Protein AF-A0AAW6KG32-F1 (afdb_monomer_lite)

Structure (mmCIF, N/CA/C/O backbone):
data_AF-A0AAW6KG32-F1
#
_entry.id   AF-A0AAW6KG32-F1
#
loop_
_atom_site.group_PDB
_atom_site.id
_atom_site.type_symbol
_atom_site.label_atom_id
_atom_site.label_alt_id
_atom_site.label_comp_id
_atom_site.label_asym_id
_atom_site.label_entity_id
_atom_site.label_seq_id
_atom_site.pdbx_PDB_ins_code
_atom_site.Cartn_x
_atom_site.Cartn_y
_atom_site.Cartn_z
_atom_site.occupancy
_atom_site.B_iso_or_equiv
_atom_site.auth_seq_id
_atom_site.auth_comp_id
_atom_site.auth_asym_id
_atom_site.auth_atom_id
_atom_site.pdbx_PDB_model_num
ATOM 1 N N . MET A 1 1 ? -22.708 -51.590 -48.659 1.00 38.69 1 MET A N 1
ATOM 2 C CA . MET A 1 1 ? -21.687 -51.242 -47.642 1.00 38.69 1 MET A CA 1
ATOM 3 C C . MET A 1 1 ? -20.781 -50.125 -48.157 1.00 38.69 1 MET A C 1
ATOM 5 O O . MET A 1 1 ? -19.859 -50.415 -48.900 1.00 38.69 1 MET A O 1
ATOM 9 N N . LYS A 1 2 ? -21.022 -48.860 -47.787 1.00 40.50 2 LYS A N 1
ATOM 10 C CA . LYS A 1 2 ? -20.031 -47.768 -47.893 1.00 40.50 2 LYS A CA 1
ATOM 11 C C . LYS A 1 2 ? -20.277 -46.773 -46.752 1.00 40.50 2 LYS A C 1
ATOM 13 O O . LYS A 1 2 ? -21.034 -45.826 -46.895 1.00 40.50 2 LYS A O 1
ATOM 18 N N . LYS A 1 3 ? -19.679 -47.039 -45.588 1.00 47.19 3 LYS A N 1
ATOM 19 C CA . LYS A 1 3 ? -19.593 -46.106 -44.452 1.00 47.19 3 LYS A CA 1
ATOM 20 C C . LYS A 1 3 ? -18.122 -45.948 -44.081 1.00 47.19 3 LYS A C 1
ATOM 22 O O . LYS A 1 3 ? -17.658 -46.616 -43.168 1.00 47.19 3 LYS A O 1
ATOM 27 N N . LYS A 1 4 ? -17.383 -45.109 -44.805 1.00 51.03 4 LYS A N 1
ATOM 28 C CA . LYS A 1 4 ? -16.089 -44.560 -44.365 1.00 51.03 4 LYS A CA 1
ATOM 29 C C . LYS A 1 4 ? -15.915 -43.202 -45.041 1.00 51.03 4 LYS A C 1
ATOM 31 O O . LYS A 1 4 ? -15.812 -43.150 -46.258 1.00 51.03 4 LYS A O 1
ATOM 36 N N . GLY A 1 5 ? -15.962 -42.122 -44.264 1.00 51.72 5 GLY A N 1
ATOM 37 C CA . GLY A 1 5 ? -15.728 -40.770 -44.785 1.00 51.72 5 GLY A CA 1
ATOM 38 C C . GLY A 1 5 ? -15.953 -39.631 -43.788 1.00 51.72 5 GLY A C 1
ATOM 39 O O . GLY A 1 5 ? -15.260 -38.630 -43.865 1.00 51.72 5 GLY A O 1
ATOM 40 N N . PHE A 1 6 ? -16.845 -39.781 -42.803 1.00 50.47 6 PHE A N 1
ATOM 41 C CA . PHE A 1 6 ? -17.232 -38.644 -41.947 1.00 50.47 6 PHE A CA 1
ATOM 42 C C . PHE A 1 6 ? -16.493 -38.516 -40.607 1.00 50.47 6 PHE A C 1
ATOM 44 O O . PHE A 1 6 ? -16.562 -37.469 -39.975 1.00 50.47 6 PHE A O 1
ATOM 51 N N . ILE A 1 7 ? -15.744 -39.535 -40.176 1.00 52.91 7 ILE A N 1
ATOM 52 C CA . ILE A 1 7 ? -15.055 -39.504 -38.870 1.00 52.91 7 ILE A CA 1
ATOM 53 C C . ILE A 1 7 ? -13.770 -38.652 -38.927 1.00 52.91 7 ILE A C 1
ATOM 55 O O . ILE A 1 7 ? -13.349 -38.106 -37.913 1.00 52.91 7 ILE A O 1
ATOM 59 N N . SER A 1 8 ? -13.181 -38.457 -40.113 1.00 58.06 8 SER A N 1
ATOM 60 C CA . SER A 1 8 ? -11.889 -37.768 -40.252 1.00 58.06 8 SER A CA 1
ATOM 61 C C . SER A 1 8 ? -11.980 -36.247 -40.114 1.00 58.06 8 SER A C 1
ATOM 63 O O . SER A 1 8 ? -11.050 -35.638 -39.602 1.00 58.06 8 SER A O 1
ATOM 65 N N . ILE A 1 9 ? -13.080 -35.625 -40.551 1.00 59.12 9 ILE A N 1
ATOM 66 C CA . ILE A 1 9 ? -13.212 -34.157 -40.536 1.00 59.12 9 ILE A CA 1
ATOM 67 C C . ILE A 1 9 ? -13.591 -33.666 -39.138 1.00 59.12 9 ILE A C 1
ATOM 69 O O . ILE A 1 9 ? -13.054 -32.663 -38.685 1.00 59.12 9 ILE A O 1
ATOM 73 N N . PHE A 1 10 ? -14.447 -34.399 -38.418 1.00 66.62 10 PHE A N 1
ATOM 74 C CA . PHE A 1 10 ? -14.830 -34.031 -37.053 1.00 66.62 10 PHE A CA 1
ATOM 75 C C . PHE A 1 10 ? -13.641 -34.117 -36.089 1.00 66.62 10 PHE A C 1
ATOM 77 O O . PHE A 1 10 ? -13.417 -33.191 -35.320 1.00 66.62 10 PHE A O 1
ATOM 84 N N . PHE A 1 11 ? -12.819 -35.170 -36.183 1.00 64.44 11 PHE A N 1
ATOM 85 C CA . PHE A 1 11 ? -11.591 -35.261 -35.388 1.00 64.44 11 PHE A CA 1
ATOM 86 C C . PHE A 1 11 ? -10.569 -34.188 -35.768 1.00 64.44 11 PHE A C 1
ATOM 88 O O . PHE A 1 11 ? -9.970 -33.615 -34.869 1.00 64.44 11 PHE A O 1
ATOM 95 N N . LEU A 1 12 ? -10.411 -33.856 -37.055 1.00 66.31 12 LEU A N 1
ATOM 96 C CA . LEU A 1 12 ? -9.517 -32.776 -37.487 1.00 66.31 12 LEU A CA 1
ATOM 97 C C . LEU A 1 12 ? -9.996 -31.407 -36.979 1.00 66.31 12 LEU A C 1
ATOM 99 O O . LEU A 1 12 ? -9.187 -30.610 -36.526 1.00 66.31 12 LEU A O 1
ATOM 103 N N . MET A 1 13 ? -11.307 -31.152 -37.000 1.00 64.25 13 MET A N 1
ATOM 104 C CA . MET A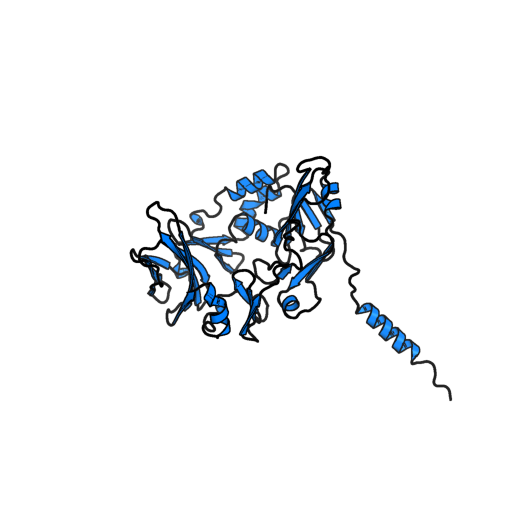 1 13 ? -11.908 -29.899 -36.535 1.00 64.25 13 MET A CA 1
ATOM 105 C C . MET A 1 13 ? -11.858 -29.777 -35.008 1.00 64.25 13 MET A C 1
ATOM 107 O O . MET A 1 13 ? -11.565 -28.701 -34.506 1.00 64.25 13 MET A O 1
ATOM 111 N N . VAL A 1 14 ? -12.059 -30.877 -34.271 1.00 65.31 14 VAL A N 1
ATOM 112 C CA . VAL A 1 14 ? -11.865 -30.936 -32.811 1.00 65.31 14 VAL A CA 1
ATOM 113 C C . VAL A 1 14 ? -10.386 -30.783 -32.448 1.00 65.31 14 VAL A C 1
ATOM 115 O O . VAL A 1 14 ? -10.084 -30.090 -31.486 1.00 65.31 14 VAL A O 1
ATOM 118 N N . PHE A 1 15 ? -9.458 -31.347 -33.228 1.00 62.41 15 PHE A N 1
ATOM 119 C CA . PHE A 1 15 ? -8.017 -31.158 -33.025 1.00 62.41 15 PHE A CA 1
ATOM 120 C C . PHE A 1 15 ? -7.590 -29.712 -33.322 1.00 62.41 15 PHE A C 1
ATOM 122 O O . PHE A 1 15 ? -6.852 -29.132 -32.536 1.00 62.41 15 PHE A O 1
ATOM 129 N N . LEU A 1 16 ? -8.126 -29.093 -34.383 1.00 57.62 16 LEU A N 1
ATOM 130 C CA . LEU A 1 16 ? -7.923 -27.673 -34.697 1.00 57.62 16 LEU A CA 1
ATOM 131 C C . LEU A 1 16 ? -8.527 -26.754 -33.622 1.00 57.62 16 LEU A C 1
ATOM 133 O O . LEU A 1 16 ? -7.872 -25.813 -33.187 1.00 57.62 16 LEU A O 1
ATOM 137 N N . LEU A 1 17 ? -9.730 -27.051 -33.123 1.00 55.00 17 LEU A N 1
ATOM 138 C CA . LEU A 1 17 ? -10.344 -26.330 -32.001 1.00 55.00 17 LEU A CA 1
ATOM 139 C C . LEU A 1 17 ? -9.541 -26.500 -30.704 1.00 55.00 17 LEU A C 1
ATOM 141 O O . LEU A 1 17 ? -9.362 -25.522 -29.983 1.00 55.00 17 LEU A O 1
ATOM 145 N N . LEU A 1 18 ? -8.987 -27.690 -30.446 1.00 51.44 18 LEU A N 1
ATOM 146 C CA . LEU A 1 18 ? -8.108 -27.944 -29.302 1.00 51.44 18 LEU A CA 1
ATOM 147 C C . LEU A 1 18 ? -6.772 -27.194 -29.420 1.00 51.44 18 LEU A C 1
ATOM 149 O O . LEU A 1 18 ? -6.292 -26.677 -28.411 1.00 51.44 18 LEU A O 1
ATOM 153 N N . THR A 1 19 ? -6.215 -27.046 -30.630 1.00 47.06 19 THR A N 1
ATOM 154 C CA . THR A 1 19 ? -5.021 -26.213 -30.864 1.00 47.06 19 THR A CA 1
ATOM 155 C C . THR A 1 19 ? -5.290 -24.712 -30.744 1.00 47.06 19 THR A C 1
ATOM 157 O O . THR A 1 19 ? -4.368 -23.973 -30.433 1.00 47.06 19 THR A O 1
ATOM 160 N N . ILE A 1 20 ? -6.536 -24.252 -30.920 1.00 47.09 20 ILE A N 1
ATOM 161 C CA . ILE A 1 20 ? -6.901 -22.834 -30.731 1.00 47.09 20 ILE A CA 1
ATOM 162 C C . ILE A 1 20 ? -7.258 -22.539 -29.259 1.00 47.09 20 ILE A C 1
ATOM 164 O O . ILE A 1 20 ? -7.124 -21.408 -28.803 1.00 47.09 20 ILE A O 1
ATOM 168 N N . THR A 1 21 ? -7.658 -23.545 -28.472 1.00 42.72 21 THR A N 1
ATOM 169 C CA . THR A 1 21 ? -7.872 -23.392 -27.016 1.00 42.72 21 THR A CA 1
ATOM 170 C C . THR A 1 21 ? -6.605 -23.546 -26.174 1.00 42.72 21 THR A C 1
ATOM 172 O O . THR A 1 21 ? -6.631 -23.286 -24.973 1.00 42.72 21 THR A O 1
ATOM 175 N N . GLY A 1 22 ? -5.485 -23.922 -26.790 1.00 38.38 22 GLY A N 1
ATOM 176 C CA . GLY A 1 22 ? -4.162 -23.756 -26.207 1.00 38.38 22 GLY A CA 1
ATOM 177 C C . GLY A 1 22 ? -3.624 -22.365 -26.525 1.00 38.38 22 GLY A C 1
ATOM 178 O O . GLY A 1 22 ? -2.759 -22.250 -27.384 1.00 38.38 22 GLY A O 1
ATOM 179 N N . CYS A 1 23 ? -4.102 -21.317 -25.838 1.00 41.09 23 CYS A N 1
ATOM 180 C CA . CYS A 1 23 ? -3.338 -20.067 -25.715 1.00 41.09 23 CYS A CA 1
ATOM 181 C C . CYS A 1 23 ? -2.065 -20.404 -24.930 1.00 41.09 23 CYS A C 1
ATOM 183 O O . CYS A 1 23 ? -2.020 -20.340 -23.701 1.00 41.09 23 CYS A O 1
ATOM 185 N N . GLY A 1 24 ? -1.094 -20.928 -25.672 1.00 37.75 24 GLY A N 1
ATOM 186 C CA . GLY A 1 24 ? 0.169 -21.435 -25.190 1.00 37.75 24 GLY A CA 1
ATOM 187 C C . GLY A 1 24 ? 1.051 -20.312 -24.674 1.00 37.75 24 GLY A C 1
ATOM 188 O O . GLY A 1 24 ? 0.866 -19.136 -24.977 1.00 37.75 24 GLY A O 1
ATOM 189 N N . LYS A 1 25 ? 2.058 -20.725 -23.914 1.00 44.81 25 LYS A N 1
ATOM 190 C CA . LYS A 1 25 ? 3.146 -19.932 -23.330 1.00 44.81 25 LYS A CA 1
ATOM 191 C C . LYS A 1 25 ? 3.986 -19.120 -24.344 1.00 44.81 25 LYS A C 1
ATOM 193 O O . LYS A 1 25 ? 4.990 -18.546 -23.935 1.00 44.81 25 LYS A O 1
ATOM 198 N N . ASP A 1 26 ? 3.582 -19.049 -25.611 1.00 45.59 26 ASP A N 1
ATOM 199 C CA . ASP A 1 26 ? 4.409 -18.632 -26.748 1.00 45.59 26 ASP A CA 1
ATOM 200 C C . ASP A 1 26 ? 4.090 -17.220 -27.287 1.00 45.59 26 ASP A C 1
ATOM 202 O O . ASP A 1 26 ? 4.834 -16.721 -28.123 1.00 45.59 26 ASP A O 1
ATOM 206 N N . ASP A 1 27 ? 3.065 -16.529 -26.770 1.00 59.22 27 ASP A N 1
ATOM 207 C CA . ASP A 1 27 ? 2.730 -15.136 -27.145 1.00 59.22 27 ASP A CA 1
ATOM 208 C C . ASP A 1 27 ? 3.297 -14.083 -26.165 1.00 59.22 27 ASP A C 1
ATOM 210 O O . ASP A 1 27 ? 2.778 -12.971 -26.035 1.00 59.22 27 ASP A O 1
ATOM 214 N N . VAL A 1 28 ? 4.369 -14.411 -25.434 1.00 73.25 28 VAL A N 1
ATOM 215 C CA . VAL A 1 28 ? 5.030 -13.433 -24.554 1.00 73.25 28 VAL A CA 1
ATOM 216 C C . VAL A 1 28 ? 5.885 -12.498 -25.399 1.00 73.25 28 VAL A C 1
ATOM 218 O O . VAL A 1 28 ? 6.949 -12.883 -25.885 1.00 73.25 28 VAL A O 1
ATOM 221 N N . GLN A 1 29 ? 5.430 -11.259 -25.561 1.00 81.25 29 GLN A N 1
ATOM 222 C CA . GLN A 1 29 ? 6.139 -10.266 -26.358 1.00 81.25 29 GLN A CA 1
ATOM 223 C C . GLN A 1 29 ? 7.149 -9.478 -25.518 1.00 81.25 29 GLN A C 1
ATOM 225 O O . GLN A 1 29 ? 7.024 -9.327 -24.296 1.00 81.25 29 GLN A O 1
ATOM 230 N N . GLU A 1 30 ? 8.181 -8.986 -26.198 1.00 84.25 30 GLU A N 1
ATOM 231 C CA . GLU A 1 30 ? 9.169 -8.090 -25.606 1.00 84.25 30 GLU A CA 1
ATOM 232 C C . GLU A 1 30 ? 8.570 -6.711 -25.334 1.00 84.25 30 GLU A C 1
ATOM 234 O O . GLU A 1 30 ? 7.717 -6.205 -26.069 1.00 84.25 30 GLU A O 1
ATOM 239 N N . VAL A 1 31 ? 9.028 -6.110 -24.242 1.00 90.62 31 VAL A N 1
ATOM 240 C CA . VAL A 1 31 ? 8.611 -4.779 -23.810 1.00 90.62 31 VAL A CA 1
ATOM 241 C C . VAL A 1 31 ? 9.150 -3.714 -24.770 1.00 90.62 31 VAL A C 1
ATOM 243 O O . VAL A 1 31 ? 10.300 -3.759 -25.202 1.00 90.62 31 VAL A O 1
ATOM 246 N N . ASN A 1 32 ? 8.334 -2.702 -25.066 1.00 92.56 32 ASN A N 1
ATOM 247 C CA . ASN A 1 32 ? 8.753 -1.561 -25.877 1.00 92.56 32 ASN A CA 1
ATOM 248 C C . ASN A 1 32 ? 9.467 -0.512 -25.011 1.00 92.56 32 ASN A C 1
ATOM 250 O O . ASN A 1 32 ? 8.817 0.202 -24.246 1.00 92.56 32 ASN A O 1
ATOM 254 N N . TYR A 1 33 ? 10.787 -0.383 -25.147 1.00 95.06 33 TYR A N 1
ATOM 255 C CA . TYR A 1 33 ? 11.586 0.566 -24.364 1.00 95.06 33 TYR A CA 1
ATOM 256 C C . TYR A 1 33 ? 11.552 1.994 -24.930 1.00 95.06 33 TYR A C 1
ATOM 258 O O . TYR A 1 33 ? 11.668 2.213 -26.136 1.00 95.06 33 TYR A O 1
ATOM 266 N N . LYS A 1 34 ? 11.411 2.991 -24.049 1.00 95.06 34 LYS A N 1
ATOM 267 C CA . LYS A 1 34 ? 11.476 4.425 -24.374 1.00 95.06 34 LYS A CA 1
ATOM 268 C C . LYS A 1 34 ? 12.279 5.171 -23.314 1.00 95.06 34 LYS A C 1
ATOM 270 O O . LYS A 1 34 ? 12.064 4.959 -22.131 1.00 95.06 34 LYS A O 1
ATOM 275 N N . LYS A 1 35 ? 13.163 6.087 -23.715 1.00 93.56 35 LYS A N 1
ATOM 276 C CA . LYS A 1 35 ? 13.900 6.952 -22.774 1.00 93.56 35 LYS A CA 1
ATOM 277 C C . LYS A 1 35 ? 13.017 8.084 -22.235 1.00 93.56 35 LYS A C 1
ATOM 279 O O . LYS A 1 35 ? 12.265 8.694 -22.997 1.00 93.56 35 LYS A O 1
ATOM 284 N N . GLY A 1 36 ? 13.201 8.425 -20.962 1.00 92.31 36 GLY A N 1
ATOM 285 C CA . GLY A 1 36 ? 12.527 9.532 -20.281 1.00 92.31 36 GLY A CA 1
ATOM 286 C C . GLY A 1 36 ? 11.231 9.124 -19.583 1.00 92.31 36 GLY A C 1
ATOM 287 O O . GLY A 1 36 ? 10.932 7.944 -19.462 1.00 92.31 36 GLY A O 1
ATOM 288 N N . LEU A 1 37 ? 10.480 10.116 -19.103 1.00 92.44 37 LEU A N 1
ATOM 289 C CA . LEU A 1 37 ? 9.181 9.930 -18.447 1.00 92.44 37 LEU A CA 1
ATOM 290 C C . LEU A 1 37 ? 8.060 9.600 -19.455 1.00 92.44 37 LEU A C 1
ATOM 292 O O . LEU A 1 37 ? 8.190 9.916 -20.646 1.00 92.44 37 LEU A O 1
ATOM 296 N N . PRO A 1 38 ? 6.935 9.013 -18.997 1.00 90.81 38 PRO A N 1
ATOM 297 C CA . PRO A 1 38 ? 5.703 8.994 -19.780 1.00 90.81 38 PRO A CA 1
ATOM 298 C C . PRO A 1 38 ? 5.288 10.418 -20.185 1.00 90.81 38 PRO A C 1
ATOM 300 O O . PRO A 1 38 ? 5.487 11.377 -19.444 1.00 90.81 38 PRO A O 1
ATOM 303 N N . LYS A 1 39 ? 4.745 10.562 -21.402 1.00 81.38 39 LYS A N 1
ATOM 304 C CA . LYS A 1 39 ? 4.376 11.873 -21.976 1.00 81.38 39 LYS A CA 1
ATOM 305 C C . LYS A 1 39 ? 3.005 12.378 -21.536 1.00 81.38 39 LYS A C 1
ATOM 307 O O . LYS A 1 39 ? 2.755 13.576 -21.609 1.00 81.38 39 LYS A O 1
ATOM 312 N N . GLU A 1 40 ? 2.120 11.460 -21.183 1.00 80.94 40 GLU A N 1
ATOM 313 C CA . GLU A 1 40 ? 0.745 11.732 -20.781 1.00 80.94 40 GLU A CA 1
ATOM 314 C C . GLU A 1 40 ? 0.599 11.293 -19.333 1.00 80.94 40 GLU A C 1
ATOM 316 O O . GLU A 1 40 ? 1.193 10.285 -18.933 1.00 80.94 40 GLU A O 1
ATOM 321 N N . ASP A 1 41 ? -0.186 12.049 -18.572 1.00 82.81 41 ASP A N 1
ATOM 322 C CA . ASP A 1 41 ? -0.613 11.574 -17.271 1.00 82.81 41 ASP A CA 1
ATOM 323 C C . ASP A 1 41 ? -1.549 10.364 -17.416 1.00 82.81 41 ASP A C 1
ATOM 325 O O . ASP A 1 41 ? -2.179 10.147 -18.456 1.00 82.81 41 ASP A O 1
ATOM 329 N N . SER A 1 42 ? -1.614 9.545 -16.372 1.00 87.88 42 SER A N 1
ATOM 330 C CA . SER A 1 42 ? -2.562 8.448 -16.303 1.00 87.88 42 SER A CA 1
ATOM 331 C C . SER A 1 42 ? -2.937 8.130 -14.857 1.00 87.88 42 SER A C 1
ATOM 333 O O . SER A 1 42 ? -2.105 8.295 -13.964 1.00 87.88 42 SER A O 1
ATOM 335 N N . PRO A 1 43 ? -4.130 7.559 -14.606 1.00 89.25 43 PRO A N 1
ATOM 336 C CA . PRO A 1 43 ? -4.524 7.148 -13.258 1.00 89.25 43 PRO A CA 1
ATOM 337 C C . PRO A 1 43 ? -3.496 6.230 -12.579 1.00 89.25 43 PRO A C 1
ATOM 339 O O . PRO A 1 43 ? -3.267 6.317 -11.376 1.00 89.25 43 PRO A O 1
ATOM 342 N N . ALA A 1 44 ? -2.838 5.365 -13.356 1.00 90.06 44 ALA A N 1
ATOM 343 C CA . ALA A 1 44 ? -1.813 4.463 -12.848 1.00 90.06 44 ALA A CA 1
ATOM 344 C C . ALA A 1 44 ? -0.536 5.206 -12.409 1.00 90.06 44 ALA A C 1
ATOM 346 O O . ALA A 1 44 ? 0.076 4.837 -11.405 1.00 90.06 44 ALA A O 1
ATOM 347 N N . PHE A 1 45 ? -0.169 6.271 -13.127 1.00 91.75 45 PHE A N 1
ATOM 348 C CA . PHE A 1 45 ? 0.934 7.152 -12.757 1.00 91.75 45 PHE A CA 1
ATOM 349 C C . PHE A 1 45 ? 0.592 8.006 -11.530 1.00 91.75 45 PHE A C 1
ATOM 351 O O . PHE A 1 45 ? 1.421 8.123 -10.633 1.00 91.75 45 PHE A O 1
ATOM 358 N N . GLY A 1 46 ? -0.639 8.517 -11.434 1.00 92.75 46 GLY A N 1
ATOM 359 C CA . GLY A 1 46 ? -1.130 9.217 -10.245 1.00 92.75 46 GLY A CA 1
ATOM 360 C C . GLY A 1 46 ? -1.022 8.366 -8.974 1.00 92.75 46 GLY A C 1
ATOM 361 O O . GLY A 1 46 ? -0.496 8.831 -7.966 1.00 92.75 46 GLY A O 1
ATOM 362 N N . GLU A 1 47 ? -1.418 7.089 -9.028 1.00 91.88 47 GLU A N 1
ATOM 363 C CA . GLU A 1 47 ? -1.253 6.158 -7.899 1.00 91.88 47 GLU A CA 1
ATOM 364 C C . GLU A 1 47 ? 0.221 5.906 -7.542 1.00 91.88 47 GLU A C 1
ATOM 366 O O . GLU A 1 47 ? 0.571 5.871 -6.362 1.00 91.88 47 GLU A O 1
ATOM 371 N N . PHE A 1 48 ? 1.102 5.788 -8.540 1.00 93.19 48 PHE A N 1
ATOM 372 C CA . PHE A 1 48 ? 2.547 5.731 -8.302 1.00 93.19 48 PHE A CA 1
ATOM 373 C C . PHE A 1 48 ? 3.054 7.012 -7.620 1.00 93.19 48 PHE A C 1
ATOM 375 O O . PHE A 1 48 ? 3.787 6.935 -6.638 1.00 93.19 48 PHE A O 1
ATOM 382 N N . MET A 1 49 ? 2.610 8.192 -8.058 1.00 93.88 49 MET A N 1
ATOM 383 C CA . MET A 1 49 ? 2.982 9.453 -7.414 1.00 93.88 49 MET A CA 1
ATOM 384 C C . MET A 1 49 ? 2.464 9.542 -5.973 1.00 93.88 49 MET A C 1
ATOM 386 O O . MET A 1 49 ? 3.174 10.053 -5.112 1.00 93.88 49 MET A O 1
ATOM 390 N N . ARG A 1 50 ? 1.280 8.998 -5.656 1.00 93.44 50 ARG A N 1
ATOM 391 C CA . ARG A 1 50 ? 0.808 8.903 -4.258 1.00 93.44 50 ARG A CA 1
ATOM 392 C C . ARG A 1 50 ? 1.739 8.061 -3.394 1.00 93.44 50 ARG A C 1
ATOM 394 O O . ARG A 1 50 ? 1.979 8.431 -2.245 1.00 93.44 50 ARG A O 1
ATOM 401 N N . HIS A 1 51 ? 2.258 6.960 -3.933 1.00 91.94 51 HIS A N 1
ATOM 402 C CA . HIS A 1 51 ? 3.267 6.150 -3.256 1.00 91.94 51 HIS A CA 1
ATOM 403 C C . HIS A 1 51 ? 4.559 6.949 -3.037 1.00 91.94 51 HIS A C 1
ATOM 405 O O . HIS A 1 51 ? 5.019 7.072 -1.904 1.00 91.94 51 HIS A O 1
ATOM 411 N N . GLU A 1 52 ? 5.091 7.583 -4.086 1.00 91.88 52 GLU A N 1
ATOM 412 C CA . GLU A 1 52 ? 6.339 8.352 -3.998 1.00 91.88 52 GLU A CA 1
ATOM 413 C C . GLU A 1 52 ? 6.271 9.542 -3.038 1.00 91.88 52 GLU A C 1
ATOM 415 O O . GLU A 1 52 ? 7.272 9.882 -2.408 1.00 91.88 52 GLU A O 1
ATOM 420 N N . LEU A 1 53 ? 5.109 10.184 -2.929 1.00 91.69 53 LEU A N 1
ATOM 421 C CA . LEU A 1 53 ? 4.890 11.361 -2.087 1.00 91.69 53 LEU A CA 1
ATOM 422 C C . LEU A 1 53 ? 4.496 11.011 -0.644 1.00 91.69 53 LEU A C 1
ATOM 424 O O . LEU A 1 53 ? 4.073 11.898 0.098 1.00 91.69 53 LEU A O 1
ATOM 428 N N . ASP A 1 54 ? 4.621 9.740 -0.243 1.00 87.19 54 ASP A N 1
ATOM 429 C CA . ASP A 1 54 ? 4.275 9.268 1.105 1.00 87.19 54 ASP A CA 1
ATOM 430 C C . ASP A 1 54 ? 2.793 9.540 1.456 1.00 87.19 54 ASP A C 1
ATOM 432 O O . ASP A 1 54 ? 2.427 9.782 2.605 1.00 87.19 54 ASP A O 1
ATOM 436 N N . LEU A 1 55 ? 1.918 9.538 0.440 1.00 86.69 55 LEU A N 1
ATOM 437 C CA . LEU A 1 55 ? 0.470 9.747 0.580 1.00 86.69 55 LEU A CA 1
ATOM 438 C C . LEU A 1 55 ? -0.316 8.426 0.628 1.00 86.69 55 LEU A C 1
ATOM 440 O O . LEU A 1 55 ? -1.505 8.434 0.959 1.00 86.69 55 LEU A O 1
ATOM 444 N N . ALA A 1 56 ? 0.327 7.315 0.247 1.00 70.50 56 ALA A N 1
ATOM 445 C CA . ALA A 1 56 ? -0.229 5.957 0.259 1.00 70.50 56 ALA A CA 1
ATOM 446 C C . ALA A 1 56 ? 0.274 5.097 1.437 1.00 70.50 56 ALA A C 1
ATOM 448 O O . ALA A 1 56 ? -0.380 4.128 1.823 1.00 70.50 56 ALA A O 1
ATOM 449 N N . THR A 1 57 ? 1.423 5.454 2.012 1.00 59.59 57 THR A N 1
ATOM 450 C CA . THR A 1 57 ? 2.000 4.893 3.249 1.00 59.59 57 THR A CA 1
ATOM 451 C C . THR A 1 57 ? 1.199 5.298 4.486 1.00 59.59 57 THR A C 1
ATOM 453 O O . THR A 1 57 ? 1.041 4.504 5.416 1.00 59.59 57 THR A O 1
ATOM 456 N N . ASP A 1 58 ? 0.635 6.506 4.466 1.00 60.84 58 ASP A N 1
ATOM 457 C CA . ASP A 1 58 ? -0.433 6.935 5.360 1.00 60.84 58 ASP A CA 1
ATOM 458 C C . ASP A 1 58 ? -1.735 6.178 5.040 1.00 60.84 58 ASP A C 1
ATOM 460 O O . ASP A 1 58 ? -2.075 5.915 3.883 1.00 60.84 58 ASP A O 1
ATOM 464 N N . ALA A 1 59 ? -2.498 5.812 6.073 1.00 74.44 59 ALA A N 1
ATOM 465 C CA . ALA A 1 59 ? -3.710 5.022 5.887 1.00 74.44 59 ALA A CA 1
ATOM 466 C C . ALA A 1 59 ? -4.730 5.794 5.033 1.00 74.44 59 ALA A C 1
ATOM 468 O O . ALA A 1 59 ? -5.358 6.750 5.502 1.00 74.44 59 ALA A O 1
ATOM 469 N N . THR A 1 60 ? -4.923 5.359 3.783 1.00 88.00 60 THR A N 1
ATOM 470 C CA . THR A 1 60 ? -6.039 5.818 2.950 1.00 88.00 60 THR A CA 1
ATOM 471 C C . THR A 1 60 ? -7.331 5.275 3.550 1.00 88.00 60 THR A C 1
ATOM 473 O O . THR A 1 60 ? -7.642 4.091 3.426 1.00 88.00 60 THR A O 1
ATOM 476 N N . LEU A 1 61 ? -8.077 6.143 4.231 1.00 91.44 61 LEU A N 1
ATOM 477 C CA . LEU A 1 61 ? -9.308 5.781 4.929 1.00 91.44 61 LEU A CA 1
ATOM 478 C C . LEU A 1 61 ? -10.478 5.620 3.960 1.00 91.44 61 LEU A C 1
ATOM 480 O O . LEU A 1 61 ? -11.325 4.749 4.151 1.00 91.44 61 LEU A O 1
ATOM 484 N N . SER A 1 62 ? -10.525 6.453 2.920 1.00 90.25 62 SER A N 1
ATOM 485 C CA . SER A 1 62 ? -11.510 6.344 1.847 1.00 90.25 62 SER A CA 1
ATOM 486 C C . SER A 1 62 ? -11.034 7.014 0.564 1.00 90.25 62 SER A C 1
ATOM 488 O O . SER A 1 62 ? -10.306 8.003 0.605 1.00 90.25 62 SER A O 1
ATOM 490 N N . TYR A 1 63 ? -11.528 6.508 -0.563 1.00 91.50 63 TYR A N 1
ATOM 491 C CA . TYR A 1 63 ? -11.468 7.159 -1.867 1.00 91.50 63 TYR A CA 1
ATOM 492 C C . TYR A 1 63 ? -12.875 7.154 -2.469 1.00 91.50 63 TYR A C 1
ATOM 494 O O . TYR A 1 63 ? -13.450 6.086 -2.697 1.00 91.50 63 TYR A O 1
ATOM 502 N N . GLN A 1 64 ? -13.468 8.335 -2.631 1.00 91.00 64 GLN A N 1
ATOM 503 C CA . GLN A 1 64 ? -14.834 8.511 -3.132 1.00 91.00 64 GLN A CA 1
ATOM 504 C C . GLN A 1 64 ? -14.895 9.769 -3.988 1.00 91.00 64 GLN A C 1
ATOM 506 O O . GLN A 1 64 ? -14.347 10.791 -3.593 1.00 91.00 64 GLN A O 1
ATOM 511 N N . ASN A 1 65 ? -15.578 9.702 -5.135 1.00 92.88 65 ASN A N 1
ATOM 512 C CA . ASN A 1 65 ? -15.746 10.837 -6.052 1.00 92.88 65 ASN A CA 1
ATOM 513 C C . ASN A 1 65 ? -14.412 11.549 -6.348 1.00 92.88 65 ASN A C 1
ATOM 515 O O . ASN A 1 65 ? -14.294 12.756 -6.147 1.00 92.88 65 ASN A O 1
ATOM 519 N N . SER A 1 66 ? -13.389 10.779 -6.735 1.00 94.00 66 SER A N 1
ATOM 520 C CA . SER A 1 66 ? -12.046 11.300 -7.032 1.00 94.00 66 SER A CA 1
ATOM 521 C C . SER A 1 66 ? -11.391 12.080 -5.890 1.00 94.00 66 SER A C 1
ATOM 523 O O . SER A 1 66 ? -10.585 12.974 -6.118 1.00 94.00 66 SER A O 1
ATOM 525 N N . THR A 1 67 ? -11.758 11.762 -4.647 1.00 95.06 67 THR A N 1
ATOM 526 C CA . THR A 1 67 ? -11.248 12.431 -3.453 1.00 95.06 67 THR A CA 1
ATOM 527 C C . THR A 1 67 ? -10.741 11.419 -2.440 1.00 95.06 67 THR A C 1
ATOM 529 O O . THR A 1 67 ? -11.467 10.507 -2.029 1.00 95.06 67 THR A O 1
ATOM 532 N N . TYR A 1 68 ? -9.501 11.605 -2.000 1.00 94.25 68 TYR A N 1
ATOM 533 C CA . TYR A 1 68 ? -8.881 10.833 -0.936 1.00 94.25 68 TYR A CA 1
ATOM 534 C C . TYR A 1 68 ? -9.168 11.452 0.416 1.00 94.25 68 TYR A C 1
ATOM 536 O O . TYR A 1 68 ? -9.124 12.664 0.594 1.00 94.25 68 TYR A O 1
ATOM 544 N N . THR A 1 69 ? -9.407 10.596 1.400 1.00 94.31 69 THR A N 1
ATOM 545 C CA . THR A 1 69 ? -9.299 10.938 2.815 1.00 94.31 69 THR A CA 1
ATOM 546 C C . THR A 1 69 ? -8.219 10.064 3.418 1.00 94.31 69 THR A C 1
ATOM 548 O O . THR A 1 69 ? -8.329 8.836 3.395 1.00 94.31 69 THR A O 1
ATOM 551 N N . ILE A 1 70 ? -7.180 10.693 3.952 1.00 93.44 70 ILE A N 1
ATOM 552 C CA . ILE A 1 70 ? -6.030 10.000 4.534 1.00 93.44 70 ILE A CA 1
ATOM 553 C C . ILE A 1 70 ? -5.847 10.396 5.997 1.00 93.44 70 ILE A C 1
ATOM 555 O O . ILE A 1 70 ? -6.281 11.469 6.429 1.00 93.44 70 ILE A O 1
ATOM 559 N N . MET A 1 71 ? -5.190 9.531 6.762 1.00 91.44 71 MET A N 1
ATOM 560 C CA . MET A 1 71 ? -4.760 9.817 8.126 1.00 91.44 71 MET A CA 1
ATOM 561 C C . MET A 1 71 ? -3.243 9.891 8.191 1.00 91.44 71 MET A C 1
ATOM 563 O O . MET A 1 71 ? -2.581 8.949 7.774 1.00 91.44 71 MET A O 1
ATOM 567 N N . ARG A 1 72 ? -2.727 10.961 8.803 1.00 87.75 72 ARG A N 1
ATOM 568 C CA . ARG A 1 72 ? -1.316 11.097 9.168 1.00 87.75 72 ARG A CA 1
ATOM 569 C C . ARG A 1 72 ? -1.176 11.154 10.684 1.00 87.75 72 ARG A C 1
ATOM 571 O O . ARG A 1 72 ? -1.874 11.919 11.360 1.00 87.75 72 ARG A O 1
ATOM 578 N N . SER A 1 73 ? -0.258 10.355 11.217 1.00 80.88 73 SER A N 1
ATOM 579 C CA . SER A 1 73 ? 0.113 10.375 12.632 1.00 80.88 73 SER A CA 1
ATOM 580 C C . SER A 1 73 ? 1.462 11.061 12.803 1.00 80.88 73 SER A C 1
ATOM 582 O O . SER A 1 73 ? 2.476 10.571 12.315 1.00 80.88 73 SER A O 1
ATOM 584 N N . ASP A 1 74 ? 1.500 12.170 13.540 1.00 69.31 74 ASP A N 1
ATOM 585 C CA . ASP A 1 74 ? 2.740 12.876 13.863 1.00 69.31 74 ASP A CA 1
ATOM 586 C C . ASP A 1 74 ? 2.930 13.047 15.384 1.00 69.31 74 ASP A C 1
ATOM 588 O O . ASP A 1 74 ? 2.124 12.606 16.207 1.00 69.31 74 ASP A O 1
ATOM 592 N N . LYS A 1 75 ? 4.020 13.713 15.793 1.00 62.50 75 LYS A N 1
ATOM 593 C CA . LYS A 1 75 ? 4.306 14.006 17.213 1.00 62.50 75 LYS A CA 1
ATOM 594 C C . LYS A 1 75 ? 3.218 14.850 17.899 1.00 62.50 75 LYS A C 1
ATOM 596 O O . LYS A 1 75 ? 3.165 14.875 19.126 1.00 62.50 75 LYS A O 1
ATOM 601 N N . LYS A 1 76 ? 2.407 15.584 17.132 1.00 61.12 76 LYS A N 1
ATOM 602 C CA . LYS A 1 76 ? 1.307 16.439 17.601 1.00 61.12 76 LYS A CA 1
ATOM 603 C C . LYS A 1 76 ? -0.032 15.686 17.615 1.00 61.12 76 LYS A C 1
ATOM 605 O O . LYS A 1 76 ? -1.001 16.221 18.150 1.00 61.12 76 LYS A O 1
ATOM 610 N N . GLY A 1 77 ? -0.082 14.462 17.087 1.00 73.81 77 GLY A N 1
ATOM 611 C CA . GLY A 1 77 ? -1.220 13.553 17.148 1.00 73.81 77 GLY A CA 1
ATOM 612 C C . GLY A 1 77 ? -1.753 13.163 15.772 1.00 73.81 77 GLY A C 1
ATOM 613 O O . GLY A 1 77 ? -1.064 13.247 14.759 1.00 73.81 77 GLY A O 1
ATOM 614 N N . LEU A 1 78 ? -3.009 12.719 15.752 1.00 86.88 78 LEU A N 1
ATOM 615 C CA . LEU A 1 78 ? -3.683 12.244 14.548 1.00 86.88 78 LEU A CA 1
ATOM 616 C C . LEU A 1 78 ? -4.357 13.390 13.794 1.00 86.88 78 LEU A C 1
ATOM 618 O O . LEU A 1 78 ? -5.168 14.144 14.355 1.00 86.88 78 LEU A O 1
ATOM 622 N N . ARG A 1 79 ? -4.050 13.478 12.503 1.00 90.81 79 ARG A N 1
ATOM 623 C CA . ARG A 1 79 ? -4.604 14.448 11.563 1.00 90.81 79 ARG A CA 1
ATOM 624 C C . ARG A 1 79 ? -5.222 13.729 10.384 1.00 90.81 79 ARG A C 1
ATOM 626 O O . ARG A 1 79 ? -4.744 12.678 9.971 1.00 90.81 79 ARG A O 1
ATOM 633 N N . TYR A 1 80 ? -6.273 14.329 9.849 1.00 93.88 80 TYR A N 1
ATOM 634 C CA . TYR A 1 80 ? -6.950 13.825 8.668 1.00 93.88 80 TYR A CA 1
ATOM 635 C C . TYR A 1 80 ? -6.888 14.886 7.589 1.00 93.88 80 TYR A C 1
ATOM 637 O O . TYR A 1 80 ? -7.111 16.064 7.879 1.00 93.88 80 TYR A O 1
ATOM 645 N N . TYR A 1 81 ? -6.586 14.454 6.376 1.00 94.88 81 TYR A N 1
ATOM 646 C CA . TYR A 1 81 ? -6.472 15.324 5.220 1.00 94.88 81 TYR A CA 1
ATOM 647 C C . TYR A 1 81 ? -7.402 14.847 4.118 1.00 94.88 81 TYR A C 1
ATOM 649 O O . TYR A 1 81 ? -7.673 13.647 4.009 1.00 94.88 81 TYR A O 1
ATOM 657 N N . GLN A 1 82 ? -7.856 15.793 3.305 1.00 95.31 82 GLN A N 1
ATOM 658 C CA . GLN A 1 82 ? -8.640 15.531 2.111 1.00 95.31 82 GLN A CA 1
ATOM 659 C C . GLN A 1 82 ? -7.987 16.211 0.908 1.00 95.31 82 GLN A C 1
ATOM 661 O O . GLN A 1 82 ? -7.565 17.359 1.018 1.00 95.31 82 GLN A O 1
ATOM 666 N N . TYR A 1 83 ? -7.883 15.493 -0.210 1.00 95.62 83 TYR A N 1
ATOM 667 C CA . TYR A 1 83 ? -7.416 16.048 -1.483 1.00 95.62 83 TYR A CA 1
ATOM 668 C C . TYR A 1 83 ? -8.004 15.284 -2.671 1.00 95.62 83 TYR A C 1
ATOM 670 O O . TYR A 1 83 ? -8.325 14.097 -2.540 1.00 95.62 83 TYR A O 1
ATOM 678 N N . SER A 1 84 ? -8.157 15.948 -3.814 1.00 95.81 84 SER A N 1
ATOM 679 C CA . SER A 1 84 ? -8.671 15.339 -5.045 1.00 95.81 84 SER A CA 1
ATOM 680 C C . SER A 1 84 ? -7.572 14.768 -5.949 1.00 95.81 84 SER A C 1
ATOM 682 O O . SER A 1 84 ? -6.391 15.089 -5.799 1.00 95.81 84 SER A O 1
ATOM 684 N N . ASP A 1 85 ? -7.974 13.928 -6.908 1.00 94.88 85 ASP A N 1
ATOM 685 C CA . ASP A 1 85 ? -7.105 13.482 -8.007 1.00 94.88 85 ASP A CA 1
ATOM 686 C C . ASP A 1 85 ? -6.527 14.690 -8.775 1.00 94.88 85 ASP A C 1
ATOM 688 O O . ASP A 1 85 ? -5.336 14.712 -9.068 1.00 94.88 85 ASP A O 1
ATOM 692 N N . GLU A 1 86 ? -7.345 15.719 -9.031 1.00 95.56 86 GLU A N 1
ATOM 693 C CA . GLU A 1 86 ? -6.954 16.943 -9.750 1.00 95.56 86 GLU A CA 1
ATOM 694 C C . GLU A 1 86 ? -5.902 17.756 -8.981 1.00 95.56 86 GLU A C 1
ATOM 696 O O . GLU A 1 86 ? -4.890 18.150 -9.553 1.00 95.56 86 GLU A O 1
ATOM 701 N N . GLU A 1 87 ? -6.082 17.952 -7.669 1.00 96.38 87 GLU A N 1
ATOM 702 C CA . GLU A 1 87 ? -5.097 18.660 -6.839 1.00 96.38 87 GLU A CA 1
ATOM 703 C C . GLU A 1 87 ? -3.748 17.934 -6.803 1.00 96.38 87 GLU A C 1
ATOM 705 O O . GLU A 1 87 ? -2.693 18.571 -6.770 1.00 96.38 87 GLU A O 1
ATOM 710 N N . LEU A 1 88 ? -3.779 16.600 -6.772 1.00 95.19 88 LEU A N 1
ATOM 711 C CA . LEU A 1 88 ? -2.575 15.783 -6.827 1.00 95.19 88 LEU A CA 1
ATOM 712 C C . LEU A 1 88 ? -1.906 15.892 -8.202 1.00 95.19 88 LEU A C 1
ATOM 714 O O . LEU A 1 88 ? -0.694 16.095 -8.267 1.00 95.19 88 LEU A O 1
ATOM 718 N N . GLU A 1 89 ? -2.681 15.767 -9.280 1.00 95.06 89 GLU A N 1
ATOM 719 C CA . GLU A 1 89 ? -2.186 15.897 -10.649 1.00 95.06 89 GLU A CA 1
ATOM 720 C C . GLU A 1 89 ? -1.516 17.251 -10.862 1.00 95.06 89 GLU A C 1
ATOM 722 O O . GLU A 1 89 ? -0.358 17.304 -11.274 1.00 95.06 89 GLU A O 1
ATOM 727 N N . ASP A 1 90 ? -2.186 18.345 -10.506 1.00 94.75 90 ASP A N 1
ATOM 728 C CA . ASP A 1 90 ? -1.638 19.695 -10.621 1.00 94.75 90 ASP A CA 1
ATOM 729 C C . ASP A 1 90 ? -0.324 19.856 -9.842 1.00 94.75 90 ASP A C 1
ATOM 731 O O . ASP A 1 90 ? 0.589 20.553 -10.299 1.00 94.75 90 ASP A O 1
ATOM 735 N N . PHE A 1 91 ? -0.186 19.172 -8.702 1.00 95.06 91 PHE A N 1
ATOM 736 C CA . PHE A 1 91 ? 1.030 19.205 -7.898 1.00 95.06 91 PHE A CA 1
ATOM 737 C C . PHE A 1 91 ? 2.225 18.539 -8.593 1.00 95.06 91 PHE A C 1
ATOM 739 O O . PHE A 1 91 ? 3.313 19.119 -8.614 1.00 95.06 91 PHE A O 1
ATOM 746 N N . TYR A 1 92 ? 2.054 17.351 -9.189 1.00 94.38 92 TYR A N 1
ATOM 747 C CA . TYR A 1 92 ? 3.168 16.648 -9.843 1.00 94.38 92 TYR A CA 1
ATOM 748 C C . TYR A 1 92 ? 3.295 16.922 -11.346 1.00 94.38 92 TYR A C 1
ATOM 750 O O . TYR A 1 92 ? 4.328 16.591 -11.929 1.00 94.38 92 TYR A O 1
ATOM 758 N N . ARG A 1 93 ? 2.316 17.551 -12.006 1.00 92.00 93 ARG A N 1
ATOM 759 C CA . ARG A 1 93 ? 2.353 17.839 -13.453 1.00 92.00 93 ARG A CA 1
ATOM 760 C C . ARG A 1 93 ? 3.663 18.497 -13.924 1.00 92.00 93 ARG A C 1
ATOM 762 O O . ARG A 1 93 ? 4.170 18.097 -14.978 1.00 92.00 93 ARG A O 1
ATOM 769 N N . PRO A 1 94 ? 4.293 19.434 -13.178 1.00 88.94 94 PRO A N 1
ATOM 770 C CA . PRO A 1 94 ? 5.589 19.989 -13.572 1.00 88.94 94 PRO A CA 1
ATOM 771 C C . PRO A 1 94 ? 6.692 18.932 -13.744 1.00 88.94 94 PRO A C 1
ATOM 773 O O . PRO A 1 94 ? 7.548 19.085 -14.618 1.00 88.94 94 PRO A O 1
ATOM 776 N N . PHE A 1 95 ? 6.661 17.845 -12.968 1.00 91.44 95 PHE A N 1
ATOM 777 C CA . PHE A 1 95 ? 7.622 16.746 -13.064 1.00 91.44 95 PHE A CA 1
ATOM 778 C C . PHE A 1 95 ? 7.477 15.950 -14.365 1.00 91.44 95 PHE A C 1
ATOM 780 O O . PHE A 1 95 ? 8.493 15.680 -15.001 1.00 91.44 95 PHE A O 1
ATOM 787 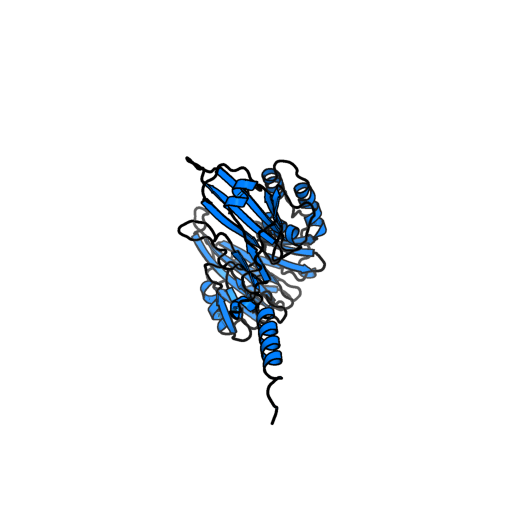N N . LEU A 1 96 ? 6.255 15.681 -14.840 1.00 87.56 96 LEU A N 1
ATOM 788 C CA . LEU A 1 96 ? 6.029 15.022 -16.139 1.00 87.56 96 LEU A CA 1
ATOM 789 C C . LEU A 1 96 ? 6.623 15.810 -17.315 1.00 87.56 96 LEU A C 1
ATOM 791 O O . LEU A 1 96 ? 7.087 15.237 -18.299 1.00 87.56 96 LEU A O 1
ATOM 795 N N . SER A 1 97 ? 6.661 17.138 -17.200 1.00 83.94 97 SER A N 1
ATOM 796 C CA . SER A 1 97 ? 7.244 18.017 -18.220 1.00 83.94 97 SER A CA 1
ATOM 797 C C . SER A 1 97 ? 8.771 18.183 -18.119 1.00 83.94 97 SER A C 1
ATOM 799 O O . SER A 1 97 ? 9.382 18.869 -18.949 1.00 83.94 97 SER A O 1
ATOM 801 N N . ALA A 1 98 ? 9.416 17.573 -17.117 1.00 83.38 98 ALA A N 1
ATOM 802 C CA . ALA A 1 98 ? 10.832 17.768 -16.841 1.00 83.38 98 ALA A CA 1
ATOM 803 C C . ALA A 1 98 ? 11.719 17.109 -17.910 1.00 83.38 98 ALA A C 1
ATOM 805 O O . ALA A 1 98 ? 11.848 15.891 -18.000 1.00 83.38 98 ALA A O 1
ATOM 806 N N . LYS A 1 99 ? 12.410 17.938 -18.701 1.00 79.81 99 LYS A N 1
ATOM 807 C CA . LYS A 1 99 ? 13.380 17.471 -19.711 1.00 79.81 99 LYS A CA 1
ATOM 808 C C . LYS A 1 99 ? 14.769 17.174 -19.143 1.00 79.81 99 LYS A C 1
ATOM 810 O O . LYS A 1 99 ? 15.580 16.550 -19.820 1.00 79.81 99 LYS A O 1
ATOM 815 N N . LYS A 1 100 ? 15.082 17.683 -17.948 1.00 86.50 100 LYS A N 1
ATOM 816 C CA . LYS A 1 100 ? 16.396 17.559 -17.302 1.00 86.50 100 LYS A CA 1
ATOM 817 C C . LYS A 1 100 ? 16.226 17.267 -15.814 1.00 86.50 100 LYS A C 1
ATOM 819 O O . LYS A 1 100 ? 15.335 17.829 -15.185 1.00 86.50 100 LYS A O 1
ATOM 824 N N . TYR A 1 101 ? 17.124 16.439 -15.285 1.00 89.44 101 TYR A N 1
ATOM 825 C CA . TYR A 1 101 ? 17.228 16.069 -13.868 1.00 89.44 101 TYR A CA 1
ATOM 826 C C . TYR A 1 101 ? 15.921 15.557 -13.218 1.00 89.44 101 TYR A C 1
ATOM 828 O O . TYR A 1 101 ? 15.495 16.118 -12.206 1.00 89.44 101 TYR A O 1
ATOM 836 N N . PRO A 1 102 ? 15.276 14.497 -13.756 1.00 92.12 102 PRO A N 1
ATOM 837 C CA . PRO A 1 102 ? 14.053 13.940 -13.168 1.00 92.12 102 PRO A CA 1
ATOM 838 C C . PRO A 1 102 ? 14.218 13.551 -11.694 1.00 92.12 102 PRO A C 1
ATOM 840 O O . PRO A 1 102 ? 13.356 13.890 -10.892 1.00 92.12 102 PRO A O 1
ATOM 843 N N . ALA A 1 103 ? 15.350 12.948 -11.316 1.00 92.62 103 ALA A N 1
ATOM 844 C CA . ALA A 1 103 ? 15.664 12.619 -9.925 1.00 92.62 103 ALA A CA 1
ATOM 845 C C . ALA A 1 103 ? 15.579 13.827 -8.976 1.00 92.62 103 ALA A C 1
ATOM 847 O O . ALA A 1 103 ? 14.888 13.781 -7.960 1.00 92.62 103 ALA A O 1
ATOM 848 N N . THR A 1 104 ? 16.219 14.948 -9.329 1.00 93.19 104 THR A N 1
ATOM 849 C CA . THR A 1 104 ? 16.153 16.183 -8.530 1.00 93.19 104 THR A CA 1
ATOM 850 C C . THR A 1 104 ? 14.728 16.718 -8.457 1.00 93.19 104 THR A C 1
ATOM 852 O O . THR A 1 104 ? 14.277 17.106 -7.389 1.00 93.19 104 THR A O 1
ATOM 855 N N . LYS A 1 105 ? 13.981 16.689 -9.566 1.00 93.50 105 LYS A N 1
ATOM 856 C CA . LYS A 1 105 ? 12.588 17.153 -9.585 1.00 93.50 105 LYS A CA 1
ATOM 857 C C . LYS A 1 105 ? 11.654 16.291 -8.744 1.00 93.50 105 LYS A C 1
ATOM 859 O O . LYS A 1 105 ? 10.788 16.837 -8.068 1.00 93.50 105 LYS A O 1
ATOM 864 N N . LEU A 1 106 ? 11.843 14.976 -8.745 1.00 94.38 106 LEU A N 1
ATOM 865 C CA . LEU A 1 106 ? 11.099 14.091 -7.858 1.00 94.38 106 LEU A CA 1
ATOM 866 C C . LEU A 1 106 ? 11.467 14.349 -6.391 1.00 94.38 106 LEU A C 1
ATOM 868 O O . LEU A 1 106 ? 10.582 14.403 -5.544 1.00 94.38 106 LEU A O 1
ATOM 872 N N . HIS A 1 107 ? 12.750 14.557 -6.088 1.00 93.38 107 HIS A N 1
ATOM 873 C CA . HIS A 1 107 ? 13.194 14.921 -4.742 1.00 93.38 107 HIS A CA 1
ATOM 874 C C . HIS A 1 107 ? 12.576 16.246 -4.260 1.00 93.38 107 HIS A C 1
ATOM 876 O O . HIS A 1 107 ? 12.083 16.317 -3.132 1.00 93.38 107 HIS A O 1
ATOM 882 N N . ASP A 1 108 ? 12.533 17.267 -5.120 1.00 93.69 108 ASP A N 1
ATOM 883 C CA . ASP A 1 108 ? 11.870 18.544 -4.829 1.00 93.69 108 ASP A CA 1
ATOM 884 C C . ASP A 1 108 ? 10.383 18.320 -4.489 1.00 93.69 108 ASP A C 1
ATOM 886 O O . ASP A 1 108 ? 9.879 18.868 -3.510 1.00 93.69 108 ASP A O 1
ATOM 890 N N . LEU A 1 109 ? 9.675 17.464 -5.241 1.00 93.94 109 LEU A N 1
ATOM 891 C CA . LEU A 1 109 ? 8.276 17.126 -4.951 1.00 93.94 109 LEU A CA 1
ATOM 892 C C . LEU A 1 109 ? 8.114 16.408 -3.605 1.00 93.94 109 LEU A C 1
ATOM 894 O O . LEU A 1 109 ? 7.249 16.786 -2.820 1.00 93.94 109 LEU A O 1
ATOM 898 N N . LYS A 1 110 ? 8.962 15.415 -3.314 1.00 92.31 110 LYS A N 1
ATOM 899 C CA . LYS A 1 110 ? 8.938 14.657 -2.049 1.00 92.31 110 LYS A CA 1
ATOM 900 C C . LYS A 1 110 ? 9.197 15.533 -0.821 1.00 92.31 110 LYS A C 1
ATOM 902 O O . LYS A 1 110 ? 8.732 15.221 0.272 1.00 92.31 110 LYS A O 1
ATOM 907 N N . THR A 1 111 ? 9.961 16.610 -0.987 1.00 91.44 111 THR A N 1
ATOM 908 C CA . THR A 1 111 ? 10.315 17.541 0.097 1.00 91.44 111 THR A CA 1
ATOM 909 C C . THR A 1 111 ? 9.377 18.745 0.189 1.00 91.44 111 THR A C 1
ATOM 911 O O . THR A 1 111 ? 9.369 19.436 1.210 1.00 91.44 111 THR A O 1
ATOM 914 N N . THR A 1 112 ? 8.550 18.979 -0.832 1.00 92.94 112 THR A N 1
ATOM 915 C CA . THR A 1 112 ? 7.538 20.038 -0.833 1.00 92.94 112 THR A CA 1
ATOM 916 C C . THR A 1 112 ? 6.287 19.581 -0.079 1.00 92.94 112 THR A C 1
ATOM 918 O O . THR A 1 112 ? 5.767 18.487 -0.290 1.00 92.94 112 THR A O 1
ATOM 921 N N . GLU A 1 113 ? 5.764 20.430 0.808 1.00 90.25 113 GLU A N 1
ATOM 922 C CA . GLU A 1 113 ? 4.571 20.119 1.603 1.00 90.25 113 GLU A CA 1
ATOM 923 C C . GLU A 1 113 ? 3.296 20.137 0.738 1.00 90.25 113 GLU A C 1
ATOM 925 O O . GLU A 1 113 ? 2.707 21.188 0.498 1.00 90.25 113 GLU A O 1
ATOM 930 N N . PHE A 1 114 ? 2.840 18.961 0.294 1.00 92.62 114 PHE A N 1
ATOM 931 C CA . PHE A 1 114 ? 1.552 18.811 -0.400 1.00 92.62 114 PHE A CA 1
ATOM 932 C C . PHE A 1 114 ? 0.344 18.921 0.551 1.00 92.62 114 PHE A C 1
ATOM 934 O O . PHE A 1 114 ? -0.672 19.546 0.229 1.00 92.62 114 PHE A O 1
ATOM 941 N N . LEU A 1 115 ? 0.454 18.313 1.739 1.00 91.31 115 LEU A N 1
ATOM 942 C CA . LEU A 1 115 ? -0.602 18.244 2.757 1.00 91.31 115 LEU A CA 1
ATOM 943 C C . LEU A 1 115 ? -0.627 19.500 3.637 1.00 91.31 115 LEU A C 1
ATOM 945 O O . LEU A 1 115 ? -0.272 19.469 4.818 1.00 91.31 115 LEU A O 1
ATOM 949 N N . THR A 1 116 ? -1.061 20.608 3.046 1.00 91.50 116 THR A N 1
ATOM 950 C CA . THR A 1 116 ? -1.134 21.917 3.702 1.00 91.50 116 THR A CA 1
ATOM 951 C C . THR A 1 116 ? -2.289 22.020 4.712 1.00 91.50 116 THR A C 1
ATOM 953 O O . THR A 1 116 ? -3.113 21.113 4.863 1.00 91.50 116 THR A O 1
ATOM 956 N N . LYS A 1 117 ? -2.369 23.142 5.444 1.00 89.25 117 LYS A N 1
ATOM 957 C CA . LYS A 1 117 ? -3.418 23.372 6.458 1.00 89.25 117 LYS A CA 1
ATOM 958 C C . LYS A 1 117 ? -4.818 23.449 5.857 1.00 89.25 117 LYS A C 1
ATOM 960 O O . LYS A 1 117 ? -5.767 23.046 6.516 1.00 89.25 117 LYS A O 1
ATOM 965 N N . GLU A 1 118 ? -4.938 23.946 4.634 1.00 92.06 118 GLU A N 1
ATOM 966 C CA . GLU A 1 118 ? -6.201 24.096 3.908 1.00 92.06 118 GLU A CA 1
ATOM 967 C C . GLU A 1 118 ? -6.834 22.734 3.596 1.00 92.06 118 GLU A C 1
ATOM 969 O O . GLU A 1 118 ? -8.054 22.616 3.552 1.00 92.06 118 GLU A O 1
ATOM 974 N N . LYS A 1 119 ? -6.006 21.691 3.454 1.00 94.00 119 LYS A N 1
ATOM 975 C CA . LYS A 1 119 ? -6.439 20.306 3.230 1.00 94.00 119 LYS A CA 1
ATOM 976 C C . LYS A 1 119 ? -6.811 19.567 4.521 1.00 94.00 119 LYS A C 1
ATOM 978 O O . LYS A 1 119 ? -7.203 18.402 4.469 1.00 94.00 119 LYS A O 1
ATOM 983 N N . LEU A 1 120 ? -6.648 20.191 5.692 1.00 94.25 120 LEU A N 1
ATOM 984 C CA . LEU A 1 120 ? -6.916 19.558 6.981 1.00 94.25 120 LEU A CA 1
ATOM 985 C C . LEU A 1 120 ? -8.425 19.472 7.245 1.00 94.25 120 LEU A C 1
ATOM 987 O O . LEU A 1 120 ? -9.140 20.472 7.238 1.00 94.25 120 LEU A O 1
ATOM 991 N N . ILE A 1 121 ? -8.907 18.282 7.599 1.00 94.50 121 ILE A N 1
ATOM 992 C CA . ILE A 1 121 ? -10.295 18.100 8.028 1.00 94.50 121 ILE A CA 1
ATOM 993 C C . ILE A 1 121 ? -10.434 18.577 9.477 1.00 94.50 121 ILE A C 1
ATOM 995 O O . ILE A 1 121 ? -10.007 17.910 10.427 1.00 94.50 121 ILE A O 1
ATOM 999 N N . HIS A 1 122 ? -11.067 19.736 9.654 1.00 91.69 122 HIS A N 1
ATOM 1000 C CA . HIS A 1 122 ? -11.343 20.302 10.973 1.00 91.69 122 HIS A CA 1
ATOM 1001 C C . HIS A 1 122 ? -12.548 19.640 11.654 1.00 91.69 122 HIS A C 1
ATOM 1003 O O . HIS A 1 122 ? -12.458 19.260 12.824 1.00 91.69 122 HIS A O 1
ATOM 1009 N N . ASN A 1 123 ? -13.655 19.446 10.929 1.00 91.88 123 ASN A N 1
ATOM 1010 C CA . ASN A 1 123 ? -14.874 18.850 11.475 1.00 91.88 123 ASN A CA 1
ATOM 1011 C C . ASN A 1 123 ? -14.901 17.329 11.272 1.00 91.88 123 ASN A C 1
ATOM 1013 O O . ASN A 1 123 ? -15.631 16.781 10.452 1.00 91.88 123 ASN A O 1
ATOM 1017 N N . LYS A 1 124 ? -14.055 16.631 12.031 1.00 93.19 124 LYS A N 1
ATOM 1018 C CA . LYS A 1 124 ? -13.826 15.179 11.910 1.00 93.19 124 LYS A CA 1
ATOM 1019 C C . LYS A 1 124 ? -15.123 14.375 11.970 1.00 93.19 124 LYS A C 1
ATOM 1021 O O . LYS A 1 124 ? -15.339 13.473 11.162 1.00 93.19 124 LYS A O 1
ATOM 1026 N N . LEU A 1 125 ? -15.997 14.732 12.910 1.00 91.88 125 LEU A N 1
ATOM 1027 C CA . LEU A 1 125 ? -17.238 14.010 13.128 1.00 91.88 125 LEU A CA 1
ATOM 1028 C C . LEU A 1 125 ? -18.154 14.112 11.918 1.00 91.88 125 LEU A C 1
ATOM 1030 O O . LEU A 1 125 ? -18.660 13.076 11.521 1.00 91.88 125 LEU A O 1
ATOM 1034 N N . GLU A 1 126 ? -18.330 15.275 11.284 1.00 90.44 126 GLU A N 1
ATOM 1035 C CA . GLU A 1 126 ? -19.176 15.408 10.083 1.00 90.44 126 GLU A CA 1
ATOM 1036 C C . GLU A 1 126 ? -18.767 14.444 8.962 1.00 90.44 126 GLU A C 1
ATOM 1038 O O . GLU A 1 126 ? -19.638 13.794 8.376 1.00 90.44 126 GLU A O 1
ATOM 1043 N N . HIS A 1 127 ? -17.459 14.230 8.798 1.00 89.62 127 HIS A N 1
ATOM 1044 C CA . HIS A 1 127 ? -16.853 13.299 7.840 1.00 89.62 127 HIS A CA 1
ATOM 1045 C C . HIS A 1 127 ? -16.868 11.823 8.293 1.00 89.62 127 HIS A C 1
ATOM 1047 O O . HIS A 1 127 ? -16.246 10.975 7.661 1.00 89.62 127 HIS A O 1
ATOM 1053 N N . ASN A 1 128 ? -17.581 11.484 9.374 1.00 89.25 128 ASN A N 1
ATOM 1054 C CA . ASN A 1 128 ? -17.609 10.146 9.986 1.00 89.25 128 ASN A CA 1
ATOM 1055 C C . ASN A 1 128 ? -16.224 9.644 10.446 1.00 89.25 128 ASN A C 1
ATOM 1057 O O . ASN A 1 128 ? -16.001 8.438 10.548 1.00 89.25 128 ASN A O 1
ATOM 1061 N N . LEU A 1 129 ? -15.303 10.559 10.754 1.00 93.12 129 LEU A N 1
ATOM 1062 C CA . LEU A 1 129 ? -13.977 10.240 11.274 1.00 93.12 129 LEU A CA 1
ATOM 1063 C C . LEU A 1 129 ? -13.961 10.355 12.804 1.00 93.12 129 LEU A C 1
ATOM 1065 O O . LEU A 1 129 ? -14.565 11.278 13.360 1.00 93.12 129 LEU A O 1
ATOM 1069 N N . PRO A 1 130 ? -13.262 9.454 13.514 1.00 93.94 130 PRO A N 1
ATOM 1070 C CA . PRO A 1 130 ? -13.181 9.519 14.962 1.00 93.94 130 PRO A CA 1
ATOM 1071 C C . PRO A 1 130 ? -12.223 10.623 15.428 1.00 93.94 130 PRO A C 1
ATOM 1073 O O . PRO A 1 130 ? -11.136 10.837 14.881 1.00 93.94 130 PRO A O 1
ATOM 1076 N N . GLU A 1 131 ? -12.587 11.280 16.522 1.00 93.94 131 GLU A N 1
ATOM 1077 C CA . GLU A 1 131 ? -11.652 12.034 17.351 1.00 93.94 131 GLU A CA 1
ATOM 1078 C C . GLU A 1 131 ? -10.968 11.075 18.328 1.00 93.94 131 GLU A C 1
ATOM 1080 O O . GLU A 1 131 ? -11.635 10.306 19.020 1.00 93.94 131 GLU A O 1
ATOM 1085 N N . MET A 1 132 ? -9.637 11.117 18.394 1.00 91.81 132 MET A N 1
ATOM 1086 C CA . MET A 1 132 ? -8.850 10.233 19.251 1.00 91.81 132 MET A CA 1
ATOM 1087 C C . MET A 1 132 ? -7.808 11.017 20.035 1.00 91.81 132 MET A C 1
ATOM 1089 O O . MET A 1 132 ? -7.041 11.790 19.458 1.00 91.81 132 MET A O 1
ATOM 1093 N N . THR A 1 133 ? -7.772 10.802 21.347 1.00 91.06 133 THR A N 1
ATOM 1094 C CA . THR A 1 133 ? -6.773 11.389 22.244 1.00 91.06 133 THR A CA 1
ATOM 1095 C C . THR A 1 133 ? -6.331 10.382 23.299 1.00 91.06 133 THR A C 1
ATOM 1097 O O . THR A 1 133 ? -7.106 9.533 23.734 1.00 91.06 133 THR A O 1
ATOM 1100 N N . LEU A 1 134 ? -5.069 10.478 23.715 1.00 89.12 134 LEU A N 1
ATOM 1101 C CA . LEU A 1 134 ? -4.535 9.729 24.851 1.00 89.12 134 LEU A CA 1
ATOM 1102 C C . LEU A 1 134 ? -4.453 10.649 26.062 1.00 89.12 134 LEU A C 1
ATOM 1104 O O . LEU A 1 134 ? -3.974 11.780 25.958 1.00 89.12 134 LEU A O 1
ATOM 1108 N N . ASP A 1 135 ? -4.899 10.158 27.214 1.00 88.88 135 ASP A N 1
ATOM 1109 C CA . ASP A 1 135 ? -4.642 10.839 28.477 1.00 88.88 135 ASP A CA 1
ATOM 1110 C C . ASP A 1 135 ? -3.223 10.547 29.008 1.00 88.88 135 ASP A C 1
ATOM 1112 O O . ASP A 1 135 ? -2.453 9.766 28.447 1.00 88.88 135 ASP A O 1
ATOM 1116 N N . LYS A 1 136 ? -2.863 11.162 30.142 1.00 85.69 136 LYS A N 1
ATOM 1117 C CA . LYS A 1 136 ? -1.541 10.990 30.775 1.00 85.69 136 LYS A CA 1
ATOM 1118 C C . LYS A 1 136 ? -1.258 9.558 31.258 1.00 85.69 136 LYS A C 1
ATOM 1120 O O . LYS A 1 136 ? -0.119 9.252 31.599 1.00 85.69 136 LYS A O 1
ATOM 1125 N N . LYS A 1 137 ? -2.278 8.702 31.351 1.00 86.94 137 LYS A N 1
ATOM 1126 C CA . LYS A 1 137 ? -2.173 7.288 31.729 1.00 86.94 137 LYS A CA 1
ATOM 1127 C C . LYS A 1 137 ? -2.223 6.365 30.503 1.00 86.94 137 LYS A C 1
ATOM 1129 O O . LYS A 1 137 ? -2.227 5.151 30.688 1.00 86.94 137 LYS A O 1
ATOM 1134 N N . ASN A 1 138 ? -2.204 6.924 29.289 1.00 89.06 138 ASN A N 1
ATOM 1135 C CA . ASN A 1 138 ? -2.382 6.225 28.016 1.00 89.06 138 ASN A CA 1
ATOM 1136 C C . ASN A 1 138 ? -3.737 5.513 27.884 1.00 89.06 138 ASN A C 1
ATOM 1138 O O . ASN A 1 138 ? -3.843 4.491 27.206 1.00 89.06 138 ASN A O 1
ATOM 1142 N N . VAL A 1 139 ? -4.781 6.062 28.507 1.00 92.44 139 VAL A N 1
ATOM 1143 C CA . VAL A 1 139 ? -6.161 5.670 28.217 1.00 92.44 139 VAL A CA 1
ATOM 1144 C C . VAL A 1 139 ? -6.588 6.379 26.940 1.00 92.44 139 VAL A C 1
ATOM 1146 O O . VAL A 1 139 ? -6.554 7.610 26.858 1.00 92.44 139 VAL A O 1
ATOM 1149 N N . LEU A 1 140 ? -6.987 5.602 25.936 1.00 93.56 140 LEU A N 1
ATOM 1150 C CA . LEU A 1 140 ? -7.489 6.124 24.674 1.00 93.56 140 LEU A CA 1
ATOM 1151 C C . LEU A 1 140 ? -8.940 6.549 24.838 1.00 93.56 140 LEU A C 1
ATOM 1153 O O . LEU A 1 140 ? -9.807 5.742 25.165 1.00 93.56 140 LEU A O 1
ATOM 1157 N N . LYS A 1 141 ? -9.205 7.817 24.555 1.00 95.25 141 LYS A N 1
ATOM 1158 C CA . LYS A 1 141 ? -10.540 8.373 24.392 1.00 95.25 141 LYS A CA 1
ATOM 1159 C C . LYS A 1 141 ? -10.852 8.441 22.899 1.00 95.25 141 LYS A C 1
ATOM 1161 O O . LYS A 1 141 ? -10.161 9.140 22.162 1.00 95.25 141 LYS A O 1
ATOM 1166 N N . VAL A 1 142 ? -11.887 7.721 22.474 1.00 95.31 142 VAL A N 1
ATOM 1167 C CA . VAL A 1 142 ? -12.419 7.737 21.105 1.00 95.31 142 VAL A CA 1
ATOM 1168 C C . VAL A 1 142 ? -13.790 8.392 21.128 1.00 95.31 142 VAL A C 1
ATOM 1170 O O . VAL A 1 142 ? -14.650 7.983 21.907 1.00 95.31 142 VAL A O 1
ATOM 1173 N N . LYS A 1 143 ? -14.010 9.384 20.270 1.00 95.62 143 LYS A N 1
ATOM 1174 C CA . LYS A 1 143 ? -15.304 10.045 20.094 1.00 95.62 143 LYS A CA 1
ATOM 1175 C C . LYS A 1 143 ? -15.754 9.935 18.639 1.00 95.62 143 LYS A C 1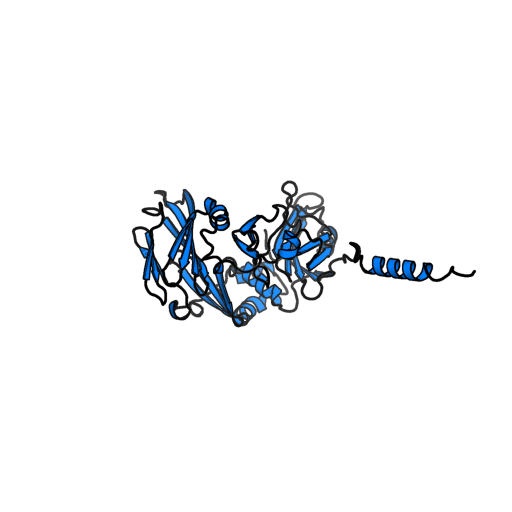
ATOM 1177 O O . LYS A 1 143 ? -14.982 10.202 17.721 1.00 95.62 143 LYS A O 1
ATOM 1182 N N . THR A 1 144 ? -17.003 9.530 18.446 1.00 94.50 144 THR A N 1
ATOM 1183 C CA . THR A 1 144 ? -17.685 9.402 17.149 1.00 94.50 144 THR A CA 1
ATOM 1184 C C . THR A 1 144 ? -18.996 10.190 17.189 1.00 94.50 144 THR A C 1
ATOM 1186 O O . THR A 1 144 ? -19.337 10.790 18.210 1.00 94.50 144 THR A O 1
ATOM 1189 N N . LYS A 1 145 ? -19.775 10.169 16.097 1.00 92.69 145 LYS A N 1
ATOM 1190 C CA . LYS A 1 145 ? -21.151 10.703 16.105 1.00 92.69 145 LYS A CA 1
ATOM 1191 C C . LYS A 1 145 ? -22.047 10.014 17.148 1.00 92.69 145 LYS A C 1
ATOM 1193 O O . LYS A 1 145 ? -23.003 10.623 17.609 1.00 92.69 145 LYS A O 1
ATOM 1198 N N . SER A 1 146 ? -21.729 8.777 17.531 1.00 93.00 146 SER A N 1
ATOM 1199 C CA . SER A 1 146 ? -22.523 7.969 18.465 1.00 93.00 146 SER A CA 1
ATOM 1200 C C . SER A 1 146 ? -22.206 8.237 19.941 1.00 93.00 146 SER A C 1
ATOM 1202 O O . SER A 1 146 ? -22.915 7.741 20.811 1.00 93.00 146 SER A O 1
ATOM 1204 N N . GLY A 1 147 ? -21.146 8.995 20.247 1.00 94.69 147 GLY A N 1
ATOM 1205 C CA . GLY A 1 147 ? -20.763 9.338 21.617 1.00 94.69 147 GLY A CA 1
ATOM 1206 C C . GLY A 1 147 ? -19.262 9.229 21.862 1.00 94.69 147 GLY A C 1
ATOM 1207 O O . GLY A 1 147 ? -18.450 9.498 20.978 1.00 94.69 147 GLY A O 1
ATOM 1208 N N . GLU A 1 148 ? -18.885 8.809 23.068 1.00 96.44 148 GLU A N 1
ATOM 1209 C CA . GLU A 1 148 ? -17.493 8.702 23.501 1.00 96.44 148 GLU A CA 1
ATOM 1210 C C . GLU A 1 148 ? -17.239 7.409 24.285 1.00 96.44 148 GLU A C 1
ATOM 1212 O O . GLU A 1 148 ? -18.038 7.013 25.135 1.00 96.44 148 GLU A O 1
ATOM 1217 N N . LYS A 1 149 ? -16.083 6.781 24.047 1.00 96.31 149 LYS A N 1
ATOM 1218 C CA . LYS A 1 149 ? -15.614 5.595 24.766 1.00 96.31 149 LYS A CA 1
ATOM 1219 C C . LYS A 1 149 ? -14.170 5.776 25.222 1.00 96.31 149 LYS A C 1
ATOM 1221 O O . LYS A 1 149 ? -13.331 6.292 24.487 1.00 96.31 149 LYS A O 1
ATOM 1226 N N . LYS A 1 150 ? -13.875 5.308 26.436 1.00 96.06 150 LYS A N 1
ATOM 1227 C CA . LYS A 1 150 ? -12.513 5.194 26.973 1.00 96.06 150 LYS A CA 1
ATOM 1228 C C . LYS A 1 150 ? -12.067 3.738 26.946 1.00 96.06 150 LYS A C 1
ATOM 1230 O O . LYS A 1 150 ? -12.847 2.859 27.312 1.00 96.06 150 LYS A O 1
ATOM 1235 N N . ILE A 1 151 ? -10.841 3.500 26.497 1.00 95.06 151 ILE A N 1
ATOM 1236 C CA . ILE A 1 151 ? -10.269 2.171 26.286 1.00 95.06 151 ILE A CA 1
ATOM 1237 C C . ILE A 1 151 ? -8.853 2.158 26.856 1.00 95.06 151 ILE A C 1
ATOM 1239 O O . ILE A 1 151 ? -8.022 3.000 26.516 1.00 95.06 151 ILE A O 1
ATOM 1243 N N . GLU A 1 152 ? -8.584 1.196 27.731 1.00 92.94 152 GLU A N 1
ATOM 1244 C CA . GLU A 1 152 ? -7.255 0.958 28.288 1.00 92.94 152 GLU A CA 1
ATOM 1245 C C . GLU A 1 152 ? -6.559 -0.153 27.503 1.00 92.94 152 GLU A C 1
ATOM 1247 O O . GLU A 1 152 ? -7.168 -1.178 27.188 1.00 92.94 152 GLU A O 1
ATOM 1252 N N . PHE A 1 153 ? -5.277 0.044 27.199 1.00 88.00 153 PHE A N 1
ATOM 1253 C CA . PHE A 1 153 ? -4.468 -0.955 26.509 1.00 88.00 153 PHE A CA 1
ATOM 1254 C C . PHE A 1 153 ? -3.609 -1.747 27.494 1.00 88.00 153 PHE A C 1
ATOM 1256 O O . PHE A 1 153 ? -3.006 -1.148 28.397 1.00 88.00 153 PHE A O 1
ATOM 1263 N N . PRO A 1 154 ? -3.488 -3.076 27.309 1.00 85.44 154 PRO A N 1
ATOM 1264 C CA . PRO A 1 154 ? -2.551 -3.879 28.079 1.00 85.44 154 PRO A CA 1
ATOM 1265 C C . PRO A 1 154 ? -1.140 -3.290 28.008 1.00 85.44 154 PRO A C 1
ATOM 1267 O O . PRO A 1 154 ? -0.668 -2.904 26.941 1.00 85.44 154 PRO A O 1
ATOM 1270 N N . SER A 1 155 ? -0.464 -3.211 29.154 1.00 82.06 155 SER A N 1
ATOM 1271 C CA . SER A 1 155 ? 0.943 -2.790 29.254 1.00 82.06 155 SER A CA 1
ATOM 1272 C C . SER A 1 155 ? 1.268 -1.369 28.758 1.00 82.06 155 SER A C 1
ATOM 1274 O O . SER A 1 155 ? 2.443 -1.018 28.680 1.00 82.06 155 SER A O 1
ATOM 1276 N N . ALA A 1 156 ? 0.275 -0.520 28.468 1.00 85.94 156 ALA A N 1
ATOM 1277 C CA . ALA A 1 156 ? 0.507 0.843 27.981 1.00 85.94 156 ALA A CA 1
ATOM 1278 C C . ALA A 1 156 ? 0.876 1.844 29.088 1.00 85.94 156 ALA A C 1
ATOM 1280 O O . ALA A 1 156 ? 1.486 2.878 28.815 1.00 85.94 156 ALA A O 1
ATOM 1281 N N . LYS A 1 157 ? 0.519 1.576 30.349 1.00 84.94 157 LYS A N 1
ATOM 1282 C CA . LYS A 1 157 ? 0.728 2.516 31.462 1.00 84.94 157 LYS A CA 1
ATOM 1283 C C . LYS A 1 157 ? 2.215 2.844 31.647 1.00 84.94 157 LYS A C 1
ATOM 1285 O O . LYS A 1 157 ? 3.032 1.954 31.853 1.00 84.94 157 LYS A O 1
ATOM 1290 N N . GLY A 1 158 ? 2.556 4.134 31.610 1.00 81.69 158 GLY A N 1
ATOM 1291 C CA . GLY A 1 158 ? 3.936 4.617 31.774 1.00 81.69 158 GLY A CA 1
ATOM 1292 C C . GLY A 1 158 ? 4.844 4.412 30.554 1.00 81.69 158 GLY A C 1
ATOM 1293 O O . GLY A 1 158 ? 6.001 4.828 30.589 1.00 81.69 158 GLY A O 1
ATOM 1294 N N . LYS A 1 159 ? 4.327 3.817 29.473 1.00 86.75 159 LYS A N 1
ATOM 1295 C CA . LYS A 1 159 ? 5.032 3.619 28.201 1.00 86.75 159 LYS A CA 1
ATOM 1296 C C . LYS A 1 159 ? 4.724 4.749 27.215 1.00 86.75 159 LYS A C 1
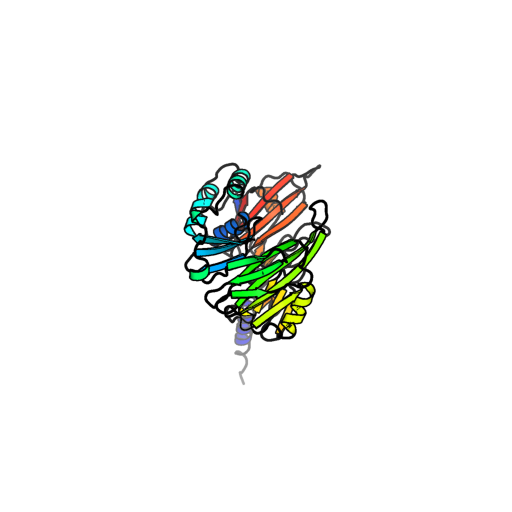ATOM 1298 O O . LYS A 1 159 ? 3.876 5.603 27.481 1.00 86.75 159 LYS A O 1
ATOM 1303 N N . LYS A 1 160 ? 5.429 4.797 26.084 1.00 87.06 160 LYS A N 1
ATOM 1304 C CA . LYS A 1 160 ? 5.056 5.694 24.982 1.00 87.06 160 LYS A CA 1
ATOM 1305 C C . LYS A 1 160 ? 4.112 4.951 24.045 1.00 87.06 160 LYS A C 1
ATOM 1307 O O . LYS A 1 160 ? 4.375 3.802 23.712 1.00 87.06 160 LYS A O 1
ATOM 1312 N N . VAL A 1 161 ? 3.036 5.609 23.629 1.00 88.25 161 VAL A N 1
ATOM 1313 C CA . VAL A 1 161 ? 2.034 5.022 22.736 1.00 88.25 161 VAL A CA 1
ATOM 1314 C C . VAL A 1 161 ? 1.924 5.865 21.476 1.00 88.25 161 VAL A C 1
ATOM 1316 O O . VAL A 1 161 ? 1.764 7.083 21.565 1.00 88.25 161 VAL A O 1
ATOM 1319 N N . HIS A 1 162 ? 2.017 5.222 20.317 1.00 88.62 162 HIS A N 1
ATOM 1320 C CA . HIS A 1 162 ? 1.623 5.807 19.039 1.00 88.62 162 HIS A CA 1
ATOM 1321 C C . HIS A 1 162 ? 0.335 5.145 18.556 1.00 88.62 162 HIS A C 1
ATOM 1323 O O . HIS A 1 162 ? 0.105 3.960 18.791 1.00 88.62 162 HIS A O 1
ATOM 1329 N N . LEU A 1 163 ? -0.505 5.930 17.894 1.00 89.50 163 LEU A N 1
ATOM 1330 C CA . LEU A 1 163 ? -1.779 5.481 17.355 1.00 89.50 163 LEU A CA 1
ATOM 1331 C C . LEU A 1 163 ? -1.770 5.685 15.851 1.00 89.50 163 LEU A C 1
ATOM 1333 O O . LEU A 1 163 ? -1.226 6.675 15.376 1.00 89.50 163 LEU A O 1
ATOM 1337 N N . ALA A 1 164 ? -2.439 4.802 15.128 1.00 90.38 164 ALA A N 1
ATOM 1338 C CA . ALA A 1 164 ? -2.755 4.991 13.725 1.00 90.38 164 ALA A CA 1
ATOM 1339 C C . ALA A 1 164 ? -4.172 4.480 13.470 1.00 90.38 164 ALA A C 1
ATOM 1341 O O . ALA A 1 164 ? -4.506 3.348 13.819 1.00 90.38 164 ALA A O 1
ATOM 1342 N N . LEU A 1 165 ? -5.024 5.309 12.865 1.00 92.94 165 LEU A N 1
ATOM 1343 C CA . LEU A 1 165 ? -6.302 4.834 12.342 1.00 92.94 165 LEU A CA 1
ATOM 1344 C C . LEU A 1 165 ? -6.045 4.116 11.020 1.00 92.94 165 LEU A C 1
ATOM 1346 O O . LEU A 1 165 ? -5.861 4.762 9.998 1.00 92.94 165 LEU A O 1
ATOM 1350 N N . THR A 1 166 ? -6.006 2.792 11.044 1.00 91.81 166 THR A N 1
ATOM 1351 C CA . THR A 1 166 ? -5.670 1.988 9.865 1.00 91.81 166 THR A CA 1
ATOM 1352 C C . THR A 1 166 ? -6.829 1.913 8.877 1.00 91.81 166 THR A C 1
ATOM 1354 O O . THR A 1 166 ? -6.604 1.887 7.672 1.00 91.81 166 THR A O 1
ATOM 1357 N N . ALA A 1 167 ? -8.069 1.847 9.369 1.00 92.44 167 ALA A N 1
ATOM 1358 C CA . ALA A 1 167 ? -9.247 1.767 8.512 1.00 92.44 167 ALA A CA 1
ATOM 1359 C C . ALA A 1 167 ? -10.515 2.248 9.222 1.00 92.44 167 ALA A C 1
ATOM 1361 O O . ALA A 1 167 ? -10.677 2.077 10.435 1.00 92.44 167 ALA A O 1
ATOM 1362 N N . VAL A 1 168 ? -11.449 2.783 8.435 1.00 92.12 168 VAL A N 1
ATOM 1363 C CA . VAL A 1 168 ? -12.810 3.125 8.859 1.00 92.12 168 VAL A CA 1
ATOM 1364 C C . VAL A 1 168 ? -13.792 2.551 7.848 1.00 92.12 168 VAL A C 1
ATOM 1366 O O . VAL A 1 168 ? -13.648 2.718 6.644 1.00 92.12 168 VAL A O 1
ATOM 1369 N N . SER A 1 169 ? -14.809 1.869 8.351 1.00 90.56 169 SER A N 1
ATOM 1370 C CA . SER A 1 169 ? -15.988 1.444 7.601 1.00 90.56 169 SER A CA 1
ATOM 1371 C C . SER A 1 169 ? -17.228 2.082 8.227 1.00 90.56 169 SER A C 1
ATOM 1373 O O . SER A 1 169 ? -17.139 2.700 9.287 1.00 90.56 169 SER A O 1
ATOM 1375 N N . LYS A 1 170 ? -18.398 1.901 7.605 1.00 86.12 170 LYS A N 1
ATOM 1376 C CA . LYS A 1 170 ? -19.666 2.440 8.122 1.00 86.12 170 LYS A CA 1
ATOM 1377 C C . LYS A 1 170 ? -19.929 2.056 9.587 1.00 86.12 170 LYS A C 1
ATOM 1379 O O . LYS A 1 170 ? -20.387 2.892 10.357 1.00 86.12 170 LYS A O 1
ATOM 1384 N N . ASP A 1 171 ? -19.593 0.819 9.959 1.00 90.75 171 ASP A N 1
ATOM 1385 C CA . ASP A 1 171 ? -19.984 0.245 11.253 1.00 90.75 171 ASP A CA 1
ATOM 1386 C C . ASP A 1 171 ? -18.799 -0.033 12.184 1.00 90.75 171 ASP A C 1
ATOM 1388 O O . ASP A 1 171 ? -18.993 -0.259 13.376 1.00 90.75 171 ASP A O 1
ATOM 1392 N N . SER A 1 172 ? -17.574 -0.064 11.658 1.00 95.50 172 SER A N 1
ATOM 1393 C CA . SER A 1 172 ? -16.382 -0.482 12.405 1.00 95.50 172 SER A CA 1
ATOM 1394 C C . SER A 1 172 ? -15.156 0.329 12.020 1.00 95.50 172 SER A C 1
ATOM 1396 O O . SER A 1 172 ? -15.020 0.740 10.870 1.00 95.50 172 SER A O 1
ATOM 1398 N N . MET A 1 173 ? -14.218 0.462 12.949 1.00 95.31 173 MET A N 1
ATOM 1399 C CA . MET A 1 173 ? -12.893 1.025 12.718 1.00 95.31 173 MET A CA 1
ATOM 1400 C C . MET A 1 173 ? -11.800 0.107 13.263 1.00 95.31 173 MET A C 1
ATOM 1402 O O . MET A 1 173 ? -12.031 -0.682 14.184 1.00 95.31 173 MET A O 1
ATOM 1406 N N . LEU A 1 174 ? -10.615 0.231 12.673 1.00 95.62 174 LEU A N 1
ATOM 1407 C CA . LEU A 1 174 ? -9.405 -0.480 13.059 1.00 95.62 174 LEU A CA 1
ATOM 1408 C C . LEU A 1 174 ? -8.329 0.532 13.427 1.00 95.62 174 LEU A C 1
ATOM 1410 O O . LEU A 1 174 ? -7.937 1.355 12.601 1.00 95.62 174 LEU A O 1
ATOM 1414 N N . ILE A 1 175 ? -7.862 0.457 14.667 1.00 94.56 175 ILE A N 1
ATOM 1415 C CA . ILE A 1 175 ? -6.824 1.332 15.203 1.00 94.56 175 ILE A CA 1
ATOM 1416 C C . ILE A 1 175 ? -5.617 0.464 15.552 1.00 94.56 175 ILE A C 1
ATOM 1418 O O . ILE A 1 175 ? -5.731 -0.458 16.361 1.00 94.56 175 ILE A O 1
ATOM 1422 N N . GLN A 1 176 ? -4.467 0.763 14.958 1.00 93.62 176 GLN A N 1
ATOM 1423 C CA . GLN A 1 176 ? -3.187 0.209 15.373 1.00 93.62 176 GLN A CA 1
ATOM 1424 C C . GLN A 1 176 ? -2.624 1.036 16.530 1.00 93.62 176 GLN A C 1
ATOM 1426 O O . GLN A 1 176 ? -2.680 2.269 16.527 1.00 93.62 176 GLN A O 1
ATOM 1431 N N . VAL A 1 177 ? -2.090 0.340 17.526 1.00 92.31 177 VAL A N 1
ATOM 1432 C CA . VAL A 1 177 ? -1.534 0.911 18.747 1.00 92.31 177 VAL A CA 1
ATOM 1433 C C . VAL A 1 177 ? -0.156 0.322 18.977 1.00 92.31 177 VAL A C 1
ATOM 1435 O O . VAL A 1 177 ? -0.019 -0.841 19.356 1.00 92.31 177 VAL A O 1
ATOM 1438 N N . ASP A 1 178 ? 0.860 1.151 18.781 1.00 91.44 178 ASP A N 1
ATOM 1439 C CA . ASP A 1 178 ? 2.245 0.785 19.030 1.00 91.44 178 ASP A CA 1
ATOM 1440 C C . ASP A 1 178 ? 2.630 1.236 20.440 1.00 91.44 178 ASP A C 1
ATOM 1442 O O . ASP A 1 178 ? 2.637 2.432 20.749 1.00 91.44 178 ASP A O 1
ATOM 1446 N N . VAL A 1 179 ? 2.977 0.283 21.297 1.00 90.62 179 VAL A N 1
ATOM 1447 C CA . VAL A 1 179 ? 3.434 0.522 22.665 1.00 90.62 179 VAL A CA 1
ATOM 1448 C C . VAL A 1 179 ? 4.941 0.307 22.719 1.00 90.62 179 VAL A C 1
ATOM 1450 O O . VAL A 1 179 ? 5.420 -0.812 22.552 1.00 90.62 179 VAL A O 1
ATOM 1453 N N . TYR A 1 180 ? 5.680 1.378 22.984 1.00 88.06 180 TYR A N 1
ATOM 1454 C CA . TYR A 1 180 ? 7.137 1.368 23.063 1.00 88.06 180 TYR A CA 1
ATOM 1455 C C . TYR A 1 180 ? 7.602 1.373 24.509 1.00 88.06 180 TYR A C 1
ATOM 1457 O O . TYR A 1 180 ? 7.126 2.169 25.333 1.00 88.06 180 TYR A O 1
ATOM 1465 N N . GLU A 1 181 ? 8.597 0.545 24.811 1.00 84.06 181 GLU A N 1
ATOM 1466 C CA . GLU A 1 181 ? 9.368 0.731 26.034 1.00 84.06 181 GLU A CA 1
ATOM 1467 C C . GLU A 1 181 ? 10.044 2.099 26.015 1.00 84.06 181 GLU A C 1
ATOM 1469 O O . GLU A 1 181 ? 10.622 2.521 25.013 1.00 84.06 181 GLU A O 1
ATOM 1474 N N . LYS A 1 182 ? 9.923 2.822 27.128 1.00 73.44 182 LYS A N 1
ATOM 1475 C CA . LYS A 1 182 ? 10.494 4.155 27.265 1.00 73.44 182 LYS A CA 1
ATOM 1476 C C . LYS A 1 182 ? 11.775 4.054 28.077 1.00 73.44 182 LYS A C 1
ATOM 1478 O O . LYS A 1 182 ? 11.714 3.847 29.290 1.00 73.44 182 LYS A O 1
ATOM 1483 N N . PHE A 1 183 ? 12.917 4.255 27.432 1.00 72.38 183 PHE A N 1
ATOM 1484 C CA . PHE A 1 183 ? 14.179 4.373 28.146 1.00 72.38 183 PHE A CA 1
ATOM 1485 C C . PHE A 1 183 ? 14.357 5.782 28.725 1.00 72.38 183 PHE A C 1
ATOM 1487 O O . PHE A 1 183 ? 13.790 6.768 28.245 1.00 72.38 183 PHE A O 1
ATOM 1494 N N . LYS A 1 184 ? 15.142 5.887 29.804 1.00 68.00 184 LYS A N 1
ATOM 1495 C CA . LYS A 1 184 ? 15.385 7.159 30.510 1.00 68.00 184 LYS A CA 1
ATOM 1496 C C . LYS A 1 184 ? 16.113 8.197 29.647 1.00 68.00 184 LYS A C 1
ATOM 1498 O O . LYS A 1 184 ? 15.968 9.386 29.904 1.00 68.00 184 LYS A O 1
ATOM 1503 N N . ASN A 1 185 ? 16.862 7.755 28.639 1.00 71.19 185 ASN A N 1
ATOM 1504 C CA . ASN A 1 185 ? 17.585 8.601 27.686 1.00 71.19 185 ASN A CA 1
ATOM 1505 C C . ASN A 1 185 ? 16.699 9.133 26.539 1.00 71.19 185 ASN A C 1
ATOM 1507 O O . ASN A 1 185 ? 17.169 9.939 25.745 1.00 71.19 185 ASN A O 1
ATOM 1511 N N . GLY A 1 186 ? 15.427 8.723 26.465 1.00 63.78 186 GLY A N 1
ATOM 1512 C CA . GLY A 1 186 ? 14.503 9.127 25.402 1.00 63.78 186 GLY A CA 1
ATOM 1513 C C . GLY A 1 186 ? 14.432 8.163 24.215 1.00 63.78 186 GLY A C 1
ATOM 1514 O O . GLY A 1 186 ? 13.554 8.358 23.371 1.00 63.78 186 GLY A O 1
ATOM 1515 N N . ASP A 1 187 ? 15.268 7.121 24.185 1.00 70.19 187 ASP A N 1
ATOM 1516 C CA . ASP A 1 187 ? 15.217 6.079 23.159 1.00 70.19 187 ASP A CA 1
ATOM 1517 C C . ASP A 1 187 ? 14.014 5.147 23.355 1.00 70.19 187 ASP A C 1
ATOM 1519 O O . ASP A 1 187 ? 13.449 5.014 24.453 1.00 70.19 187 ASP A O 1
ATOM 1523 N N . PHE A 1 188 ? 13.626 4.491 22.262 1.00 69.94 188 PHE A N 1
ATOM 1524 C CA . PHE A 1 188 ? 12.551 3.506 22.242 1.00 69.94 188 PHE A CA 1
ATOM 1525 C C . PHE A 1 188 ? 13.141 2.100 22.268 1.00 69.94 188 PHE A C 1
ATOM 1527 O O . PHE A 1 188 ? 14.006 1.775 21.458 1.00 69.94 188 PHE A O 1
ATOM 1534 N N . GLY A 1 189 ? 12.674 1.290 23.215 1.00 73.56 189 GLY A N 1
ATOM 1535 C CA . GLY A 1 189 ? 12.974 -0.139 23.256 1.00 73.56 189 GLY A CA 1
ATOM 1536 C C . GLY A 1 189 ? 11.957 -0.950 22.478 1.00 73.56 189 GLY A C 1
ATOM 1537 O O . GLY A 1 189 ? 11.385 -0.471 21.496 1.00 73.56 189 GLY A O 1
ATOM 1538 N N . ASP A 1 190 ? 11.717 -2.170 22.949 1.00 81.94 190 ASP A N 1
ATOM 1539 C CA . ASP A 1 190 ? 10.832 -3.116 22.281 1.00 81.94 190 ASP A CA 1
ATOM 1540 C C . ASP A 1 190 ? 9.454 -2.510 21.990 1.00 81.94 190 ASP A C 1
ATOM 1542 O O . ASP A 1 190 ? 8.828 -1.838 22.822 1.00 81.94 190 ASP A O 1
ATOM 1546 N N . ARG A 1 191 ? 8.988 -2.766 20.766 1.00 89.12 191 ARG A N 1
ATOM 1547 C CA . ARG A 1 191 ? 7.691 -2.327 20.260 1.00 89.12 191 ARG A CA 1
ATOM 1548 C C . ARG A 1 191 ? 6.704 -3.480 20.344 1.00 89.12 191 ARG A C 1
ATOM 1550 O O . ARG A 1 191 ? 6.912 -4.522 19.732 1.00 89.12 191 ARG A O 1
ATOM 1557 N N . GLN A 1 192 ? 5.598 -3.261 21.043 1.00 91.69 192 GLN A N 1
ATOM 1558 C CA . GLN A 1 192 ? 4.449 -4.163 21.032 1.00 91.69 192 GLN A CA 1
ATOM 1559 C C . GLN A 1 192 ? 3.322 -3.535 20.220 1.00 91.69 192 GLN A C 1
ATOM 1561 O O . GLN A 1 192 ? 2.902 -2.419 20.525 1.00 91.69 192 GLN A O 1
ATOM 1566 N N . ILE A 1 193 ? 2.828 -4.248 19.210 1.00 92.62 193 ILE A N 1
ATOM 1567 C CA . ILE A 1 193 ? 1.727 -3.782 18.363 1.00 92.62 193 ILE A CA 1
ATOM 1568 C C . ILE A 1 193 ? 0.424 -4.454 18.798 1.00 92.62 193 ILE A C 1
ATOM 1570 O O . ILE A 1 193 ? 0.330 -5.680 18.901 1.00 92.62 193 ILE A O 1
ATOM 1574 N N . TYR A 1 194 ? -0.592 -3.629 19.035 1.00 95.12 194 TYR A N 1
ATOM 1575 C CA . TYR A 1 194 ? -1.961 -4.044 19.308 1.00 95.12 194 TYR A CA 1
ATOM 1576 C C . TYR A 1 194 ? -2.902 -3.476 18.245 1.00 95.12 194 TYR A C 1
ATOM 1578 O O . TYR A 1 194 ? -2.766 -2.334 17.817 1.00 95.12 194 TYR A O 1
ATOM 1586 N N . TYR A 1 195 ? -3.915 -4.251 17.880 1.00 96.19 195 TYR A N 1
ATOM 1587 C CA . TYR A 1 195 ? -5.009 -3.843 17.013 1.00 96.19 195 TYR A CA 1
ATOM 1588 C C . TYR A 1 195 ? -6.299 -3.747 17.818 1.00 96.19 195 TYR A C 1
ATOM 1590 O O . TYR A 1 195 ? -6.768 -4.733 18.393 1.00 96.19 195 TYR A O 1
ATOM 1598 N N . LEU A 1 196 ? -6.881 -2.552 17.852 1.00 96.88 196 LEU A N 1
ATOM 1599 C CA . LEU A 1 196 ? -8.205 -2.296 18.395 1.00 96.88 196 LEU A CA 1
ATOM 1600 C C . LEU A 1 196 ? -9.231 -2.313 17.261 1.00 96.88 196 LEU A C 1
ATOM 1602 O O . LEU A 1 196 ? -9.267 -1.421 16.415 1.00 96.88 196 LEU A O 1
ATOM 1606 N N . PHE A 1 197 ? -10.101 -3.314 17.303 1.00 97.62 197 PHE A N 1
ATOM 1607 C CA . PHE A 1 197 ? -11.308 -3.404 16.496 1.00 97.62 197 PHE A CA 1
ATOM 1608 C C . PHE A 1 197 ? -12.469 -2.814 17.290 1.00 97.62 197 PHE A C 1
ATOM 1610 O O . PHE A 1 197 ? -12.747 -3.266 18.401 1.00 97.62 197 PHE A O 1
ATOM 1617 N N . LEU A 1 198 ? -13.138 -1.802 16.747 1.00 97.06 198 LEU A N 1
ATOM 1618 C CA . LEU A 1 198 ? -14.145 -1.030 17.475 1.00 97.06 198 LEU A CA 1
ATOM 1619 C C . LEU A 1 198 ? -15.371 -0.791 16.598 1.00 97.06 198 LEU A C 1
ATOM 1621 O O . LEU A 1 198 ? -15.230 -0.301 15.478 1.00 97.06 198 LEU A O 1
ATOM 1625 N N . LYS A 1 199 ? -16.573 -1.108 17.096 1.00 96.31 199 LYS A N 1
ATOM 1626 C CA . LYS A 1 199 ? -17.820 -0.700 16.436 1.00 96.31 199 LYS A CA 1
ATOM 1627 C C . LYS A 1 199 ? -18.013 0.810 16.594 1.00 96.31 199 LYS A C 1
ATOM 1629 O O . LYS A 1 199 ? -17.723 1.364 17.653 1.00 96.31 199 LYS A O 1
ATOM 1634 N N . GLY A 1 200 ? -18.520 1.477 15.559 1.00 92.56 200 GLY A N 1
ATOM 1635 C CA . GLY A 1 200 ? -18.705 2.935 15.538 1.00 92.56 200 GLY A CA 1
ATOM 1636 C C . GLY A 1 200 ? -19.697 3.464 16.581 1.00 92.56 200 GLY A C 1
ATOM 1637 O O . GLY A 1 200 ? -19.588 4.615 17.005 1.00 92.56 200 GLY A O 1
ATOM 1638 N N . ASP A 1 201 ? -20.628 2.616 17.022 1.00 94.69 201 ASP A N 1
ATOM 1639 C CA . ASP A 1 201 ? -21.589 2.864 18.105 1.00 94.69 201 ASP A CA 1
ATOM 1640 C C . ASP A 1 201 ? -21.073 2.469 19.501 1.00 94.69 201 ASP A C 1
ATOM 1642 O O . ASP A 1 201 ? -21.773 2.638 20.495 1.00 94.69 201 ASP A O 1
ATOM 1646 N N . PHE A 1 202 ? -19.850 1.940 19.579 1.00 95.44 202 PHE A N 1
ATOM 1647 C CA . PHE A 1 202 ? -19.209 1.427 20.790 1.00 95.44 202 PHE A CA 1
ATOM 1648 C C . PHE A 1 202 ? -19.920 0.253 21.482 1.00 95.44 202 PHE A C 1
ATOM 1650 O O . PHE A 1 202 ? -19.563 -0.076 22.618 1.00 95.44 202 PHE A O 1
ATOM 1657 N N . SER A 1 203 ? -20.869 -0.411 20.813 1.00 95.00 203 SER A N 1
ATOM 1658 C CA . SER A 1 203 ? -21.559 -1.604 21.330 1.00 95.00 203 SER A CA 1
ATOM 1659 C C . SER A 1 203 ? -20.590 -2.747 21.642 1.00 95.00 203 SER A C 1
ATOM 1661 O O . SER A 1 203 ? -20.772 -3.491 22.606 1.00 95.00 203 SER A O 1
ATOM 1663 N N . GLN A 1 204 ? -19.521 -2.860 20.851 1.00 95.38 204 GLN A N 1
ATOM 1664 C CA . GLN A 1 204 ? -18.510 -3.893 20.993 1.00 95.38 204 GLN A CA 1
ATOM 1665 C C . GLN A 1 204 ? -17.124 -3.372 20.598 1.00 95.38 204 GLN A C 1
ATOM 1667 O O . GLN A 1 204 ? -16.975 -2.539 19.699 1.00 95.38 204 GLN A O 1
ATOM 1672 N N . TYR A 1 205 ? -16.096 -3.899 21.263 1.00 96.44 205 TYR A N 1
ATOM 1673 C CA . TYR A 1 205 ? -14.709 -3.741 20.845 1.00 96.44 205 TYR A CA 1
ATOM 1674 C C . TYR A 1 205 ? -13.886 -4.990 21.154 1.00 96.44 205 TYR A C 1
ATOM 1676 O O . TYR A 1 205 ? -14.287 -5.835 21.961 1.00 96.44 205 TYR A O 1
ATOM 1684 N N . ARG A 1 206 ? -12.727 -5.115 20.508 1.00 97.06 206 ARG A N 1
ATOM 1685 C CA . ARG A 1 206 ? -11.754 -6.176 20.764 1.00 97.06 206 ARG A CA 1
ATOM 1686 C C . ARG A 1 206 ? -10.336 -5.660 20.562 1.00 97.06 206 ARG A C 1
ATOM 1688 O O . ARG A 1 206 ? -10.063 -5.004 19.566 1.00 97.06 206 ARG A O 1
ATOM 1695 N N . ILE A 1 207 ? -9.446 -5.989 21.491 1.00 96.94 207 ILE A N 1
ATOM 1696 C CA . ILE A 1 207 ? -8.007 -5.730 21.377 1.00 96.94 207 ILE A CA 1
ATOM 1697 C C . ILE A 1 207 ? -7.325 -7.062 21.075 1.00 96.94 207 ILE A C 1
ATOM 1699 O O . ILE A 1 207 ? -7.638 -8.066 21.717 1.00 96.94 207 ILE A O 1
ATOM 1703 N N . VAL A 1 208 ? -6.428 -7.072 20.095 1.00 96.75 208 VAL A N 1
ATOM 1704 C CA . VAL A 1 208 ? -5.692 -8.264 19.654 1.00 96.75 208 VAL A CA 1
ATOM 1705 C C . VAL A 1 208 ? -4.232 -7.880 19.452 1.00 96.75 208 VAL A C 1
ATOM 1707 O O . VAL A 1 208 ? -3.964 -6.831 18.873 1.00 96.75 208 VAL A O 1
ATOM 1710 N N . LYS A 1 209 ? -3.289 -8.687 19.936 1.00 95.69 209 LYS A N 1
ATOM 1711 C CA . LYS A 1 209 ? -1.866 -8.479 19.633 1.00 95.69 209 LYS A CA 1
ATOM 1712 C C . LYS A 1 209 ? -1.560 -8.872 18.188 1.00 95.69 209 LYS A C 1
ATOM 1714 O O . LYS A 1 209 ? -2.262 -9.702 17.615 1.00 95.69 209 LYS A O 1
ATOM 1719 N N . GLU A 1 210 ? -0.531 -8.278 17.593 1.00 94.00 210 GLU A N 1
ATOM 1720 C CA . GLU A 1 210 ? -0.144 -8.561 16.204 1.00 94.00 210 GLU A CA 1
ATOM 1721 C C . GLU A 1 210 ? 0.139 -10.052 15.941 1.00 94.00 210 GLU A C 1
ATOM 1723 O O . GLU A 1 210 ? -0.365 -10.610 14.966 1.00 94.00 210 GLU A O 1
ATOM 1728 N N . ASP A 1 211 ? 0.870 -10.717 16.834 1.00 93.94 211 ASP A N 1
ATOM 1729 C CA . ASP A 1 211 ? 1.220 -12.141 16.746 1.00 93.94 211 ASP A CA 1
ATOM 1730 C C . ASP A 1 211 ? 0.003 -13.077 16.875 1.00 93.94 211 ASP A C 1
ATOM 1732 O O . ASP A 1 211 ? -0.040 -14.151 16.274 1.00 93.94 211 ASP A O 1
ATOM 1736 N N . GLU A 1 212 ? -1.030 -12.645 17.597 1.00 96.12 212 GLU A N 1
ATOM 1737 C CA . GLU A 1 212 ? -2.286 -13.377 17.787 1.00 96.12 212 GLU A CA 1
ATOM 1738 C C . GLU A 1 212 ? -3.341 -13.074 16.705 1.00 96.12 212 GLU A C 1
ATOM 1740 O O . GLU A 1 212 ? -4.412 -13.702 16.682 1.00 96.12 212 GLU A O 1
ATOM 1745 N N . LEU A 1 213 ? -3.086 -12.107 15.816 1.00 95.31 213 LEU A N 1
ATOM 1746 C CA . LEU A 1 213 ? -4.100 -11.566 14.912 1.00 95.31 213 LEU A CA 1
ATOM 1747 C C . LEU A 1 213 ? -4.681 -12.633 13.985 1.00 95.31 213 LEU A C 1
ATOM 1749 O O . LEU A 1 213 ? -5.901 -12.802 13.931 1.00 95.31 213 LEU A O 1
ATOM 1753 N N . ASN A 1 214 ? -3.820 -13.375 13.286 1.00 95.19 214 ASN A N 1
ATOM 1754 C CA . ASN A 1 214 ? -4.254 -14.367 12.302 1.00 95.19 214 ASN A CA 1
ATOM 1755 C C . ASN A 1 214 ? -5.099 -15.467 12.956 1.00 95.19 214 ASN A C 1
ATOM 1757 O O . ASN A 1 214 ? -6.217 -15.723 12.514 1.00 95.19 214 ASN A O 1
ATOM 1761 N N . ALA A 1 215 ? -4.630 -16.035 14.070 1.00 96.44 215 ALA A N 1
ATOM 1762 C CA . ALA A 1 215 ? -5.377 -17.046 14.819 1.00 96.44 215 ALA A CA 1
ATOM 1763 C C . ALA A 1 215 ? -6.725 -16.505 15.331 1.00 96.44 215 ALA A C 1
ATOM 1765 O O . ALA A 1 215 ? -7.745 -17.201 15.318 1.00 96.44 215 ALA A O 1
ATOM 1766 N N . THR A 1 216 ? -6.768 -15.237 15.748 1.00 97.06 216 THR A N 1
ATOM 1767 C CA . THR A 1 216 ? -8.011 -14.601 16.196 1.00 97.06 216 THR A CA 1
ATOM 1768 C C . THR A 1 216 ? -8.999 -14.415 15.041 1.00 97.06 216 THR A C 1
ATOM 1770 O O . THR A 1 216 ? -10.190 -14.682 15.224 1.00 97.06 216 THR A O 1
ATOM 1773 N N . ILE A 1 217 ? -8.533 -14.025 13.850 1.00 96.12 217 ILE A N 1
ATOM 1774 C CA . ILE A 1 217 ? -9.361 -13.952 12.636 1.00 96.12 217 ILE A CA 1
ATOM 1775 C C . ILE A 1 217 ? -9.929 -15.338 12.300 1.00 96.12 217 ILE A C 1
ATOM 1777 O O . ILE A 1 217 ? -11.148 -15.485 12.204 1.00 96.12 217 ILE A O 1
ATOM 1781 N N . GLU A 1 218 ? -9.077 -16.362 12.206 1.00 96.75 218 GLU A N 1
ATOM 1782 C CA . GLU A 1 218 ? -9.478 -17.733 11.848 1.00 96.75 218 GLU A CA 1
ATOM 1783 C C . GLU A 1 218 ? -10.425 -18.370 12.870 1.00 96.75 218 GLU A C 1
ATOM 1785 O O . GLU A 1 218 ? -11.294 -19.159 12.514 1.00 96.75 218 GLU A O 1
ATOM 1790 N N . SER A 1 219 ? -10.344 -17.986 14.145 1.00 96.62 219 SER A N 1
ATOM 1791 C CA . SER A 1 219 ? -11.300 -18.450 15.161 1.00 96.62 219 SER A CA 1
ATOM 1792 C C . SER A 1 219 ? -12.712 -17.851 15.018 1.00 96.62 219 SER A C 1
ATOM 1794 O O . SER A 1 219 ? -13.609 -18.202 15.782 1.00 96.62 219 SER A O 1
ATOM 1796 N N . GLY A 1 220 ? -12.925 -16.900 14.098 1.00 95.56 220 GLY A N 1
ATOM 1797 C CA . GLY A 1 220 ? -14.205 -16.207 13.900 1.00 95.56 220 GLY A CA 1
ATOM 1798 C C . GLY A 1 220 ? -14.496 -15.109 14.932 1.00 95.56 220 GLY A C 1
ATOM 1799 O O . GLY A 1 220 ? -15.492 -14.392 14.824 1.00 95.56 220 GLY A O 1
ATOM 1800 N N . LYS A 1 221 ? -13.597 -14.906 15.901 1.00 96.12 221 LYS A N 1
ATOM 1801 C CA . LYS A 1 221 ? -13.694 -13.902 16.972 1.00 96.12 221 LYS A CA 1
ATOM 1802 C C . LYS A 1 221 ? -13.770 -12.450 16.477 1.00 96.12 221 LYS A C 1
ATOM 1804 O O . LYS A 1 221 ? -14.161 -11.579 17.259 1.00 96.12 221 LYS A O 1
ATOM 1809 N N . LEU A 1 222 ? -13.394 -12.195 15.222 1.00 95.81 222 LEU A N 1
ATOM 1810 C CA . LEU A 1 222 ? -13.416 -10.880 14.570 1.00 95.81 222 LEU A CA 1
ATOM 1811 C C . LEU A 1 222 ? -14.434 -10.771 13.423 1.00 95.81 222 LEU A C 1
ATOM 1813 O O . LEU A 1 222 ? -14.399 -9.793 12.680 1.00 95.81 222 LEU A O 1
ATOM 1817 N N . LYS A 1 223 ? -15.360 -11.734 13.280 1.00 93.62 223 LYS A N 1
ATOM 1818 C CA . LYS A 1 223 ? -16.352 -11.770 12.187 1.00 93.62 223 LYS A CA 1
ATOM 1819 C C . LYS A 1 223 ? -17.103 -10.444 12.010 1.00 93.62 223 LYS A C 1
ATOM 1821 O O . LYS A 1 223 ? -17.280 -9.982 10.887 1.00 93.62 223 LYS A O 1
ATOM 1826 N N . GLU A 1 224 ? -17.471 -9.819 13.125 1.00 93.69 224 GLU A N 1
ATOM 1827 C CA . GLU A 1 224 ? -18.200 -8.547 13.182 1.00 93.69 224 GLU A CA 1
ATOM 1828 C C . GLU A 1 224 ? -17.403 -7.325 12.703 1.00 93.69 224 GLU A C 1
ATOM 1830 O O . GLU A 1 224 ? -17.992 -6.275 12.449 1.00 93.69 224 GLU A O 1
ATOM 1835 N N . TYR A 1 225 ? -16.082 -7.444 12.568 1.00 95.62 225 TYR A N 1
ATOM 1836 C CA . TYR A 1 225 ? -15.193 -6.341 12.203 1.00 95.62 225 TYR A CA 1
ATOM 1837 C C . TYR A 1 225 ? -14.556 -6.512 10.828 1.00 95.62 225 TYR A C 1
ATOM 1839 O O . TYR A 1 225 ? -13.797 -5.649 10.406 1.00 95.62 225 TYR A O 1
ATOM 1847 N N . LEU A 1 226 ? -14.859 -7.590 10.095 1.00 92.62 226 LEU A N 1
ATOM 1848 C CA . LEU A 1 226 ? -14.218 -7.875 8.804 1.00 92.62 226 LEU A CA 1
ATOM 1849 C C . LEU A 1 226 ? -14.423 -6.771 7.752 1.00 92.62 226 LEU A C 1
ATOM 1851 O O . LEU A 1 226 ? -13.678 -6.725 6.776 1.00 92.62 226 LEU A O 1
ATOM 1855 N N . SER A 1 227 ? -15.399 -5.877 7.947 1.00 92.31 227 SER A N 1
ATOM 1856 C CA . SER A 1 227 ? -15.650 -4.718 7.084 1.00 92.31 227 SER A CA 1
ATOM 1857 C C . SER A 1 227 ? -14.494 -3.719 7.033 1.00 92.31 227 SER A C 1
ATOM 1859 O O . SER A 1 227 ? -14.411 -2.976 6.061 1.00 92.31 227 SER A O 1
ATOM 1861 N N . VAL A 1 228 ? -13.610 -3.699 8.038 1.00 93.44 228 VAL A N 1
ATOM 1862 C CA . VAL A 1 228 ? -12.430 -2.815 8.061 1.00 93.44 228 VAL A CA 1
ATOM 1863 C C . VAL A 1 228 ? -11.328 -3.276 7.105 1.00 93.44 228 VAL A C 1
ATOM 1865 O O . VAL A 1 228 ? -10.444 -2.498 6.772 1.00 93.44 228 VAL A O 1
ATOM 1868 N N . PHE A 1 229 ? -11.374 -4.533 6.658 1.00 93.31 229 PHE A N 1
ATOM 1869 C CA . PHE A 1 229 ? -10.427 -5.075 5.692 1.00 93.31 229 PHE A CA 1
ATOM 1870 C C . PHE A 1 229 ? -10.975 -4.938 4.275 1.00 93.31 229 PHE A C 1
ATOM 1872 O O . PHE A 1 229 ? -12.087 -5.397 3.983 1.00 93.31 229 PHE A O 1
ATOM 1879 N N . SER A 1 230 ? -10.174 -4.355 3.387 1.00 90.94 230 SER A N 1
ATOM 1880 C CA . SER A 1 230 ? -10.533 -4.127 1.988 1.00 90.94 230 SER A CA 1
ATOM 1881 C C . SER A 1 230 ? -10.828 -5.435 1.259 1.00 90.94 230 SER A C 1
ATOM 1883 O O . SER A 1 230 ? -10.080 -6.409 1.365 1.00 90.94 230 SER A O 1
ATOM 1885 N N . ASN A 1 231 ? -11.912 -5.452 0.481 1.00 93.50 231 ASN A N 1
ATOM 1886 C CA . ASN A 1 231 ? -12.195 -6.551 -0.438 1.00 93.50 231 ASN A CA 1
ATOM 1887 C C . ASN A 1 231 ? -11.142 -6.569 -1.548 1.00 93.50 231 ASN A C 1
ATOM 1889 O O . ASN A 1 231 ? -10.923 -5.549 -2.204 1.00 93.50 231 ASN A O 1
ATOM 1893 N N . VAL A 1 232 ? -10.551 -7.736 -1.807 1.00 92.81 232 VAL A N 1
ATOM 1894 C CA . VAL A 1 232 ? -9.591 -7.896 -2.915 1.00 92.81 232 VAL A CA 1
ATOM 1895 C C . VAL A 1 232 ? -10.224 -8.509 -4.165 1.00 92.81 232 VAL A C 1
ATOM 1897 O O . VAL A 1 232 ? -9.639 -8.525 -5.241 1.00 92.81 232 VAL A O 1
ATOM 1900 N N . THR A 1 233 ? -11.461 -8.981 -4.037 1.00 92.25 233 THR A N 1
ATOM 1901 C CA . THR A 1 233 ? -12.268 -9.572 -5.109 1.00 92.25 233 THR A CA 1
ATOM 1902 C C . THR A 1 233 ? -13.636 -8.905 -5.169 1.00 92.25 233 THR A C 1
ATOM 1904 O O . THR A 1 233 ? -14.149 -8.435 -4.152 1.00 92.25 233 THR A O 1
ATOM 1907 N N . LYS A 1 234 ? -14.230 -8.838 -6.370 1.00 88.12 234 LYS A N 1
ATOM 1908 C CA . LYS A 1 234 ? -15.522 -8.161 -6.599 1.00 88.12 234 LYS A CA 1
ATOM 1909 C C . LYS A 1 234 ? -16.664 -8.769 -5.778 1.00 88.12 234 LYS A C 1
ATOM 1911 O O . LYS A 1 234 ? -17.545 -8.045 -5.334 1.00 88.12 234 LYS A O 1
ATOM 1916 N N . ASP A 1 235 ? -16.632 -10.080 -5.567 1.00 90.88 235 ASP A N 1
ATOM 1917 C CA . ASP A 1 235 ? -17.610 -10.834 -4.776 1.00 90.88 235 ASP A CA 1
ATOM 1918 C C . ASP A 1 235 ? -17.340 -10.775 -3.256 1.00 90.88 235 ASP A C 1
ATOM 1920 O O . ASP A 1 235 ? -18.138 -11.267 -2.457 1.00 90.88 235 ASP A O 1
ATOM 1924 N N . GLY A 1 236 ? -16.223 -10.170 -2.834 1.00 91.31 236 GLY A N 1
ATOM 1925 C CA . GLY A 1 236 ? -15.818 -10.084 -1.433 1.00 91.31 236 GLY A CA 1
ATOM 1926 C C . GLY A 1 236 ? -15.432 -11.431 -0.815 1.00 91.31 236 GLY A C 1
ATOM 1927 O O . GLY A 1 236 ? -15.471 -11.562 0.415 1.00 91.31 236 GLY A O 1
ATOM 1928 N N . SER A 1 237 ? -15.078 -12.426 -1.637 1.00 93.31 237 SER A N 1
ATOM 1929 C CA . SER A 1 237 ? -14.617 -13.743 -1.177 1.00 93.31 237 SER A CA 1
ATOM 1930 C C . SER A 1 237 ? -13.285 -13.664 -0.432 1.00 93.31 237 SER A C 1
ATOM 1932 O O . SER A 1 237 ? -13.041 -14.446 0.491 1.00 93.31 237 SER A O 1
ATOM 1934 N N . TYR A 1 238 ? -12.456 -12.683 -0.786 1.00 96.31 238 TYR A N 1
ATOM 1935 C CA . TYR A 1 238 ? -11.143 -12.458 -0.196 1.00 96.31 238 TYR A CA 1
ATOM 1936 C C . TYR A 1 238 ? -11.000 -11.029 0.328 1.00 96.31 238 TYR A C 1
ATOM 1938 O O . TYR A 1 238 ? -11.493 -10.077 -0.289 1.00 96.31 238 TYR A O 1
ATOM 1946 N N . ARG A 1 239 ? -10.273 -10.872 1.439 1.00 95.31 239 ARG A N 1
ATOM 1947 C CA . ARG A 1 239 ? -9.959 -9.572 2.049 1.00 95.31 239 ARG A CA 1
ATOM 1948 C C . ARG A 1 239 ? -8.470 -9.423 2.325 1.00 95.31 239 ARG A C 1
ATOM 1950 O O . ARG A 1 239 ? -7.833 -10.380 2.763 1.00 95.31 239 ARG A O 1
ATOM 1957 N N . LYS A 1 240 ? -7.932 -8.224 2.105 1.00 94.31 240 LYS A N 1
ATOM 1958 C CA . LYS A 1 240 ? -6.531 -7.906 2.390 1.00 94.31 240 LYS A CA 1
ATOM 1959 C C . LYS A 1 240 ? -6.342 -7.761 3.898 1.00 94.31 240 LYS A C 1
ATOM 1961 O O . LYS A 1 240 ? -7.066 -6.991 4.525 1.00 94.31 240 LYS A O 1
ATOM 1966 N N . LEU A 1 241 ? -5.379 -8.481 4.463 1.00 93.25 241 LEU A N 1
ATOM 1967 C CA . LEU A 1 241 ? -4.901 -8.257 5.827 1.00 93.25 241 LEU A CA 1
ATOM 1968 C C . LEU A 1 241 ? -3.577 -7.473 5.789 1.00 93.25 241 LEU A C 1
ATOM 1970 O O . LEU A 1 241 ? -3.221 -6.864 4.780 1.00 93.25 241 LEU A O 1
ATOM 1974 N N . PHE A 1 242 ? -2.842 -7.459 6.896 1.00 89.06 242 PHE A N 1
ATOM 1975 C CA . PHE A 1 242 ? -1.527 -6.828 6.961 1.00 89.06 242 PHE A CA 1
ATOM 1976 C C . PHE A 1 242 ? -0.471 -7.627 6.190 1.00 89.06 242 PHE A C 1
ATOM 1978 O O . PHE A 1 242 ? -0.529 -8.857 6.113 1.00 89.06 242 PHE A O 1
ATOM 1985 N N . GLY A 1 243 ? 0.521 -6.927 5.635 1.00 88.69 243 GLY A N 1
ATOM 1986 C CA . GLY A 1 243 ? 1.643 -7.544 4.928 1.00 88.69 243 GLY A CA 1
ATOM 1987 C C . GLY A 1 243 ? 1.201 -8.456 3.778 1.00 88.69 243 GLY A C 1
ATOM 1988 O O . GLY A 1 243 ? 0.431 -8.053 2.911 1.00 88.69 243 GLY A O 1
ATOM 1989 N N . LYS A 1 244 ? 1.701 -9.698 3.779 1.00 92.12 244 LYS A N 1
ATOM 1990 C CA . LYS A 1 244 ? 1.476 -10.707 2.726 1.00 92.12 244 LYS A CA 1
ATOM 1991 C C . LYS A 1 244 ? 0.273 -11.628 2.990 1.00 92.12 244 LYS A C 1
ATOM 1993 O O . LYS A 1 244 ? 0.212 -12.721 2.424 1.00 92.12 244 LYS A O 1
ATOM 1998 N N . TYR A 1 245 ? -0.644 -11.247 3.879 1.00 95.25 245 TYR A N 1
ATOM 1999 C CA . TYR A 1 245 ? -1.753 -12.105 4.300 1.00 95.25 245 TYR A CA 1
ATOM 2000 C C . TYR A 1 245 ? -3.086 -11.704 3.651 1.00 95.25 245 TYR A C 1
ATOM 2002 O O . TYR A 1 245 ? -3.447 -10.530 3.586 1.00 95.25 245 TYR A O 1
ATOM 2010 N N . ILE A 1 246 ? -3.847 -12.707 3.213 1.00 97.00 246 ILE A N 1
ATOM 2011 C CA . ILE A 1 246 ? -5.192 -12.585 2.643 1.00 97.00 246 ILE A CA 1
ATOM 2012 C C . ILE A 1 246 ? -6.146 -13.470 3.444 1.00 97.00 246 ILE A C 1
ATOM 2014 O O . ILE A 1 246 ? -5.873 -14.646 3.668 1.00 97.00 246 ILE A O 1
ATOM 2018 N N . PHE A 1 247 ? -7.290 -12.933 3.849 1.00 96.88 247 PHE A N 1
ATOM 2019 C CA . PHE A 1 247 ? -8.358 -13.707 4.475 1.00 96.88 247 PHE A CA 1
ATOM 2020 C C . PHE A 1 247 ? -9.322 -14.262 3.421 1.00 96.88 247 PHE A C 1
ATOM 2022 O O . PHE A 1 247 ? -9.852 -13.506 2.608 1.00 96.88 247 PHE A O 1
ATOM 2029 N N . GLU A 1 248 ? -9.585 -15.567 3.463 1.00 96.06 248 GLU A N 1
ATOM 2030 C CA . GLU A 1 248 ? -10.547 -16.275 2.617 1.00 96.06 248 GLU A CA 1
ATOM 2031 C C . GLU A 1 248 ? -11.853 -16.509 3.390 1.00 96.06 248 GLU A C 1
ATOM 2033 O O . GLU A 1 248 ? -11.931 -17.347 4.291 1.00 96.06 248 GLU A O 1
ATOM 2038 N N . LYS A 1 249 ? -12.919 -15.794 3.012 1.00 93.75 249 LYS A N 1
ATOM 2039 C CA . LYS A 1 249 ? -14.199 -15.802 3.736 1.00 93.75 249 LYS A CA 1
ATOM 2040 C C . LYS A 1 249 ? -14.885 -17.169 3.726 1.00 93.75 249 LYS A C 1
ATOM 2042 O O . LYS A 1 249 ? -15.487 -17.550 4.724 1.00 93.75 249 LYS A O 1
ATOM 2047 N N . LYS A 1 250 ? -14.812 -17.898 2.606 1.00 92.38 250 LYS A N 1
ATOM 2048 C CA . LYS A 1 250 ? -15.498 -19.191 2.427 1.00 92.38 250 LYS A CA 1
ATOM 2049 C C . LYS A 1 250 ? -14.974 -20.261 3.384 1.00 92.38 250 LYS A C 1
ATOM 2051 O O . LYS A 1 250 ? -15.757 -21.031 3.928 1.00 92.38 250 LYS A O 1
ATOM 2056 N N . THR A 1 251 ? -13.658 -20.318 3.560 1.00 94.12 251 THR A N 1
ATOM 2057 C CA . THR A 1 251 ? -12.986 -21.320 4.399 1.00 94.12 251 THR A CA 1
ATOM 2058 C C . THR A 1 251 ? -12.670 -20.795 5.796 1.00 94.12 251 THR A C 1
ATOM 2060 O O . THR A 1 251 ? -12.291 -21.585 6.656 1.00 94.12 251 THR A O 1
ATOM 2063 N N . ASN A 1 252 ? -12.839 -19.486 6.023 1.00 94.81 252 ASN A N 1
ATOM 2064 C CA . ASN A 1 252 ? -12.465 -18.786 7.248 1.00 94.81 252 ASN A CA 1
ATOM 2065 C C . ASN A 1 252 ? -10.978 -18.986 7.601 1.00 94.81 252 ASN A C 1
ATOM 2067 O O . ASN A 1 252 ? -10.629 -19.193 8.761 1.00 94.81 252 ASN A O 1
ATOM 2071 N N . LYS A 1 253 ? -10.110 -18.958 6.582 1.00 96.12 253 LYS A N 1
ATOM 2072 C CA . LYS A 1 253 ? -8.660 -19.156 6.721 1.00 96.12 253 LYS A CA 1
ATOM 2073 C C . LYS A 1 253 ? -7.872 -17.932 6.290 1.00 96.12 253 LYS A C 1
ATOM 2075 O O . LYS A 1 253 ? -8.261 -17.221 5.363 1.00 96.12 253 LYS A O 1
ATOM 2080 N N . VAL A 1 254 ? -6.724 -17.737 6.920 1.00 96.81 254 VAL A N 1
ATOM 2081 C CA . VAL A 1 254 ? -5.715 -16.769 6.510 1.00 96.81 254 VAL A CA 1
ATOM 2082 C C . VAL A 1 254 ? -4.700 -17.471 5.609 1.00 96.81 254 VAL A C 1
ATOM 2084 O O . VAL A 1 254 ? -4.142 -18.517 5.932 1.00 96.81 254 VAL A O 1
ATOM 2087 N N . ARG A 1 255 ? -4.470 -16.903 4.428 1.00 96.06 255 ARG A N 1
ATOM 2088 C CA . ARG A 1 255 ? -3.520 -17.382 3.424 1.00 96.06 255 ARG A CA 1
ATOM 2089 C C . ARG A 1 255 ? -2.346 -16.419 3.357 1.00 96.06 255 ARG A C 1
ATOM 2091 O O . ARG A 1 255 ? -2.550 -15.212 3.273 1.00 96.06 255 ARG A O 1
ATOM 2098 N N . LYS A 1 256 ? -1.124 -16.947 3.369 1.00 95.75 256 LYS A N 1
ATOM 2099 C CA . LYS A 1 256 ? 0.096 -16.170 3.135 1.00 95.75 256 LYS A CA 1
ATOM 2100 C C . LYS A 1 256 ? 0.500 -16.304 1.665 1.00 95.75 256 LYS A C 1
ATOM 2102 O O . LYS A 1 256 ? 0.532 -17.418 1.143 1.00 95.75 256 LYS A O 1
ATOM 2107 N N . ILE A 1 257 ? 0.813 -15.191 1.010 1.00 96.00 257 ILE A N 1
ATOM 2108 C CA . ILE A 1 257 ? 1.481 -15.193 -0.299 1.00 96.00 257 ILE A CA 1
ATOM 2109 C C . ILE A 1 257 ? 2.919 -15.711 -0.130 1.00 96.00 257 ILE A C 1
ATOM 2111 O O . ILE A 1 257 ? 3.523 -15.522 0.930 1.00 96.00 257 ILE A O 1
ATOM 2115 N N . LYS A 1 258 ? 3.465 -16.397 -1.143 1.00 95.69 258 LYS A N 1
ATOM 2116 C CA . LYS A 1 258 ? 4.819 -16.964 -1.062 1.00 95.69 258 LYS A CA 1
ATOM 2117 C C . LYS A 1 258 ? 5.851 -15.858 -0.867 1.00 95.69 258 LYS A C 1
ATOM 2119 O O . LYS A 1 258 ? 5.666 -14.720 -1.293 1.00 95.69 258 LYS A O 1
ATOM 2124 N N . ASP A 1 259 ? 6.966 -16.198 -0.229 1.00 94.12 259 ASP A N 1
ATOM 2125 C CA . ASP A 1 259 ? 8.013 -15.213 0.044 1.00 94.12 259 ASP A CA 1
ATOM 2126 C C . ASP A 1 259 ? 8.740 -14.753 -1.232 1.00 94.12 259 ASP A C 1
ATOM 2128 O O . ASP A 1 259 ? 9.200 -13.614 -1.261 1.00 94.12 259 ASP A O 1
ATOM 2132 N N . THR A 1 260 ? 8.745 -15.587 -2.280 1.00 93.94 260 THR A N 1
ATOM 2133 C CA . THR A 1 260 ? 9.241 -15.285 -3.638 1.00 93.94 260 THR A CA 1
ATOM 2134 C C . THR A 1 260 ? 8.344 -14.325 -4.421 1.00 93.94 260 THR A C 1
ATOM 2136 O O . THR A 1 260 ? 8.781 -13.733 -5.403 1.00 93.94 260 THR A O 1
ATOM 2139 N N . ASP A 1 261 ? 7.097 -14.153 -3.988 1.00 96.12 261 ASP A N 1
ATOM 2140 C CA . ASP A 1 261 ? 6.095 -13.353 -4.680 1.00 96.12 261 ASP A CA 1
ATOM 2141 C C . ASP A 1 261 ? 5.854 -12.030 -3.934 1.00 96.12 261 ASP A C 1
ATOM 2143 O O . ASP A 1 261 ? 6.152 -11.883 -2.733 1.00 96.12 261 ASP A O 1
ATOM 2147 N N . ILE A 1 262 ? 5.282 -11.055 -4.643 1.00 95.62 262 ILE A N 1
ATOM 2148 C CA . ILE A 1 262 ? 4.935 -9.740 -4.089 1.00 95.62 262 ILE A CA 1
ATOM 2149 C C . ILE A 1 262 ? 3.432 -9.504 -4.236 1.00 95.62 262 ILE A C 1
ATOM 2151 O O . ILE A 1 262 ? 2.855 -9.764 -5.285 1.00 95.62 262 ILE A O 1
ATOM 2155 N N . LEU A 1 263 ? 2.790 -9.026 -3.171 1.00 95.75 263 LEU A N 1
ATOM 2156 C CA . LEU A 1 263 ? 1.380 -8.636 -3.155 1.00 95.75 263 LEU A CA 1
ATOM 2157 C C . LEU A 1 263 ? 1.265 -7.129 -3.428 1.00 95.75 263 LEU A C 1
ATOM 2159 O O . LEU A 1 263 ? 2.019 -6.359 -2.836 1.00 95.75 263 LEU A O 1
ATOM 2163 N N . SER A 1 264 ? 0.324 -6.715 -4.280 1.00 94.19 264 SER A N 1
ATOM 2164 C CA . SER A 1 264 ? 0.095 -5.299 -4.588 1.00 94.19 264 SER A CA 1
ATOM 2165 C C . SER A 1 264 ? -0.378 -4.534 -3.352 1.00 94.19 264 SER A C 1
ATOM 2167 O O . SER A 1 264 ? -0.949 -5.109 -2.418 1.00 94.19 264 SER A O 1
ATOM 2169 N N . GLU A 1 265 ? -0.205 -3.214 -3.349 1.00 89.25 265 GLU A N 1
ATOM 2170 C CA . GLU A 1 265 ? -0.628 -2.377 -2.220 1.00 89.25 265 GLU A CA 1
ATOM 2171 C C . GLU A 1 265 ? -2.131 -2.458 -1.939 1.00 89.25 265 GLU A C 1
ATOM 2173 O O . GLU A 1 265 ? -2.546 -2.438 -0.785 1.00 89.25 265 GLU A O 1
ATOM 2178 N N . ASP A 1 266 ? -2.972 -2.632 -2.955 1.00 89.69 266 ASP A N 1
ATOM 2179 C CA . ASP A 1 266 ? -4.411 -2.837 -2.762 1.00 89.69 266 ASP A CA 1
ATOM 2180 C C . ASP A 1 266 ? -4.783 -4.298 -2.439 1.00 89.69 266 ASP A C 1
ATOM 2182 O O . ASP A 1 266 ? -5.939 -4.605 -2.141 1.00 89.69 266 ASP A O 1
ATOM 2186 N N . GLY A 1 267 ? -3.801 -5.204 -2.467 1.00 93.25 267 GLY A N 1
ATOM 2187 C CA . GLY A 1 267 ? -3.956 -6.624 -2.186 1.00 93.25 267 GLY A CA 1
ATOM 2188 C C . GLY A 1 267 ? -4.680 -7.416 -3.268 1.00 93.25 267 GLY A C 1
ATOM 2189 O O . GLY A 1 267 ? -5.058 -8.552 -3.003 1.00 93.25 267 GLY A O 1
ATOM 2190 N N . LYS A 1 268 ? -4.934 -6.844 -4.450 1.00 95.69 268 LYS A N 1
ATOM 2191 C CA . LYS A 1 268 ? -5.724 -7.494 -5.510 1.00 95.69 268 LYS A CA 1
ATOM 2192 C C . LYS A 1 268 ? -4.895 -8.324 -6.479 1.00 95.69 268 LYS A C 1
ATOM 2194 O O . LYS A 1 268 ? -5.457 -9.206 -7.135 1.00 95.69 268 LYS A O 1
ATOM 2199 N N . TYR A 1 269 ? -3.591 -8.076 -6.556 1.00 96.94 269 TYR A N 1
ATOM 2200 C CA . TYR A 1 269 ? -2.705 -8.691 -7.537 1.00 96.94 269 TYR A CA 1
ATOM 2201 C C . TYR A 1 269 ? -1.450 -9.252 -6.881 1.00 96.94 269 TYR A C 1
ATOM 2203 O O . TYR A 1 269 ? -0.963 -8.724 -5.884 1.00 96.94 269 TYR A O 1
ATOM 2211 N N . VAL A 1 270 ? -0.928 -10.328 -7.459 1.00 97.75 270 VAL A N 1
ATOM 2212 C CA . VAL A 1 270 ? 0.316 -10.972 -7.044 1.00 97.75 270 VAL A CA 1
ATOM 2213 C C . VAL A 1 270 ? 1.282 -10.951 -8.216 1.00 97.75 270 VAL A C 1
ATOM 2215 O O . VAL A 1 270 ? 0.948 -11.437 -9.298 1.00 97.75 270 VAL A O 1
ATOM 2218 N N . TYR A 1 271 ? 2.466 -10.396 -7.991 1.00 97.44 271 TYR A N 1
ATOM 2219 C CA . TYR A 1 271 ? 3.596 -10.502 -8.899 1.00 97.44 271 TYR A CA 1
ATOM 2220 C C . TYR A 1 271 ? 4.353 -11.795 -8.598 1.00 97.44 271 TYR A C 1
ATOM 2222 O O . TYR A 1 271 ? 4.875 -11.974 -7.493 1.00 97.44 271 TYR A O 1
ATOM 2230 N N . ILE A 1 272 ? 4.384 -12.698 -9.572 1.00 96.12 272 ILE A N 1
ATOM 2231 C CA . ILE A 1 272 ? 4.950 -14.040 -9.424 1.00 96.12 272 ILE A CA 1
ATOM 2232 C C . ILE A 1 272 ? 6.470 -13.967 -9.555 1.00 96.12 272 ILE A C 1
ATOM 2234 O O . ILE A 1 272 ? 6.967 -13.378 -10.510 1.00 96.12 272 ILE A O 1
ATOM 2238 N N . ASN A 1 273 ? 7.200 -14.556 -8.605 1.00 93.25 273 ASN A N 1
ATOM 2239 C CA . ASN A 1 273 ? 8.668 -14.541 -8.536 1.00 93.25 273 ASN A CA 1
ATOM 2240 C C . ASN A 1 273 ? 9.285 -13.129 -8.622 1.00 93.25 273 ASN A C 1
ATOM 2242 O O . ASN A 1 273 ? 10.404 -12.956 -9.099 1.00 93.25 273 ASN A O 1
ATOM 2246 N N . GLY A 1 274 ? 8.548 -12.109 -8.172 1.00 90.06 274 GLY A N 1
ATOM 2247 C CA . GLY A 1 274 ? 8.993 -10.715 -8.224 1.00 90.06 274 GLY A CA 1
ATOM 2248 C C . GLY A 1 274 ? 9.952 -10.319 -7.099 1.00 90.06 274 GLY A C 1
ATOM 2249 O O . GLY A 1 274 ? 10.577 -9.262 -7.171 1.00 90.06 274 GLY A O 1
ATOM 2250 N N . ALA A 1 275 ? 10.056 -11.123 -6.035 1.00 90.62 275 ALA A N 1
ATOM 2251 C CA . ALA A 1 275 ? 10.973 -10.838 -4.939 1.00 90.62 275 ALA A CA 1
ATOM 2252 C C . ALA A 1 275 ? 12.423 -11.111 -5.359 1.00 90.62 275 ALA A C 1
ATOM 2254 O O . ALA A 1 275 ? 12.708 -12.087 -6.049 1.00 90.62 275 ALA A O 1
ATOM 2255 N N . LYS A 1 276 ? 13.348 -10.269 -4.887 1.00 89.69 276 LYS A N 1
ATOM 2256 C CA . LYS A 1 276 ? 14.782 -10.480 -5.095 1.00 89.69 276 LYS A CA 1
ATOM 2257 C C . LYS A 1 276 ? 15.248 -11.792 -4.465 1.00 89.69 276 LYS A C 1
ATOM 2259 O O . LYS A 1 276 ? 14.869 -12.115 -3.334 1.00 89.69 276 LYS A O 1
ATOM 2264 N N . GLU A 1 277 ? 16.112 -12.508 -5.171 1.00 87.19 277 GLU A N 1
ATOM 2265 C CA . GLU A 1 277 ? 16.820 -13.655 -4.609 1.00 87.19 277 GLU A CA 1
ATOM 2266 C C . GLU A 1 277 ? 17.787 -13.181 -3.518 1.00 87.19 277 GLU A C 1
ATOM 2268 O O . GLU A 1 277 ? 18.376 -12.099 -3.609 1.00 87.19 277 GLU A O 1
ATOM 2273 N N . LYS A 1 278 ? 17.954 -13.973 -2.456 1.00 85.81 278 LYS A N 1
ATOM 2274 C CA . LYS A 1 278 ? 18.774 -13.564 -1.302 1.00 85.81 278 LYS A CA 1
ATOM 2275 C C . LYS A 1 278 ? 20.258 -13.520 -1.647 1.00 85.81 278 LYS A C 1
ATOM 2277 O O . LYS A 1 278 ? 20.997 -12.716 -1.089 1.00 85.81 278 LYS A O 1
ATOM 2282 N N . GLU A 1 279 ? 20.676 -14.403 -2.542 1.00 85.56 279 GLU A N 1
ATOM 2283 C CA . GLU A 1 279 ? 22.059 -14.635 -2.927 1.00 85.56 279 GLU A CA 1
ATOM 2284 C C . GLU A 1 279 ? 22.547 -13.565 -3.906 1.00 85.56 279 GLU A C 1
ATOM 2286 O O . GLU A 1 279 ? 23.671 -13.081 -3.786 1.00 85.56 279 GLU A O 1
ATOM 2291 N N . THR A 1 280 ? 21.693 -13.175 -4.855 1.00 85.75 280 THR A N 1
ATOM 2292 C CA . THR A 1 280 ? 22.054 -12.257 -5.944 1.00 85.75 280 THR A CA 1
ATOM 2293 C C . THR A 1 280 ? 21.542 -10.835 -5.722 1.00 85.75 280 THR A C 1
ATOM 2295 O O . THR A 1 280 ? 22.091 -9.906 -6.300 1.00 85.75 280 THR A O 1
ATOM 2298 N N . ASN A 1 281 ? 20.537 -10.631 -4.859 1.00 88.38 281 ASN A N 1
ATOM 2299 C CA . ASN A 1 281 ? 19.774 -9.379 -4.732 1.00 88.38 281 ASN A CA 1
ATOM 2300 C C . ASN A 1 281 ? 19.088 -8.929 -6.035 1.00 88.38 281 ASN A C 1
ATOM 2302 O O . ASN A 1 281 ? 18.762 -7.750 -6.199 1.00 88.38 281 ASN A O 1
ATOM 2306 N N . VAL A 1 282 ? 18.841 -9.868 -6.945 1.00 91.19 282 VAL A N 1
ATOM 2307 C CA . VAL A 1 282 ? 18.259 -9.628 -8.265 1.00 91.19 282 VAL A CA 1
ATOM 2308 C C . VAL A 1 282 ? 16.962 -10.433 -8.370 1.00 91.19 282 VAL A C 1
ATOM 2310 O O . VAL A 1 282 ? 16.896 -11.584 -7.943 1.00 91.19 282 VAL A O 1
ATOM 2313 N N . MET A 1 283 ? 15.892 -9.803 -8.852 1.00 92.50 283 MET A N 1
ATOM 2314 C CA . MET A 1 283 ? 14.668 -10.499 -9.262 1.00 92.50 283 MET A CA 1
ATOM 2315 C C . MET A 1 283 ? 14.887 -11.233 -10.591 1.00 92.50 283 MET A C 1
ATOM 2317 O O . MET A 1 283 ? 15.763 -10.853 -11.366 1.00 92.50 283 MET A O 1
ATOM 2321 N N . ALA A 1 284 ? 14.071 -12.245 -10.879 1.00 87.88 284 ALA A N 1
ATOM 2322 C CA . ALA A 1 284 ? 14.217 -13.034 -12.099 1.00 87.88 284 ALA A CA 1
ATOM 2323 C C . ALA A 1 284 ? 14.123 -12.168 -13.375 1.00 87.88 284 ALA A C 1
ATOM 2325 O O . ALA A 1 284 ? 13.162 -11.418 -13.561 1.00 87.88 284 ALA A O 1
ATOM 2326 N N . ASP A 1 285 ? 15.110 -12.306 -14.264 1.00 88.69 285 ASP A N 1
ATOM 2327 C CA . ASP A 1 285 ? 15.091 -11.729 -15.615 1.00 88.69 285 ASP A CA 1
ATOM 2328 C C . ASP A 1 285 ? 14.165 -12.540 -16.547 1.00 88.69 285 ASP A C 1
ATOM 2330 O O . ASP A 1 285 ? 13.834 -13.700 -16.278 1.00 88.69 285 ASP A O 1
ATOM 2334 N N . GLY A 1 286 ? 13.744 -11.950 -17.668 1.00 92.44 286 GLY A N 1
ATOM 2335 C CA . GLY A 1 286 ? 12.902 -12.616 -18.660 1.00 92.44 286 GLY A CA 1
ATOM 2336 C C . GLY A 1 286 ? 11.403 -12.454 -18.403 1.00 92.44 286 GLY A C 1
ATOM 2337 O O . GLY A 1 286 ? 10.899 -11.337 -18.272 1.00 92.44 286 GLY A O 1
ATOM 2338 N N . ILE A 1 287 ? 10.662 -13.567 -18.421 1.00 94.56 287 ILE A N 1
ATOM 2339 C CA . ILE A 1 287 ? 9.191 -13.562 -18.389 1.00 94.56 287 ILE A CA 1
ATOM 2340 C C . ILE A 1 287 ? 8.686 -13.125 -17.013 1.00 94.56 287 ILE A C 1
ATOM 2342 O O . ILE A 1 287 ? 8.884 -13.811 -16.014 1.00 94.56 287 ILE A O 1
ATOM 2346 N N . GLN A 1 288 ? 7.944 -12.027 -17.006 1.00 94.81 288 GLN A N 1
ATOM 2347 C CA . GLN A 1 288 ? 7.280 -11.459 -15.844 1.00 94.81 288 GLN A CA 1
ATOM 2348 C C . GLN A 1 288 ? 5.790 -11.783 -15.868 1.00 94.81 288 GLN A C 1
ATOM 2350 O O . GLN A 1 288 ? 5.176 -11.830 -16.937 1.00 94.81 288 GLN A O 1
ATOM 2355 N N . GLN A 1 289 ? 5.201 -12.010 -14.694 1.00 95.75 289 GLN A N 1
ATOM 2356 C CA . GLN A 1 289 ? 3.825 -12.487 -14.571 1.00 95.75 289 GLN A CA 1
ATOM 2357 C C . GLN A 1 289 ? 3.098 -11.834 -13.398 1.00 95.75 289 GLN A C 1
ATOM 2359 O O . GLN A 1 289 ? 3.573 -11.844 -12.262 1.00 95.75 289 GLN A O 1
ATOM 2364 N N . ILE A 1 290 ? 1.892 -11.333 -13.666 1.00 96.94 290 ILE A N 1
ATOM 2365 C CA . ILE A 1 290 ? 0.989 -10.785 -12.651 1.00 96.94 290 ILE A CA 1
ATOM 2366 C C . ILE A 1 290 ? -0.321 -11.562 -12.695 1.00 96.94 290 ILE A C 1
ATOM 2368 O O . ILE A 1 290 ? -0.915 -11.736 -13.759 1.00 96.94 290 ILE A O 1
ATOM 2372 N N . GLN A 1 291 ? -0.798 -12.014 -11.539 1.00 96.50 291 GLN A N 1
ATOM 2373 C CA . GLN A 1 291 ? -2.093 -12.677 -11.386 1.00 96.50 291 GLN A CA 1
ATOM 2374 C C . GLN A 1 291 ? -3.019 -11.866 -10.486 1.00 96.50 291 GLN A C 1
ATOM 2376 O O . GLN A 1 291 ? -2.573 -11.129 -9.610 1.00 96.50 291 GLN A O 1
ATOM 2381 N N . THR A 1 292 ? -4.327 -12.048 -10.649 1.00 96.56 292 THR A N 1
ATOM 2382 C CA . THR A 1 292 ? -5.270 -11.667 -9.593 1.00 96.56 292 THR A CA 1
ATOM 2383 C C . THR A 1 292 ? -5.084 -12.592 -8.390 1.00 96.56 292 THR A C 1
ATOM 2385 O O . THR A 1 292 ? -4.770 -13.774 -8.549 1.00 96.56 292 THR A O 1
ATOM 2388 N N . VAL A 1 293 ? -5.341 -12.092 -7.179 1.00 96.19 293 VAL A N 1
ATOM 2389 C CA . VAL A 1 293 ? -5.293 -12.921 -5.961 1.00 96.19 293 VAL A CA 1
ATOM 2390 C C . VAL A 1 293 ? -6.249 -14.114 -6.037 1.00 96.19 293 VAL A C 1
ATOM 2392 O O . VAL A 1 293 ? -5.922 -15.185 -5.536 1.00 96.19 293 VAL A O 1
ATOM 2395 N N . ASP A 1 294 ? -7.399 -13.964 -6.700 1.00 95.25 294 ASP A N 1
ATOM 2396 C CA . ASP A 1 294 ? -8.351 -15.063 -6.897 1.00 95.25 294 ASP A CA 1
ATOM 2397 C C . ASP A 1 294 ? -7.741 -16.226 -7.694 1.00 95.25 294 ASP A C 1
ATOM 2399 O O . ASP A 1 294 ? -7.793 -17.373 -7.252 1.00 95.25 294 ASP A O 1
ATOM 2403 N N . ASN A 1 295 ? -7.122 -15.935 -8.846 1.00 95.75 295 ASN A N 1
ATOM 2404 C CA . ASN A 1 295 ? -6.470 -16.963 -9.660 1.00 95.75 295 ASN A CA 1
ATOM 2405 C C . ASN A 1 295 ? -5.273 -17.571 -8.930 1.00 95.75 295 ASN A C 1
ATOM 2407 O O . ASN A 1 295 ? -5.146 -18.794 -8.895 1.00 95.75 295 ASN A O 1
ATOM 2411 N N . TYR A 1 296 ? -4.463 -16.729 -8.286 1.00 96.75 296 TYR A N 1
ATOM 2412 C CA . TYR A 1 296 ? -3.293 -17.159 -7.529 1.00 96.75 296 TYR A CA 1
ATOM 2413 C C . TYR A 1 296 ? -3.659 -18.137 -6.404 1.00 96.75 296 TYR A C 1
ATOM 2415 O O . TYR A 1 296 ? -3.092 -19.224 -6.304 1.00 96.75 296 TYR A O 1
ATOM 2423 N N . LEU A 1 297 ? -4.651 -17.796 -5.572 1.00 95.06 297 LEU A N 1
ATOM 2424 C CA . LEU A 1 297 ? -5.054 -18.637 -4.440 1.00 95.06 297 LEU A CA 1
ATOM 2425 C C . LEU A 1 297 ? -5.785 -19.916 -4.868 1.00 95.06 297 LEU A C 1
ATOM 2427 O O . LEU A 1 297 ? -5.765 -20.897 -4.123 1.00 95.06 297 LEU A O 1
ATOM 2431 N N . LYS A 1 298 ? -6.410 -19.926 -6.051 1.00 93.69 298 LYS A N 1
ATOM 2432 C CA . LYS A 1 298 ? -7.005 -21.129 -6.655 1.00 93.69 298 LYS A CA 1
ATOM 2433 C C . LYS A 1 298 ? -5.981 -22.023 -7.360 1.00 93.69 298 LYS A C 1
ATOM 2435 O O . LYS A 1 298 ? -6.321 -23.155 -7.686 1.00 93.69 298 LYS A O 1
ATOM 2440 N N . GLY A 1 299 ? -4.753 -21.543 -7.574 1.00 93.62 299 GLY A N 1
ATOM 2441 C CA . GLY A 1 299 ? -3.730 -22.259 -8.339 1.00 93.62 299 GLY A CA 1
ATOM 2442 C C . GLY A 1 299 ? -4.029 -22.310 -9.839 1.00 93.62 299 GLY A C 1
ATOM 2443 O O . GLY A 1 299 ? -3.644 -23.266 -10.503 1.00 93.62 299 GLY A O 1
ATOM 2444 N N . ASN A 1 300 ? -4.750 -21.315 -10.363 1.00 94.25 300 ASN A N 1
ATOM 2445 C CA . ASN A 1 300 ? -5.041 -21.219 -11.788 1.00 94.25 300 ASN A CA 1
ATOM 2446 C C . ASN A 1 300 ? -3.856 -20.583 -12.526 1.00 94.25 300 ASN A C 1
ATOM 2448 O O . ASN A 1 300 ? -3.423 -19.485 -12.170 1.00 94.25 300 ASN A O 1
ATOM 2452 N N . ASP A 1 301 ? -3.434 -21.184 -13.636 1.00 92.25 301 ASP A N 1
ATOM 2453 C CA . ASP A 1 301 ? -2.434 -20.614 -14.549 1.00 92.25 301 ASP A CA 1
ATOM 2454 C C . ASP A 1 301 ? -3.064 -19.549 -15.466 1.00 92.25 301 ASP A C 1
ATOM 2456 O O . ASP A 1 301 ? -3.080 -19.666 -16.690 1.00 92.25 301 ASP A O 1
ATOM 2460 N N . LYS A 1 302 ? -3.651 -18.506 -14.863 1.00 94.44 302 LYS A N 1
ATOM 2461 C CA . LYS A 1 302 ? -4.263 -17.377 -15.573 1.00 94.44 302 LYS A CA 1
ATOM 2462 C C . LYS A 1 302 ? -3.632 -16.062 -15.136 1.00 94.44 302 LYS A C 1
ATOM 2464 O O . LYS A 1 302 ? -3.840 -15.605 -14.010 1.00 94.44 302 LYS A O 1
ATOM 2469 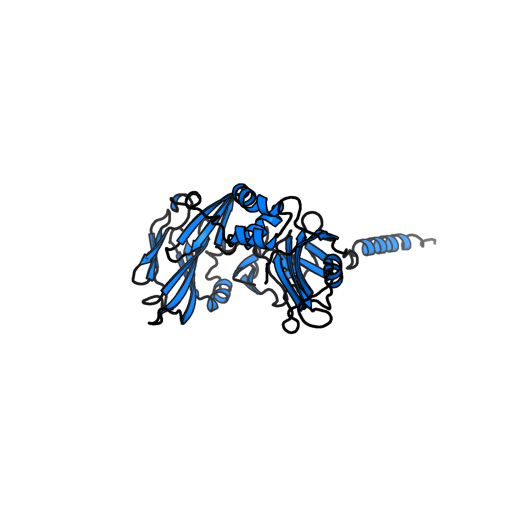N N . TYR A 1 303 ? -2.917 -15.443 -16.065 1.00 93.88 303 TYR A N 1
ATOM 2470 C CA . TYR A 1 303 ? -2.179 -14.204 -15.850 1.00 93.88 303 TYR A CA 1
ATOM 2471 C C . TYR A 1 303 ? -2.971 -13.002 -16.360 1.00 93.88 303 TYR A C 1
ATOM 2473 O O . TYR A 1 303 ? -3.538 -13.030 -17.450 1.00 93.88 303 TYR A O 1
ATOM 2481 N N . GLU A 1 304 ? -3.024 -11.955 -15.542 1.00 94.06 304 GLU A N 1
ATOM 2482 C CA . GLU A 1 304 ? -3.588 -10.658 -15.915 1.00 94.06 304 GLU A CA 1
ATOM 2483 C C . GLU A 1 304 ? -2.627 -9.897 -16.834 1.00 94.06 304 GLU A C 1
ATOM 2485 O O . GLU A 1 304 ? -3.062 -9.245 -17.778 1.00 94.06 304 GLU A O 1
ATOM 2490 N N . ALA A 1 305 ? -1.323 -10.011 -16.574 1.00 95.00 305 ALA A N 1
ATOM 2491 C CA . ALA A 1 305 ? -0.266 -9.487 -17.426 1.00 95.00 305 ALA A CA 1
ATOM 2492 C C . ALA A 1 305 ? 0.876 -10.497 -17.529 1.00 95.00 305 ALA A C 1
ATOM 2494 O O . ALA A 1 305 ? 1.202 -11.177 -16.549 1.00 95.00 305 ALA A O 1
ATOM 2495 N N . GLN A 1 306 ? 1.470 -10.579 -18.717 1.00 94.75 306 GLN A N 1
ATOM 2496 C CA . GLN A 1 306 ? 2.612 -11.439 -18.991 1.00 94.75 306 GLN A CA 1
ATOM 2497 C C . GLN A 1 306 ? 3.463 -10.816 -20.094 1.00 94.75 306 GLN A C 1
ATOM 2499 O O . GLN A 1 306 ? 2.995 -10.668 -21.216 1.00 94.75 306 GLN A O 1
ATOM 2504 N N . PHE A 1 307 ? 4.701 -10.454 -19.780 1.00 94.25 307 PHE A N 1
ATOM 2505 C CA . PHE A 1 307 ? 5.591 -9.727 -20.690 1.00 94.25 307 PHE A CA 1
ATOM 2506 C C . PHE A 1 307 ? 7.049 -10.091 -20.405 1.00 94.25 307 PHE A C 1
ATOM 2508 O O . PHE A 1 307 ? 7.360 -10.587 -19.323 1.00 94.25 307 PHE A O 1
ATOM 2515 N N . LYS A 1 308 ? 7.951 -9.862 -21.362 1.00 94.75 308 LYS A N 1
ATOM 2516 C CA . LYS A 1 308 ? 9.376 -10.184 -21.210 1.00 94.75 308 LYS A CA 1
ATOM 2517 C C . LYS A 1 308 ? 10.210 -8.925 -20.990 1.00 94.75 308 LYS A C 1
ATOM 2519 O O . LYS A 1 308 ? 10.249 -8.054 -21.855 1.00 94.75 308 LYS A O 1
ATOM 2524 N N . ILE A 1 309 ? 10.899 -8.861 -19.854 1.00 93.75 309 ILE A N 1
ATOM 2525 C CA . ILE A 1 309 ? 11.958 -7.880 -19.601 1.00 93.75 309 ILE A CA 1
ATOM 2526 C C . ILE A 1 309 ? 13.302 -8.506 -19.981 1.00 93.75 309 ILE A C 1
ATOM 2528 O O . ILE A 1 309 ? 13.492 -9.704 -19.790 1.00 93.75 309 ILE A O 1
ATOM 2532 N N . ASP A 1 310 ? 14.212 -7.695 -20.517 1.00 93.94 310 ASP A N 1
ATOM 2533 C CA . ASP A 1 310 ? 15.612 -8.056 -20.724 1.00 93.94 310 ASP A CA 1
ATOM 2534 C C . ASP A 1 310 ? 16.512 -6.977 -20.098 1.00 93.94 310 ASP A C 1
ATOM 2536 O O . ASP A 1 310 ? 16.591 -5.837 -20.575 1.00 93.94 310 ASP A O 1
ATOM 2540 N N . PHE A 1 311 ? 17.192 -7.321 -19.000 1.00 94.44 311 PHE A N 1
ATOM 2541 C CA . PHE A 1 311 ? 18.087 -6.387 -18.306 1.00 94.44 311 PHE A CA 1
ATOM 2542 C C . PHE A 1 311 ? 19.285 -5.962 -19.169 1.00 94.44 311 PHE A C 1
ATOM 2544 O O . PHE A 1 311 ? 19.746 -4.822 -19.081 1.00 94.44 311 PHE A O 1
ATOM 2551 N N . LYS A 1 312 ? 19.783 -6.827 -20.058 1.00 93.00 312 LYS A N 1
ATOM 2552 C CA . LYS A 1 312 ? 20.894 -6.478 -20.958 1.00 93.00 312 LYS A CA 1
ATOM 2553 C C . LYS A 1 312 ? 20.439 -5.503 -22.036 1.00 93.00 312 LYS A C 1
ATOM 2555 O O . LYS A 1 312 ? 21.177 -4.570 -22.358 1.00 93.00 312 LYS A O 1
ATOM 2560 N N . GLN A 1 313 ? 19.227 -5.676 -22.559 1.00 94.06 313 GLN A N 1
ATOM 2561 C CA . GLN A 1 313 ? 18.627 -4.721 -23.485 1.00 94.06 313 GLN A CA 1
ATOM 2562 C C . GLN A 1 313 ? 18.431 -3.360 -22.815 1.00 94.06 313 GLN A C 1
ATOM 2564 O O . GLN A 1 313 ? 18.815 -2.355 -23.401 1.00 94.06 313 GLN A O 1
ATOM 2569 N N . ILE A 1 314 ? 17.937 -3.312 -21.573 1.00 95.31 314 ILE A N 1
ATOM 2570 C CA . ILE A 1 314 ? 17.805 -2.053 -20.818 1.00 95.31 314 ILE A CA 1
ATOM 2571 C C . ILE A 1 314 ? 19.161 -1.356 -20.658 1.00 95.31 314 ILE A C 1
ATOM 2573 O O . ILE A 1 314 ? 19.267 -0.159 -20.924 1.00 95.31 314 ILE A O 1
ATOM 2577 N N . ALA A 1 315 ? 20.209 -2.085 -20.260 1.00 93.94 315 ALA A N 1
ATOM 2578 C CA . ALA A 1 315 ? 21.552 -1.519 -20.132 1.00 93.94 315 ALA A CA 1
ATOM 2579 C C . ALA A 1 315 ? 22.074 -0.953 -21.462 1.00 93.94 315 ALA A C 1
ATOM 2581 O O . ALA A 1 315 ? 22.668 0.125 -21.480 1.00 93.94 315 ALA A O 1
ATOM 2582 N N . LYS A 1 316 ? 21.822 -1.657 -22.575 1.00 93.12 316 LYS A N 1
ATOM 2583 C CA . LYS A 1 316 ? 22.181 -1.210 -23.925 1.00 93.12 316 LYS A CA 1
ATOM 2584 C C . LYS A 1 316 ? 21.410 0.044 -24.329 1.00 93.12 316 LYS A C 1
ATOM 2586 O O . LYS A 1 316 ? 22.029 0.983 -24.810 1.00 93.12 316 LYS A O 1
ATOM 2591 N N . GLU A 1 317 ? 20.095 0.071 -24.118 1.00 94.31 317 GLU A N 1
ATOM 2592 C CA . GLU A 1 317 ? 19.270 1.249 -24.393 1.00 94.31 317 GLU A CA 1
ATOM 2593 C C . GLU A 1 317 ? 19.763 2.451 -23.588 1.00 94.31 317 GLU A C 1
ATOM 2595 O O . GLU A 1 317 ? 19.839 3.549 -24.121 1.00 94.31 317 GLU A O 1
ATOM 2600 N N . MET A 1 318 ? 20.176 2.261 -22.335 1.00 93.31 318 MET A N 1
ATOM 2601 C CA . MET A 1 318 ? 20.728 3.326 -21.490 1.00 93.31 318 MET A CA 1
ATOM 2602 C C . MET A 1 318 ? 22.193 3.684 -21.781 1.00 93.31 318 MET A C 1
ATOM 2604 O O . MET A 1 318 ? 22.741 4.553 -21.104 1.00 93.31 318 MET A O 1
ATOM 2608 N N . ASP A 1 319 ? 22.823 3.054 -22.777 1.00 92.12 319 ASP A N 1
ATOM 2609 C CA . ASP A 1 319 ? 24.234 3.240 -23.133 1.00 92.12 319 ASP A CA 1
ATOM 2610 C C . ASP A 1 319 ? 25.203 2.954 -21.960 1.00 92.12 319 ASP A C 1
ATOM 2612 O O . ASP A 1 319 ? 26.304 3.504 -21.875 1.00 92.12 319 ASP A O 1
ATOM 2616 N N . PHE A 1 320 ? 24.814 2.072 -21.031 1.00 92.12 320 PHE A N 1
ATOM 2617 C CA . PHE A 1 320 ? 25.649 1.691 -19.894 1.00 92.12 320 PHE A CA 1
ATOM 2618 C C . PHE A 1 320 ? 26.751 0.721 -20.324 1.00 92.12 320 PHE A C 1
ATOM 2620 O O . PHE A 1 320 ? 26.498 -0.325 -20.926 1.00 92.12 320 PHE A O 1
ATOM 2627 N N . ASN A 1 321 ? 27.996 1.000 -19.928 1.00 86.94 321 ASN A N 1
ATOM 2628 C CA . ASN A 1 321 ? 29.095 0.045 -20.084 1.00 86.94 321 ASN A CA 1
ATOM 2629 C C . ASN A 1 321 ? 29.074 -1.009 -18.959 1.00 86.94 321 ASN A C 1
ATOM 2631 O O . ASN A 1 321 ? 29.968 -1.073 -18.110 1.00 86.94 321 ASN A O 1
ATOM 2635 N N . ALA A 1 322 ? 28.009 -1.806 -18.946 1.00 86.75 322 ALA A N 1
ATOM 2636 C CA . ALA A 1 322 ? 27.648 -2.711 -17.866 1.00 86.75 322 ALA A CA 1
ATOM 2637 C C . ALA A 1 322 ? 27.997 -4.184 -18.143 1.00 86.75 322 ALA A C 1
ATOM 2639 O O . ALA A 1 322 ? 28.064 -4.617 -19.297 1.00 86.75 322 ALA A O 1
ATOM 2640 N N . GLY A 1 323 ? 28.222 -4.937 -17.064 1.00 83.00 323 GLY A N 1
ATOM 2641 C CA . GLY A 1 323 ? 28.076 -6.393 -17.016 1.00 83.00 323 GLY A CA 1
ATOM 2642 C C . GLY A 1 323 ? 26.623 -6.776 -16.711 1.00 83.00 323 GLY A C 1
ATOM 2643 O O . GLY A 1 323 ? 25.698 -6.165 -17.244 1.00 83.00 323 GLY A O 1
ATOM 2644 N N . ASP A 1 324 ? 26.414 -7.764 -15.843 1.00 87.94 324 ASP A N 1
ATOM 2645 C CA . ASP A 1 324 ? 25.068 -8.169 -15.421 1.00 87.94 324 ASP A CA 1
ATOM 2646 C C . ASP A 1 324 ? 24.451 -7.190 -14.395 1.00 87.94 324 ASP A C 1
ATOM 2648 O O . ASP A 1 324 ? 25.131 -6.331 -13.810 1.00 87.94 324 ASP A O 1
ATOM 2652 N N . ALA A 1 325 ? 23.135 -7.316 -14.188 1.00 90.94 325 ALA A N 1
ATOM 2653 C CA . ALA A 1 325 ? 22.422 -6.586 -13.145 1.00 90.94 325 ALA A CA 1
ATOM 2654 C C . ALA A 1 325 ? 22.997 -6.944 -11.765 1.00 90.94 325 ALA A C 1
ATOM 2656 O O . ALA A 1 325 ? 23.207 -8.110 -11.440 1.00 90.94 325 ALA A O 1
ATOM 2657 N N . ARG A 1 326 ? 23.258 -5.916 -10.959 1.00 89.31 326 ARG A N 1
ATOM 2658 C CA . ARG A 1 326 ? 23.773 -6.012 -9.589 1.00 89.31 326 ARG A CA 1
ATOM 2659 C C . ARG A 1 326 ? 22.644 -6.063 -8.565 1.00 89.31 326 ARG A C 1
ATOM 2661 O O . ARG A 1 326 ? 22.727 -6.786 -7.581 1.00 89.31 326 ARG A O 1
ATOM 2668 N N . ILE A 1 327 ? 21.632 -5.223 -8.762 1.00 91.06 327 ILE A N 1
ATOM 2669 C CA . ILE A 1 327 ? 20.397 -5.189 -7.973 1.00 91.06 327 ILE A CA 1
ATOM 2670 C C . ILE A 1 327 ? 19.270 -5.035 -8.978 1.00 91.06 327 ILE A C 1
ATOM 2672 O O . ILE A 1 327 ? 19.366 -4.182 -9.860 1.00 91.06 327 ILE A O 1
ATOM 2676 N N . ALA A 1 328 ? 18.214 -5.822 -8.822 1.00 93.75 328 ALA A N 1
ATOM 2677 C CA . ALA A 1 328 ? 16.960 -5.598 -9.520 1.00 93.75 328 ALA A CA 1
ATOM 2678 C C . ALA A 1 328 ? 15.810 -5.932 -8.575 1.00 93.75 328 ALA A C 1
ATOM 2680 O O . ALA A 1 328 ? 15.746 -7.044 -8.047 1.00 93.75 328 ALA A O 1
ATOM 2681 N N . ASN A 1 329 ? 14.909 -4.983 -8.352 1.00 94.44 329 ASN A N 1
ATOM 2682 C CA . ASN A 1 329 ? 13.728 -5.210 -7.533 1.00 94.44 329 ASN A CA 1
ATOM 2683 C C . ASN A 1 329 ? 12.539 -4.393 -8.023 1.00 94.44 329 ASN A C 1
ATOM 2685 O O . ASN A 1 329 ? 12.681 -3.315 -8.602 1.00 94.44 329 ASN A O 1
ATOM 2689 N N . ILE A 1 330 ? 11.354 -4.906 -7.717 1.00 94.81 330 ILE A N 1
ATOM 2690 C CA . ILE A 1 330 ? 10.108 -4.165 -7.853 1.00 94.81 330 ILE A CA 1
ATOM 2691 C C . ILE A 1 330 ? 10.059 -3.142 -6.722 1.00 94.81 330 ILE A C 1
ATOM 2693 O O . ILE A 1 330 ? 10.169 -3.504 -5.551 1.00 94.81 330 ILE A O 1
ATOM 2697 N N . HIS A 1 331 ? 9.934 -1.876 -7.096 1.00 93.88 331 HIS A N 1
ATOM 2698 C CA . HIS A 1 331 ? 9.752 -0.751 -6.186 1.00 93.88 331 HIS A CA 1
ATOM 2699 C C . HIS A 1 331 ? 8.265 -0.534 -5.893 1.00 93.88 331 HIS A C 1
ATOM 2701 O O . HIS A 1 331 ? 7.834 -0.522 -4.747 1.00 93.88 331 HIS A O 1
ATOM 2707 N N . TYR A 1 332 ? 7.459 -0.482 -6.953 1.00 94.38 332 TYR A N 1
ATOM 2708 C CA . TYR A 1 332 ? 6.012 -0.308 -6.875 1.00 94.38 332 TYR A CA 1
ATOM 2709 C C . TYR A 1 332 ? 5.326 -1.169 -7.930 1.00 94.38 332 TYR A C 1
ATOM 2711 O O . TYR A 1 332 ? 5.847 -1.331 -9.034 1.00 94.38 332 TYR A O 1
ATOM 2719 N N . PHE A 1 333 ? 4.136 -1.692 -7.632 1.00 95.50 333 PHE A N 1
ATOM 2720 C CA . PHE A 1 333 ? 3.260 -2.191 -8.687 1.00 95.50 333 PHE A CA 1
ATOM 2721 C C . PHE A 1 333 ? 1.780 -2.180 -8.304 1.00 95.50 333 PHE A C 1
ATOM 2723 O O . PHE A 1 333 ? 1.391 -2.363 -7.148 1.00 95.50 333 PHE A O 1
ATOM 2730 N N . ASN A 1 334 ? 0.950 -2.049 -9.331 1.00 91.94 334 ASN A N 1
ATOM 2731 C CA . ASN A 1 334 ? -0.481 -2.288 -9.285 1.00 91.94 334 ASN A CA 1
ATOM 2732 C C . ASN A 1 334 ? -0.912 -3.056 -10.554 1.00 91.94 334 ASN A C 1
ATOM 2734 O O . ASN A 1 334 ? -0.099 -3.692 -11.224 1.00 91.94 334 ASN A O 1
ATOM 2738 N N . LYS A 1 335 ? -2.208 -3.044 -10.873 1.00 92.00 335 LYS A N 1
ATOM 2739 C CA . LYS A 1 335 ? -2.770 -3.772 -12.025 1.00 92.00 335 LYS A CA 1
ATOM 2740 C C . LYS A 1 335 ? -2.348 -3.229 -13.400 1.00 92.00 335 LYS A C 1
ATOM 2742 O O . LYS A 1 335 ? -2.466 -3.950 -14.389 1.00 92.00 335 LYS A O 1
ATOM 2747 N N . ASP A 1 336 ? -1.944 -1.963 -13.437 1.00 94.50 336 ASP A N 1
ATOM 2748 C CA . ASP A 1 336 ? -1.751 -1.138 -14.631 1.00 94.50 336 ASP A CA 1
ATOM 2749 C C . ASP A 1 336 ? -0.326 -0.556 -14.723 1.00 94.50 336 ASP A C 1
ATOM 2751 O O . ASP A 1 336 ? 0.048 -0.012 -15.760 1.00 94.50 336 ASP A O 1
ATOM 2755 N N . TYR A 1 337 ? 0.480 -0.673 -13.664 1.00 95.06 337 TYR A N 1
ATOM 2756 C CA . TYR A 1 337 ? 1.814 -0.087 -13.580 1.00 95.06 337 TYR A CA 1
ATOM 2757 C C . TYR A 1 337 ? 2.770 -0.967 -12.782 1.00 95.06 337 TYR A C 1
ATOM 2759 O O . TYR A 1 337 ? 2.397 -1.512 -11.743 1.00 95.06 337 TYR A O 1
ATOM 2767 N N . VAL A 1 338 ? 4.021 -1.050 -13.228 1.00 96.50 338 VAL A N 1
ATOM 2768 C CA . VAL A 1 338 ? 5.132 -1.649 -12.474 1.00 96.50 338 VAL A CA 1
ATOM 2769 C C . VAL A 1 338 ? 6.311 -0.689 -12.533 1.00 96.50 338 VAL A C 1
ATOM 2771 O O . VAL A 1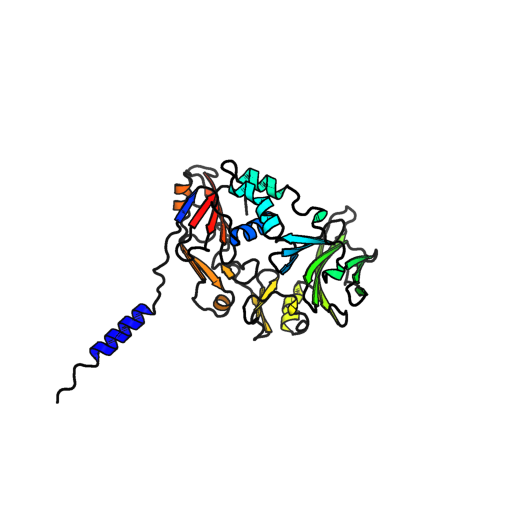 338 ? 6.650 -0.201 -13.604 1.00 96.50 338 VAL A O 1
ATOM 2774 N N . VAL A 1 339 ? 6.962 -0.436 -11.406 1.00 96.50 339 VAL A N 1
ATOM 2775 C CA . VAL A 1 339 ? 8.190 0.354 -11.333 1.00 96.50 339 VAL A CA 1
ATOM 2776 C C . VAL A 1 339 ? 9.289 -0.524 -10.774 1.00 96.50 339 VAL A C 1
ATOM 2778 O O . VAL A 1 339 ? 9.161 -1.064 -9.675 1.00 96.50 339 VAL A O 1
ATOM 2781 N N . LEU A 1 340 ? 10.365 -0.670 -11.538 1.00 96.56 340 LEU A N 1
ATOM 2782 C CA . LEU A 1 340 ? 11.560 -1.389 -11.118 1.00 96.56 340 LEU A CA 1
ATOM 2783 C C . LEU A 1 340 ? 12.681 -0.411 -10.798 1.00 96.56 340 LEU A C 1
ATOM 2785 O O . LEU A 1 340 ? 12.800 0.636 -11.437 1.00 96.56 340 LEU A O 1
ATOM 2789 N N . TYR A 1 341 ? 13.540 -0.802 -9.869 1.00 95.81 341 TYR A N 1
ATOM 2790 C CA . TYR A 1 341 ? 14.883 -0.258 -9.731 1.00 95.81 341 TYR A CA 1
ATOM 2791 C C . TYR A 1 341 ? 15.885 -1.300 -10.218 1.00 95.81 341 TYR A C 1
ATOM 2793 O O . TYR A 1 341 ? 15.818 -2.459 -9.801 1.00 95.81 341 TYR A O 1
ATOM 2801 N N . ILE A 1 342 ? 16.805 -0.893 -11.096 1.00 95.19 342 ILE A N 1
ATOM 2802 C CA . ILE A 1 342 ? 17.895 -1.748 -11.566 1.00 95.19 342 ILE A CA 1
ATOM 2803 C C . ILE A 1 342 ? 19.217 -0.991 -11.465 1.00 95.19 342 ILE A C 1
ATOM 2805 O O . ILE A 1 342 ? 19.353 0.111 -11.993 1.00 95.19 342 ILE A O 1
ATOM 2809 N N . SER A 1 343 ? 20.214 -1.612 -10.836 1.00 94.44 343 SER A N 1
ATOM 2810 C CA . SER A 1 343 ? 21.608 -1.155 -10.854 1.00 94.44 343 SER A CA 1
ATOM 2811 C C . SER A 1 343 ? 22.499 -2.195 -11.522 1.00 94.44 343 SER A C 1
ATOM 2813 O O . SER A 1 343 ? 22.239 -3.394 -11.423 1.00 94.44 343 SER A O 1
ATOM 2815 N N . TYR A 1 344 ? 23.564 -1.749 -12.187 1.00 93.69 344 TYR A N 1
ATOM 2816 C CA . TYR A 1 344 ? 24.439 -2.615 -12.978 1.00 93.69 344 TYR A CA 1
ATOM 2817 C C . TYR A 1 344 ? 25.885 -2.598 -12.490 1.00 93.69 344 TYR A C 1
ATOM 2819 O O . TYR A 1 344 ? 26.422 -1.551 -12.112 1.00 93.69 344 TYR A O 1
ATOM 2827 N N . HIS A 1 345 ? 26.555 -3.748 -12.574 1.00 89.19 345 HIS A N 1
ATOM 2828 C CA . HIS A 1 345 ? 28.004 -3.816 -12.403 1.00 89.19 345 HIS A CA 1
ATOM 2829 C C . HIS A 1 345 ? 28.729 -3.153 -13.580 1.00 89.19 345 HIS A C 1
ATOM 2831 O O . HIS A 1 345 ? 28.347 -3.326 -14.735 1.00 89.19 345 HIS A O 1
ATOM 2837 N N . GLY A 1 346 ? 29.813 -2.429 -13.301 1.00 85.88 346 GLY A N 1
ATOM 2838 C CA . GLY A 1 346 ? 30.801 -2.050 -14.313 1.00 85.88 346 GLY A CA 1
ATOM 2839 C C . GLY A 1 346 ? 31.539 -3.279 -14.836 1.00 85.88 346 GLY A C 1
ATOM 2840 O O . GLY A 1 346 ? 31.830 -4.190 -14.066 1.00 85.88 346 GLY A O 1
ATOM 2841 N N . LYS A 1 347 ? 31.884 -3.303 -16.131 1.00 80.75 347 LYS A N 1
ATOM 2842 C CA . LYS A 1 347 ? 32.633 -4.432 -16.726 1.00 80.75 347 LYS A CA 1
ATOM 2843 C C . LYS A 1 347 ? 34.012 -4.664 -16.104 1.00 80.75 347 LYS A C 1
ATOM 2845 O O . LYS A 1 347 ? 34.500 -5.787 -16.139 1.00 80.75 347 LYS A O 1
ATOM 2850 N N . THR A 1 348 ? 34.642 -3.614 -15.577 1.00 73.81 348 THR A N 1
ATOM 2851 C CA . THR A 1 348 ? 35.981 -3.697 -14.980 1.00 73.81 348 THR A CA 1
ATOM 2852 C C . THR A 1 348 ? 35.889 -3.698 -13.454 1.00 73.81 348 THR A C 1
ATOM 2854 O O . THR A 1 348 ? 36.194 -4.713 -12.841 1.00 73.81 348 THR A O 1
ATOM 2857 N N . ILE A 1 349 ? 35.450 -2.592 -12.831 1.00 72.94 349 ILE A N 1
ATOM 2858 C CA . ILE A 1 349 ? 35.205 -2.441 -11.380 1.00 72.94 349 ILE A CA 1
ATOM 2859 C C . ILE A 1 349 ? 34.140 -1.341 -11.182 1.00 72.94 349 ILE A C 1
ATOM 2861 O O . ILE A 1 349 ? 34.113 -0.377 -11.946 1.00 72.94 349 ILE A O 1
ATOM 2865 N N . GLY A 1 350 ? 33.288 -1.451 -10.155 1.00 74.12 350 GLY A N 1
ATOM 2866 C CA . GLY A 1 350 ? 32.341 -0.399 -9.748 1.00 74.12 350 GLY A CA 1
ATOM 2867 C C . GLY A 1 350 ? 30.910 -0.579 -10.269 1.00 74.12 350 GLY A C 1
ATOM 2868 O O . GLY A 1 350 ? 30.515 -1.676 -10.663 1.00 74.12 350 GLY A O 1
ATOM 2869 N N . THR A 1 351 ? 30.116 0.494 -10.232 1.00 80.38 351 THR A N 1
ATOM 2870 C CA . THR A 1 351 ? 28.729 0.542 -10.736 1.00 80.38 351 THR A CA 1
ATOM 2871 C C . THR A 1 351 ? 28.716 1.223 -12.107 1.00 80.38 351 THR A C 1
ATOM 2873 O O . THR A 1 351 ? 29.287 2.301 -12.248 1.00 80.38 351 THR A O 1
ATOM 2876 N N . ALA A 1 352 ? 28.080 0.611 -13.111 1.00 85.19 352 ALA A N 1
ATOM 2877 C CA . ALA A 1 352 ? 27.987 1.172 -14.469 1.00 85.19 352 ALA A CA 1
ATOM 2878 C C . ALA A 1 352 ? 26.889 2.236 -14.615 1.00 85.19 352 ALA A C 1
ATOM 2880 O O . ALA A 1 352 ? 26.951 3.071 -15.512 1.00 85.19 352 ALA A O 1
ATOM 2881 N N . GLY A 1 353 ? 25.880 2.169 -13.751 1.00 88.62 353 GLY A N 1
ATOM 2882 C CA . GLY A 1 353 ? 24.707 3.031 -13.764 1.00 88.62 353 GLY A CA 1
ATOM 2883 C C . GLY A 1 353 ? 23.547 2.382 -13.017 1.00 88.62 353 GLY A C 1
ATOM 2884 O O . GLY A 1 353 ? 23.584 1.187 -12.698 1.00 88.62 353 GLY A O 1
ATOM 2885 N N . ALA A 1 354 ? 22.524 3.183 -12.746 1.00 93.06 354 ALA A N 1
ATOM 2886 C CA . ALA A 1 354 ? 21.238 2.737 -12.240 1.00 93.06 354 ALA A CA 1
ATOM 2887 C C . ALA A 1 354 ? 20.117 3.400 -13.046 1.00 93.06 354 ALA A C 1
ATOM 2889 O O . ALA A 1 354 ? 20.310 4.457 -13.646 1.00 93.06 354 ALA A O 1
ATOM 2890 N N . VAL A 1 355 ? 18.968 2.741 -13.109 1.00 95.75 355 VAL A N 1
ATOM 2891 C CA . VAL A 1 355 ? 17.808 3.208 -13.865 1.00 95.75 355 VAL A CA 1
ATOM 2892 C C . VAL A 1 355 ? 16.530 2.732 -13.191 1.00 95.75 355 VAL A C 1
ATOM 2894 O O . VAL A 1 355 ? 16.464 1.611 -12.679 1.00 95.75 355 VAL A O 1
ATOM 2897 N N . ASN A 1 356 ? 15.499 3.571 -13.224 1.00 96.75 356 ASN A N 1
ATOM 2898 C CA . ASN A 1 356 ? 14.141 3.162 -12.917 1.00 96.75 356 ASN A CA 1
ATOM 2899 C C . ASN A 1 356 ? 13.411 2.800 -14.216 1.00 96.75 356 ASN A C 1
ATOM 2901 O O . ASN A 1 356 ? 13.506 3.501 -15.227 1.00 96.75 356 ASN A O 1
ATOM 2905 N N . VAL A 1 357 ? 12.689 1.682 -14.186 1.00 97.12 357 VAL A N 1
ATOM 2906 C CA . VAL A 1 357 ? 11.942 1.157 -15.335 1.00 97.12 357 VAL A CA 1
ATOM 2907 C C . VAL A 1 357 ? 10.461 1.225 -15.007 1.00 97.12 357 VAL A C 1
ATOM 2909 O O . VAL A 1 357 ? 9.984 0.460 -14.172 1.00 97.12 357 VAL A O 1
ATOM 2912 N N . LEU A 1 358 ? 9.742 2.145 -15.642 1.00 96.69 358 LEU A N 1
ATOM 2913 C CA . LEU A 1 358 ? 8.315 2.354 -15.420 1.00 96.69 358 LEU A CA 1
ATOM 2914 C C . LEU A 1 358 ? 7.544 1.659 -16.544 1.00 96.69 358 LEU A C 1
ATOM 2916 O O . LEU A 1 358 ? 7.537 2.120 -17.683 1.00 96.69 358 LEU A O 1
ATOM 2920 N N . ILE A 1 359 ? 6.934 0.525 -16.235 1.00 96.25 359 ILE A N 1
ATOM 2921 C CA . ILE A 1 359 ? 6.238 -0.352 -17.172 1.00 96.25 359 ILE A CA 1
ATOM 2922 C C . ILE A 1 359 ? 4.746 -0.029 -17.121 1.00 96.25 359 ILE A C 1
ATOM 2924 O O . ILE A 1 359 ? 4.068 -0.323 -16.137 1.00 96.25 359 ILE A O 1
ATOM 2928 N N . ASP A 1 360 ? 4.248 0.564 -18.200 1.00 95.38 360 ASP A N 1
ATOM 2929 C CA . ASP A 1 360 ? 2.849 0.940 -18.380 1.00 95.38 360 ASP A CA 1
ATOM 2930 C C . ASP A 1 360 ? 2.067 -0.198 -19.046 1.00 95.38 360 ASP A C 1
ATOM 2932 O O . ASP A 1 360 ? 2.269 -0.514 -20.226 1.00 95.38 360 ASP A O 1
ATOM 2936 N N . LEU A 1 361 ? 1.168 -0.808 -18.272 1.00 94.50 361 LEU A N 1
ATOM 2937 C CA . LEU A 1 361 ? 0.331 -1.943 -18.665 1.00 94.50 361 LEU A CA 1
ATOM 2938 C C . LEU A 1 361 ? -1.070 -1.507 -19.133 1.00 94.50 361 LEU A C 1
ATOM 2940 O O . LEU A 1 361 ? -1.877 -2.360 -19.504 1.00 94.50 361 LEU A O 1
ATOM 2944 N N . GLN A 1 362 ? -1.383 -0.205 -19.133 1.00 91.75 362 GLN A N 1
ATOM 2945 C CA . GLN A 1 362 ? -2.737 0.292 -19.425 1.00 91.75 362 GLN A CA 1
ATOM 2946 C C . GLN A 1 362 ? -3.146 0.052 -20.879 1.00 91.75 362 GLN A C 1
ATOM 2948 O O . GLN A 1 362 ? -4.291 -0.304 -21.156 1.00 91.75 362 GLN A O 1
ATOM 2953 N N . LYS A 1 363 ? -2.211 0.248 -21.819 1.00 89.12 363 LYS A N 1
ATOM 2954 C CA . LYS A 1 363 ? -2.468 0.085 -23.261 1.00 89.12 363 LYS A CA 1
ATOM 2955 C C . LYS A 1 363 ? -2.334 -1.371 -23.712 1.00 89.12 363 LYS A C 1
ATOM 2957 O O . LYS A 1 363 ? -3.080 -1.806 -24.583 1.00 89.12 363 LYS A O 1
ATOM 2962 N N . SER A 1 364 ? -1.387 -2.114 -23.141 1.00 90.56 364 SER A N 1
ATOM 2963 C CA . SER A 1 364 ? -1.143 -3.521 -23.468 1.00 90.56 364 SER A CA 1
ATOM 2964 C C . SER A 1 364 ? -0.506 -4.247 -22.289 1.00 90.56 364 SER A C 1
ATOM 2966 O O . SER A 1 364 ? 0.494 -3.786 -21.743 1.00 90.56 364 SER A O 1
ATOM 2968 N N . LYS A 1 365 ? -1.061 -5.408 -21.924 1.00 91.19 365 LYS A N 1
ATOM 2969 C CA . LYS A 1 365 ? -0.567 -6.247 -20.816 1.00 91.19 365 LYS A CA 1
ATOM 2970 C C . LYS A 1 365 ? 0.394 -7.347 -21.267 1.00 91.19 365 LYS A C 1
ATOM 2972 O O . LYS A 1 365 ? 1.028 -7.985 -20.427 1.00 91.19 365 LYS A O 1
ATOM 2977 N N . GLN A 1 366 ? 0.471 -7.571 -22.577 1.00 89.62 366 GLN A N 1
ATOM 2978 C CA . GLN A 1 366 ? 1.319 -8.572 -23.225 1.00 89.62 366 GLN A CA 1
ATOM 2979 C C . GLN A 1 366 ? 2.542 -7.938 -23.895 1.00 89.62 366 GLN A C 1
ATOM 2981 O O . GLN A 1 366 ? 3.583 -8.574 -24.008 1.00 89.62 366 GLN A O 1
ATOM 2986 N N . GLN A 1 367 ? 2.423 -6.669 -24.299 1.00 91.75 367 GLN A N 1
ATOM 2987 C CA . GLN A 1 367 ? 3.490 -5.885 -24.917 1.00 91.75 367 GLN A CA 1
ATOM 2988 C C . GLN A 1 367 ? 3.490 -4.442 -24.373 1.00 91.75 367 GLN A C 1
ATOM 2990 O O . GLN A 1 367 ? 3.164 -3.494 -25.099 1.00 91.75 367 GLN A O 1
ATOM 2995 N N . PRO A 1 368 ? 3.779 -4.248 -23.074 1.00 94.38 368 PRO A N 1
ATOM 2996 C CA . PRO A 1 368 ? 3.721 -2.926 -22.468 1.00 94.38 368 PRO A CA 1
ATOM 2997 C C . PRO A 1 368 ? 4.829 -2.005 -22.977 1.00 94.38 368 PRO A C 1
ATOM 2999 O O . PRO A 1 368 ? 5.807 -2.429 -23.597 1.00 94.38 368 PRO A O 1
ATOM 3002 N N . THR A 1 369 ? 4.679 -0.715 -22.687 1.00 95.19 369 THR A N 1
ATOM 3003 C CA . THR A 1 369 ? 5.759 0.262 -22.868 1.00 95.19 369 THR A CA 1
ATOM 3004 C C . THR A 1 369 ? 6.517 0.409 -21.555 1.00 95.19 369 THR A C 1
ATOM 3006 O O . THR A 1 369 ? 5.893 0.664 -20.530 1.00 95.19 369 THR A O 1
ATOM 3009 N N . ALA A 1 370 ? 7.844 0.291 -21.583 1.00 96.56 370 ALA A N 1
ATOM 3010 C CA . ALA A 1 370 ? 8.698 0.620 -20.448 1.00 96.56 370 ALA A CA 1
ATOM 3011 C C . ALA A 1 370 ? 9.453 1.922 -20.687 1.00 96.56 370 ALA A C 1
ATOM 3013 O O . ALA A 1 370 ? 10.224 2.058 -21.638 1.00 96.56 370 ALA A O 1
ATOM 3014 N N . TYR A 1 371 ? 9.250 2.864 -19.781 1.00 96.12 371 TYR A N 1
ATOM 3015 C CA . TYR A 1 371 ? 9.942 4.136 -19.739 1.00 96.12 371 TYR A CA 1
ATOM 3016 C C . TYR A 1 371 ? 11.199 4.004 -18.873 1.00 96.12 371 TYR A C 1
ATOM 3018 O O . TYR A 1 371 ? 11.127 3.569 -17.725 1.00 96.12 371 TYR A O 1
ATOM 3026 N N . LEU A 1 372 ? 12.352 4.344 -19.445 1.00 96.31 372 LEU A N 1
ATOM 3027 C CA . LEU A 1 372 ? 13.671 4.247 -18.829 1.00 96.31 372 LEU A CA 1
ATOM 3028 C C . LEU A 1 372 ? 14.120 5.634 -18.381 1.00 96.31 372 LEU A C 1
ATOM 3030 O O . LEU A 1 372 ? 14.368 6.518 -19.208 1.00 96.31 372 LEU A O 1
ATOM 3034 N N . VAL A 1 373 ? 14.213 5.835 -17.071 1.00 95.06 373 VAL A N 1
ATOM 3035 C CA . VAL A 1 373 ? 14.506 7.145 -16.490 1.00 95.06 373 VAL A CA 1
ATOM 3036 C C . VAL A 1 373 ? 15.200 6.989 -15.144 1.00 95.06 373 VAL A C 1
ATOM 3038 O O . VAL A 1 373 ? 14.891 6.089 -14.375 1.00 95.06 373 VAL A O 1
ATOM 3041 N N . ASP A 1 374 ? 16.152 7.867 -14.854 1.00 93.06 374 ASP A N 1
ATOM 3042 C CA . ASP A 1 374 ? 16.757 7.955 -13.527 1.00 93.06 374 ASP A CA 1
ATOM 3043 C C . ASP A 1 374 ? 15.926 8.893 -12.640 1.00 93.06 374 ASP A C 1
ATOM 3045 O O . ASP A 1 374 ? 15.890 10.112 -12.858 1.00 93.06 374 ASP A O 1
ATOM 3049 N N . LEU A 1 375 ? 15.220 8.308 -11.670 1.00 92.31 375 LEU A N 1
ATOM 3050 C CA . LEU A 1 375 ? 14.418 9.024 -10.679 1.00 92.31 375 LEU A CA 1
ATOM 3051 C C . LEU A 1 375 ? 15.136 9.171 -9.335 1.00 92.31 375 LEU A C 1
ATOM 3053 O O . LEU A 1 375 ? 14.562 9.756 -8.418 1.00 92.31 375 LEU A O 1
ATOM 3057 N N . GLY A 1 376 ? 16.358 8.646 -9.192 1.00 89.62 376 GLY A N 1
ATOM 3058 C CA . GLY A 1 376 ? 17.042 8.576 -7.900 1.00 89.62 376 GLY A CA 1
ATOM 3059 C C . GLY A 1 376 ? 16.277 7.759 -6.853 1.00 89.62 376 GLY A C 1
ATOM 3060 O O . GLY A 1 376 ? 16.464 7.966 -5.657 1.00 89.62 376 GLY A O 1
ATOM 3061 N N . ILE A 1 377 ? 15.370 6.877 -7.289 1.00 89.12 377 ILE A N 1
ATOM 3062 C CA . ILE A 1 377 ? 14.661 5.948 -6.409 1.00 89.12 377 ILE A CA 1
ATOM 3063 C C . ILE A 1 377 ? 15.543 4.716 -6.267 1.00 89.12 377 ILE A C 1
ATOM 3065 O O . ILE A 1 377 ? 15.679 3.940 -7.215 1.00 89.12 377 ILE A O 1
ATOM 3069 N N . GLU A 1 378 ? 16.125 4.558 -5.086 1.00 79.62 378 GLU A N 1
ATOM 3070 C CA . GLU A 1 378 ? 16.875 3.382 -4.664 1.00 79.62 378 GLU A CA 1
ATOM 3071 C C . GLU A 1 378 ? 15.999 2.630 -3.651 1.00 79.62 378 GLU A C 1
ATOM 3073 O O . GLU A 1 378 ? 15.487 3.257 -2.729 1.00 79.62 378 GLU A O 1
ATOM 3078 N N . SER A 1 379 ? 15.779 1.334 -3.908 1.00 60.03 379 SER A N 1
ATOM 3079 C CA . SER A 1 379 ? 14.884 0.372 -3.221 1.00 60.03 379 SER A CA 1
ATOM 3080 C C . SER A 1 379 ? 14.209 0.762 -1.902 1.00 60.03 379 SER A C 1
ATOM 3082 O O . SER A 1 379 ? 14.958 1.045 -0.934 1.00 60.03 379 SER A O 1
#

Secondary structure (DSSP, 8-state):
----SSHHHHHHHHHHHHHHH---TT--PBPEEEESS-SS--HHHHHHHHHHTTSSSSEEEEEETTEEEEEEEETTEEEEEEEEHHHHHHHHHHHHT--S-HHHHHHHHHHS--S-GGGB-S-TTTTTPPEEEE-TT-EEEEEETTEEEEEEPTT-TTSEEEEEEEEE-SSEEEEEEEEEEE-TTS-EEEEEEEEEEEETTSS-EEEEETTTHHHHHHTTTTGGGGGGSPBSSTTS-EEE-STTEEEETTTTEEEEPPTTSEE-TTSSEEEET-SPPTTTSBPPPEEEEEEEHHHHHHT----SEEEEE-HHHHHHHTT--EEEEEEEEEEEE-SSEEEEEEEEEESSSSEEEEEEEEEE-SS-SSS-EEEEE------

Sequence (379 aa):
MKKKGFISIFFLMVFLLLTITGCGKDDVQEVNYKKGLPKEDSPAFGEFMRHELDLATDATLSYQNSTYTIMRSDKKGLRYYQYSDEELEDFYRPFLSAKKYPATKLHDLKTTEFLTKEKLIHNKLEHNLPEMTLDKKNVLKVKTKSGEKKIEFPSAKGKKVHLALTAVSKDSMLIQVDVYEKFKNGDFGDRQIYYLFLKGDFSQYRIVKEDELNATIESGKLKEYLSVFSNVTKDGSYRKLFGKYIFEKKTNKVRKIKDTDILSEDGKYVYINGAKEKETNVMADGIQQIQTVDNYLKGNDKYEAQFKIDFKQIAKEMDFNAGDARIANIHYFNKDYVVLYISYHGKTIGTAGAVNVLIDLQKSKQQPTAYLVDLGIES

Organism: NCBI:txid1648923

Radius of gyration: 25.07 Å; chains: 1; bounding box: 58×75×80 Å

Foldseek 3Di:
DDPDDPPVVVVVVVVVVVVVVCPDPPLQAAAAEDADADLDDDPFVLVVLCVLLCNLVFAQADQDPQKTWGWDQDPVGIWIFMDGSVLSCVLCVVLSVDPPDSQVSSVVSSPDDSRDPVRTDPPQQVVQHWDWDADLQRWIWIQHPLGIDTHDDPPQGPWDKTKGFNYDDPFKTKIKIWTFHQDPVRDTDDIWIKIWIATRNRPDIDIDTPVCVQVCQLVCVCVVRQRRFAQLDPVSQWTDDPDQWIAGPVNSHIDGDDPLWHAASSRQKIWHSQQADPVQLEGDAFKTFMDTPVCVVVVHPDTLAIHHHDQVVLCVVVVFQFDDWRHWHWPHDDSFWTKIKTWGAHPPHDTRDIWIWIWGPNVHRSHTHIYTHDNVDDD

pLDDT: mean 88.2, std 12.18, range [37.75, 97.75]